Protein AF-A0A650EL80-F1 (afdb_monomer_lite)

Sequence (472 aa):
MVKLISDTSTNFQTRGYNSSFVTMMLERPQKSQADNVVNKDDNKIKKYTLPAGLLAGGGVLVYLGLMRPGKSKLFNMHIRNHIFNMEKKVHEFVAFIRNSIDDISGESTTYINNYKAAHHINPVEYSSSLKVFRRAEKVAEAQDLAFEAITSRTNFGMDDIQNFSSMYNTIKNSSLLSIGQKKAQAKTAIGENVKVNLPKNLAKNMDLVEEGENQLITMQNALSEQLDGIEATRMGIASRQLHSQMAQAITESRRLQYQAKENVINTAFYQTKKLLNLPEEFGPSYLNVPKVSDFDEKLAYMELRPINVPPRLKEIYEDNNFFRIAIEHDFTDLPEREVVNIFYSSSADNNLKDLGYLIDRLRLRQAILKTKNNDRKSVYDVMIPKLEYLSARLNDFGKRELLTRCGTDFDKMTVSERKNTLKGIYDIASRLGFESISHMDAVLAKESSNYSGMNIRNYMEIFRNNPDIYFF

Foldseek 3Di:
DDDDDDDDPDDDDDDDDDPPPVVVPVDDDDDDDDDDDDDDDDDDDPPPPPDPVCPVVLQVQVAVQLVDPVRLVSVVVSLVVLLVQLVVLLVVLLVLLVVLLVVLCVVLVVVLVVLLVLLPFDLVVLQVVLQPDLALVVLLVSLLVSLVVLVVSDPADPVLLVVSLVVSVVSVVVSVVVSVVSLVVSLVSLPPPLQRDYDPPRPPCVVVRVVSSVSSVVSSVVSNVVSVVSNVVVVQQSLLVSLLSSLCSSLVSLVSSLSSLVSSLQSSQVNLCVSLVNDPPRGACLVPQDALVVCPPPLVPAPQAADDDDPVVCVSCVVPPLLVCSNHDRVSPCDPVNLVVSLVVAFLSCALSVLSSVLSSLVSVVVSCCSPPVDPDDPSSRSNVNSSNSSNSNLVVLVVVLLVLLQDDPVPDDLVRVQVSLVVSSRSCSNNPQSHVVSVLVVCCVVPPSSVPHPVVVCPVVLSSRCSRRSD

pLDDT: mean 77.82, std 21.0, range [20.64, 96.62]

Structure (mmCIF, N/CA/C/O backbone):
data_AF-A0A650EL80-F1
#
_entry.id   AF-A0A650EL80-F1
#
loop_
_atom_site.group_PDB
_atom_site.id
_atom_site.type_symbol
_atom_site.label_atom_id
_atom_site.label_alt_id
_atom_site.label_comp_id
_atom_site.label_asym_id
_atom_site.label_entity_id
_atom_site.label_seq_id
_atom_site.pdbx_PDB_ins_code
_atom_site.Cartn_x
_atom_site.Cartn_y
_atom_site.Cartn_z
_atom_site.occupancy
_atom_site.B_iso_or_equiv
_atom_site.auth_seq_id
_atom_site.auth_comp_id
_atom_site.auth_asym_id
_atom_site.auth_atom_id
_atom_site.pdbx_PDB_model_num
ATOM 1 N N . MET A 1 1 ? 19.336 -6.077 26.660 1.00 21.16 1 MET A N 1
ATOM 2 C CA . MET A 1 1 ? 19.053 -6.871 27.874 1.00 21.16 1 MET A CA 1
ATOM 3 C C . MET A 1 1 ? 18.068 -6.066 28.714 1.00 21.16 1 MET A C 1
ATOM 5 O O . MET A 1 1 ? 18.325 -4.902 28.972 1.00 21.16 1 MET A O 1
ATOM 9 N N . VAL A 1 2 ? 16.912 -6.677 28.962 1.00 28.77 2 VAL A N 1
ATOM 10 C CA . VAL A 1 2 ? 15.642 -6.217 29.563 1.00 28.77 2 VAL A CA 1
ATOM 11 C C . VAL A 1 2 ? 15.726 -5.179 30.696 1.00 28.77 2 VAL A C 1
ATOM 13 O O . VAL A 1 2 ? 16.503 -5.373 31.627 1.00 28.77 2 VAL A O 1
ATOM 16 N N . LYS A 1 3 ? 14.838 -4.164 30.637 1.00 20.64 3 LYS A N 1
ATOM 17 C CA . LYS A 1 3 ? 14.132 -3.436 31.731 1.00 20.64 3 LYS A CA 1
ATOM 18 C C . LYS A 1 3 ? 13.464 -2.196 31.109 1.00 20.64 3 LYS A C 1
ATOM 20 O O . LYS A 1 3 ? 14.130 -1.508 30.352 1.00 20.64 3 LYS A O 1
ATOM 25 N N . LEU A 1 4 ? 12.201 -1.830 31.308 1.00 27.39 4 LEU A N 1
ATOM 26 C CA . LEU A 1 4 ? 11.141 -2.086 32.295 1.00 27.39 4 LEU A CA 1
ATOM 27 C C . LEU A 1 4 ? 9.833 -1.672 31.611 1.00 27.39 4 LEU A C 1
ATOM 29 O O . LEU A 1 4 ? 9.875 -0.589 31.045 1.00 27.39 4 LEU A O 1
ATOM 33 N N . ILE A 1 5 ? 8.690 -2.359 31.717 1.00 27.20 5 ILE A N 1
ATOM 34 C CA . ILE A 1 5 ? 7.406 -1.668 31.447 1.00 27.20 5 ILE A CA 1
ATOM 35 C C . ILE A 1 5 ? 6.266 -2.302 32.264 1.00 27.20 5 ILE A C 1
ATOM 37 O O . ILE A 1 5 ? 5.280 -2.799 31.735 1.00 27.20 5 ILE A O 1
ATOM 41 N N . SER A 1 6 ? 6.441 -2.372 33.580 1.00 27.36 6 SER A N 1
ATOM 42 C CA . SER A 1 6 ? 5.446 -2.908 34.513 1.00 27.36 6 SER A CA 1
ATOM 43 C C . SER A 1 6 ? 5.738 -2.341 35.899 1.00 27.36 6 SER A C 1
ATOM 45 O O . SER A 1 6 ? 6.873 -2.448 36.358 1.00 27.36 6 SER A O 1
ATOM 47 N N . ASP A 1 7 ? 4.725 -1.750 36.526 1.00 23.53 7 ASP A N 1
ATOM 48 C CA . ASP A 1 7 ? 4.684 -1.305 37.922 1.00 23.53 7 ASP A CA 1
ATOM 49 C C . ASP A 1 7 ? 5.744 -0.296 38.392 1.00 23.53 7 ASP A C 1
ATOM 51 O O . ASP A 1 7 ? 6.808 -0.666 38.869 1.00 23.53 7 ASP A O 1
ATOM 55 N N . THR A 1 8 ? 5.366 0.987 38.413 1.00 23.89 8 THR A N 1
ATOM 56 C CA . THR A 1 8 ? 5.584 1.860 39.585 1.00 23.89 8 THR A CA 1
ATOM 57 C C . THR A 1 8 ? 4.598 3.029 39.552 1.00 23.89 8 THR A C 1
ATOM 59 O O . THR A 1 8 ? 4.939 4.148 39.177 1.00 23.89 8 THR A O 1
ATOM 62 N N . SER A 1 9 ? 3.364 2.779 39.986 1.00 23.22 9 SER A N 1
ATOM 63 C CA . SER A 1 9 ? 2.561 3.790 40.676 1.00 23.22 9 SER A CA 1
ATOM 64 C C . SER A 1 9 ? 2.629 3.498 42.177 1.00 23.22 9 SER A C 1
ATOM 66 O O . SER A 1 9 ? 1.782 2.814 42.741 1.00 23.22 9 SER A O 1
ATOM 68 N N . THR A 1 10 ? 3.675 3.998 42.823 1.00 23.75 10 THR A N 1
ATOM 69 C CA . THR A 1 10 ? 3.780 4.139 44.283 1.00 23.75 10 THR A CA 1
ATOM 70 C C . THR A 1 10 ? 4.419 5.511 44.490 1.00 23.75 10 THR A C 1
ATOM 72 O O . THR A 1 10 ? 5.546 5.724 44.064 1.00 23.75 10 THR A O 1
ATOM 75 N N . ASN A 1 11 ? 3.727 6.534 44.983 1.00 22.83 11 ASN A N 1
ATOM 76 C CA . ASN A 1 11 ? 3.132 6.573 46.308 1.00 22.83 11 ASN A CA 1
ATOM 77 C C . ASN A 1 11 ? 1.858 7.428 46.336 1.00 22.83 11 ASN A C 1
ATOM 79 O O . ASN A 1 11 ? 1.928 8.651 46.347 1.00 22.83 11 ASN A O 1
ATOM 83 N N . PHE A 1 12 ? 0.712 6.775 46.488 1.00 23.50 12 PHE A N 1
ATOM 84 C CA . PHE A 1 12 ? -0.311 7.249 47.412 1.00 23.50 12 PHE A CA 1
ATOM 85 C C . PHE A 1 12 ? -0.707 6.051 48.268 1.00 23.50 12 PHE A C 1
ATOM 87 O O . PHE A 1 12 ? -1.243 5.058 47.782 1.00 23.50 12 PHE A O 1
ATOM 94 N N . GLN A 1 13 ? -0.350 6.116 49.548 1.00 25.00 13 GLN A N 1
ATOM 95 C CA . GLN A 1 13 ? -0.782 5.157 50.549 1.00 25.00 13 GLN A CA 1
ATOM 96 C C . GLN A 1 13 ? -2.309 5.208 50.652 1.00 25.00 13 GLN A C 1
ATOM 98 O O . GLN A 1 13 ? -2.861 6.104 51.280 1.00 25.00 13 GLN A O 1
ATOM 103 N N . THR A 1 14 ? -2.993 4.220 50.091 1.00 24.11 14 THR A N 1
ATOM 104 C CA . THR A 1 14 ? -4.309 3.809 50.582 1.00 24.11 14 THR A CA 1
ATOM 105 C C . THR A 1 14 ? -4.247 2.317 50.854 1.00 24.11 14 THR A C 1
ATOM 107 O O . THR A 1 14 ? -4.068 1.475 49.977 1.00 24.11 14 THR A O 1
ATOM 110 N N . ARG A 1 15 ? -4.256 2.002 52.147 1.00 22.56 15 ARG A N 1
ATOM 111 C CA . ARG A 1 15 ? -4.239 0.645 52.674 1.00 22.56 15 ARG A CA 1
ATOM 112 C C . ARG A 1 15 ? -5.502 -0.090 52.224 1.00 22.56 15 ARG A C 1
ATOM 114 O O . ARG A 1 15 ? -6.591 0.286 52.629 1.00 22.56 15 ARG A O 1
ATOM 121 N N . GLY A 1 16 ? -5.284 -1.173 51.481 1.00 24.42 16 GLY A N 1
ATOM 122 C CA . GLY A 1 16 ? -5.981 -2.452 51.606 1.00 24.42 16 GLY A CA 1
ATOM 123 C C . GLY A 1 16 ? -7.438 -2.505 51.164 1.00 24.42 16 GLY A C 1
ATOM 124 O O . GLY A 1 16 ? -8.302 -2.130 51.932 1.00 24.42 16 GLY A O 1
ATOM 125 N N . TYR A 1 17 ? -7.685 -3.117 50.003 1.00 25.42 17 TYR A N 1
ATOM 126 C CA . TYR A 1 17 ? -8.561 -4.290 49.843 1.00 25.42 17 TYR A CA 1
ATOM 127 C C . TYR A 1 17 ? -8.221 -4.955 48.496 1.00 25.42 17 TYR A C 1
ATOM 129 O O . TYR A 1 17 ? -8.702 -4.552 47.443 1.00 25.42 17 TYR A O 1
ATOM 137 N N . ASN A 1 18 ? -7.360 -5.978 48.529 1.00 26.41 18 ASN A N 1
ATOM 138 C CA . ASN A 1 18 ? -7.129 -6.867 47.388 1.00 26.41 18 ASN A CA 1
ATOM 139 C C . ASN A 1 18 ? -8.338 -7.803 47.239 1.00 26.41 18 ASN A C 1
ATOM 141 O O . ASN A 1 18 ? -8.544 -8.666 48.094 1.00 26.41 18 ASN A O 1
ATOM 145 N N . SER A 1 19 ? -9.108 -7.690 46.154 1.00 29.19 19 SER A N 1
ATOM 146 C CA . SER A 1 19 ? -10.053 -8.738 45.750 1.00 29.19 19 SER A CA 1
ATOM 147 C C . SER A 1 19 ? -9.322 -9.754 44.861 1.00 29.19 19 SER A C 1
ATOM 149 O O . SER A 1 19 ? -9.213 -9.618 43.645 1.00 29.19 19 SER A O 1
ATOM 151 N N . SER A 1 20 ? -8.805 -10.821 45.477 1.00 28.75 20 SER A N 1
ATOM 152 C CA . SER A 1 20 ? -8.054 -11.905 44.813 1.00 28.75 20 SER A CA 1
ATOM 153 C C . SER A 1 20 ? -8.870 -12.742 43.809 1.00 28.75 20 SER A C 1
ATOM 155 O O . SER A 1 20 ? -8.395 -13.764 43.320 1.00 28.75 20 SER A O 1
ATOM 157 N N . PHE A 1 21 ? -10.097 -12.327 43.491 1.00 33.06 21 PHE A N 1
ATOM 158 C CA . PHE A 1 21 ? -11.009 -13.029 42.592 1.00 33.06 21 PHE A CA 1
ATOM 159 C C . PHE A 1 21 ? -10.884 -12.560 41.133 1.00 33.06 21 PHE A C 1
ATOM 161 O O . PHE A 1 21 ? -11.108 -13.341 40.211 1.00 33.06 21 PHE A O 1
ATOM 168 N N . VAL A 1 22 ? -10.474 -11.303 40.913 1.00 33.97 22 VAL A N 1
ATOM 169 C CA . VAL A 1 22 ? -10.398 -10.678 39.579 1.00 33.97 22 VAL A CA 1
ATOM 170 C C . VAL A 1 22 ? -9.223 -11.226 38.761 1.00 33.97 22 VAL A C 1
ATOM 172 O O . VAL A 1 22 ? -9.365 -11.485 37.568 1.00 33.97 22 VAL A O 1
ATOM 175 N N . THR A 1 23 ? -8.088 -11.507 39.402 1.00 32.34 23 THR A N 1
ATOM 176 C CA . THR A 1 23 ? -6.898 -12.052 38.727 1.00 32.34 23 THR A CA 1
ATOM 177 C C . THR A 1 23 ? -7.093 -13.503 38.272 1.00 32.34 23 THR A C 1
ATOM 179 O O . THR A 1 23 ? -6.522 -13.919 37.273 1.00 32.34 23 THR A O 1
ATOM 182 N N . MET A 1 24 ? -7.948 -14.275 38.952 1.00 31.98 24 MET A N 1
ATOM 183 C CA . MET A 1 24 ? -8.151 -15.703 38.666 1.00 31.98 24 MET A CA 1
ATOM 184 C C . MET A 1 24 ? -9.058 -15.979 37.450 1.00 31.98 24 MET A C 1
ATOM 186 O O . MET A 1 24 ? -9.057 -17.090 36.921 1.00 31.98 24 MET A O 1
ATOM 190 N N . MET A 1 25 ? -9.843 -14.990 37.008 1.00 36.38 25 MET A N 1
ATOM 191 C CA . MET A 1 25 ? -10.870 -15.146 35.963 1.00 36.38 25 MET A CA 1
ATOM 192 C C . MET A 1 25 ? -10.436 -14.639 34.580 1.00 36.38 25 MET A C 1
ATOM 194 O O . MET A 1 25 ? -11.090 -14.948 33.586 1.00 36.38 25 MET A O 1
ATOM 198 N N . LEU A 1 26 ? -9.326 -13.902 34.496 1.00 36.41 26 LEU A N 1
ATOM 199 C CA . LEU A 1 26 ? -8.737 -13.461 33.227 1.00 36.41 26 LEU A CA 1
ATOM 200 C C . LEU A 1 26 ? -8.046 -14.608 32.456 1.00 36.41 26 LEU A C 1
ATOM 202 O O . LEU A 1 26 ? -7.780 -14.451 31.268 1.00 36.41 26 LEU A O 1
ATOM 206 N N . GLU A 1 27 ? -7.812 -15.769 33.085 1.00 27.77 27 GLU A N 1
ATOM 207 C CA . GLU A 1 27 ? -6.967 -16.843 32.528 1.00 27.77 27 GLU A CA 1
ATOM 208 C C . GLU A 1 27 ? -7.670 -18.171 32.177 1.00 27.77 27 GLU A C 1
ATOM 210 O O . GLU A 1 27 ? -7.003 -19.096 31.713 1.00 27.77 27 GLU A O 1
ATOM 215 N N . ARG A 1 28 ? -8.991 -18.334 32.348 1.00 26.75 28 ARG A N 1
ATOM 216 C CA . ARG A 1 28 ? -9.635 -19.637 32.060 1.00 26.75 28 ARG A CA 1
ATOM 217 C C . ARG A 1 28 ? -10.475 -19.661 30.779 1.00 26.75 28 ARG A C 1
ATOM 219 O O . ARG A 1 28 ? -11.549 -19.064 30.749 1.00 26.75 28 ARG A O 1
ATOM 226 N N . PRO A 1 29 ? -10.092 -20.462 29.767 1.00 27.70 29 PRO A N 1
ATOM 227 C CA . PRO A 1 29 ? -11.033 -20.964 28.777 1.00 27.70 29 PRO A CA 1
ATOM 228 C C . PRO A 1 29 ? -11.762 -22.178 29.374 1.00 27.70 29 PRO A C 1
ATOM 230 O O . PRO A 1 29 ? -11.114 -23.122 29.829 1.00 27.70 29 PRO A O 1
ATOM 233 N N . GLN A 1 30 ? -13.098 -22.198 29.383 1.00 31.66 30 GLN A N 1
ATOM 234 C CA . GLN A 1 30 ? -13.843 -23.409 29.751 1.00 31.66 30 GLN A CA 1
ATOM 235 C C . GLN A 1 30 ? -14.706 -23.933 28.604 1.00 31.66 30 GLN A C 1
ATOM 237 O O . GLN A 1 30 ? -15.547 -23.233 28.046 1.00 31.66 30 GLN A O 1
ATOM 242 N N . LYS A 1 31 ? -14.426 -25.202 28.278 1.00 25.84 31 LYS A N 1
ATOM 243 C CA . LYS A 1 31 ? -15.144 -26.093 27.365 1.00 25.84 31 LYS A CA 1
ATOM 244 C C . LYS A 1 31 ? -16.561 -26.374 27.874 1.00 25.84 31 LYS A C 1
ATOM 246 O O . LYS A 1 31 ? -16.772 -26.529 29.073 1.00 25.84 31 LYS A O 1
ATOM 251 N N . SER A 1 32 ? -17.488 -26.511 26.931 1.00 33.78 32 SER A N 1
ATOM 252 C CA . SER A 1 32 ? -18.867 -26.957 27.135 1.00 33.78 32 SER A CA 1
ATOM 253 C C . SER A 1 32 ? -18.952 -28.400 27.634 1.00 33.78 32 SER A C 1
ATOM 255 O O . SER A 1 32 ? -18.216 -29.247 27.124 1.00 33.78 32 SER A O 1
ATOM 257 N N . GLN A 1 33 ? -19.944 -28.713 28.471 1.00 24.20 33 GLN A N 1
ATOM 258 C CA . GLN A 1 33 ? -20.644 -29.999 28.406 1.00 24.20 33 GLN A CA 1
ATOM 259 C C . GLN A 1 33 ? -22.060 -29.906 28.991 1.00 24.20 33 GLN A C 1
ATOM 261 O O . GLN A 1 33 ? -22.315 -29.125 29.904 1.00 24.20 33 GLN A O 1
ATOM 266 N N . ALA A 1 34 ? -22.954 -30.673 28.366 1.00 22.98 34 ALA A N 1
ATOM 267 C CA . ALA A 1 34 ? -24.408 -30.671 28.478 1.00 22.98 34 ALA A CA 1
ATOM 268 C C . ALA A 1 34 ? -24.960 -31.651 29.539 1.00 22.98 34 ALA A C 1
ATOM 270 O O . ALA A 1 34 ? -24.224 -32.462 30.099 1.00 22.98 34 ALA A O 1
ATOM 271 N N . ASP A 1 35 ? -26.274 -31.546 29.760 1.00 25.03 35 ASP A N 1
ATOM 272 C CA . ASP A 1 35 ? -27.136 -32.229 30.738 1.00 25.03 35 ASP A CA 1
ATOM 273 C C . ASP A 1 35 ? -27.135 -33.775 30.715 1.00 25.03 35 ASP A C 1
ATOM 275 O O . ASP A 1 35 ? -27.099 -34.378 29.643 1.00 25.03 35 ASP A O 1
ATOM 279 N N . ASN A 1 36 ? -27.325 -34.427 31.882 1.00 25.42 36 ASN A N 1
ATOM 280 C CA . ASN A 1 36 ? -28.621 -34.997 32.336 1.00 25.42 36 ASN A CA 1
ATOM 281 C C . ASN A 1 36 ? -28.525 -36.092 33.443 1.00 25.42 36 ASN A C 1
ATOM 283 O O . ASN A 1 36 ? -27.577 -36.869 33.511 1.00 25.42 36 ASN A O 1
ATOM 287 N N . VAL A 1 37 ? -29.652 -36.213 34.170 1.00 25.08 37 VAL A N 1
ATOM 288 C CA . VAL A 1 37 ? -30.246 -37.362 34.913 1.00 25.08 37 VAL A CA 1
ATOM 289 C C . VAL A 1 37 ? -30.107 -37.448 36.453 1.00 25.08 37 VAL A C 1
ATOM 291 O O . VAL A 1 37 ? -29.047 -37.323 37.053 1.00 25.08 37 VAL A O 1
ATOM 294 N N . VAL A 1 38 ? -31.281 -37.695 37.055 1.00 29.30 38 VAL A N 1
ATOM 295 C CA . VAL A 1 38 ? -31.733 -37.709 38.459 1.00 29.30 38 VAL A CA 1
ATOM 296 C C . VAL A 1 38 ? -31.811 -39.134 39.048 1.00 29.30 38 VAL A C 1
ATOM 298 O O . VAL A 1 38 ? -32.232 -40.042 38.337 1.00 29.30 38 VAL A O 1
ATOM 301 N N . ASN A 1 39 ? -31.535 -39.303 40.356 1.00 25.02 39 ASN A N 1
ATOM 302 C CA . ASN A 1 39 ? -32.326 -40.078 41.359 1.00 25.02 39 ASN A CA 1
ATOM 303 C C . ASN A 1 39 ? -31.678 -39.946 42.766 1.00 25.02 39 ASN A C 1
ATOM 305 O O . ASN A 1 39 ? -30.463 -40.070 42.871 1.00 25.02 39 ASN A O 1
ATOM 309 N N . LYS A 1 40 ? -32.378 -39.414 43.796 1.00 26.78 40 LYS A N 1
ATOM 310 C CA . LYS A 1 40 ? -33.173 -40.097 44.868 1.00 26.78 40 LYS A CA 1
ATOM 311 C C . LYS A 1 40 ? -32.381 -41.180 45.620 1.00 26.78 40 LYS A C 1
ATOM 313 O O . LYS A 1 40 ? -31.826 -42.042 44.962 1.00 26.78 40 LYS A O 1
ATOM 318 N N . ASP A 1 41 ? -32.303 -41.285 46.947 1.00 26.17 41 ASP A N 1
ATOM 319 C CA . ASP A 1 41 ? -32.873 -40.647 48.147 1.00 26.17 41 ASP A CA 1
ATOM 320 C C . ASP A 1 41 ? -31.893 -40.987 49.305 1.00 26.17 41 ASP A C 1
ATOM 322 O O . ASP A 1 41 ? -31.305 -42.061 49.263 1.00 26.17 41 ASP A O 1
ATOM 326 N N . ASP A 1 42 ? -31.700 -40.120 50.315 1.00 24.72 42 ASP A N 1
ATOM 327 C CA . ASP A 1 42 ? -31.851 -40.484 51.744 1.00 24.72 42 ASP A CA 1
ATOM 328 C C . ASP A 1 42 ? -31.419 -39.378 52.739 1.00 24.72 42 ASP A C 1
ATOM 330 O O . ASP A 1 42 ? -30.259 -39.009 52.893 1.00 24.72 42 ASP A O 1
ATOM 334 N N . ASN A 1 43 ? -32.436 -38.885 53.445 1.00 26.53 43 ASN A N 1
ATOM 335 C CA . ASN A 1 43 ? -32.510 -38.542 54.866 1.00 26.53 43 ASN A CA 1
ATOM 336 C C . ASN A 1 43 ? -31.478 -37.644 55.600 1.00 26.53 43 ASN A C 1
ATOM 338 O O . ASN A 1 43 ? -30.351 -38.004 55.917 1.00 26.53 43 ASN A O 1
ATOM 342 N N . LYS A 1 44 ? -32.078 -36.572 56.152 1.00 32.09 44 LYS A N 1
ATOM 343 C CA . LYS A 1 44 ? -31.804 -35.901 57.441 1.00 32.09 44 LYS A CA 1
ATOM 344 C C . LYS A 1 44 ? -30.583 -34.985 57.540 1.00 32.09 44 LYS A C 1
ATOM 346 O O . LYS A 1 44 ? -29.665 -35.262 58.293 1.00 32.09 44 LYS A O 1
ATOM 351 N N . ILE A 1 45 ? -30.750 -33.762 57.033 1.00 27.73 45 ILE A N 1
ATOM 352 C CA . ILE A 1 45 ? -30.692 -32.542 57.864 1.00 27.73 45 ILE A CA 1
ATOM 353 C C . ILE A 1 45 ? -31.769 -31.597 57.321 1.00 27.73 45 ILE A C 1
ATOM 355 O O . ILE A 1 45 ? -31.682 -31.164 56.174 1.00 27.73 45 ILE A O 1
ATOM 359 N N . LYS A 1 46 ? -32.787 -31.256 58.126 1.00 27.48 46 LYS A N 1
ATOM 360 C CA . LYS A 1 46 ? -33.703 -30.144 57.819 1.00 27.48 46 LYS A CA 1
ATOM 361 C C . LYS A 1 46 ? -32.900 -28.837 57.845 1.00 27.48 46 LYS A C 1
ATOM 363 O O . LYS A 1 46 ? -32.895 -28.117 58.839 1.00 27.48 46 LYS A O 1
ATOM 368 N N . LYS A 1 47 ? -32.195 -28.529 56.755 1.00 26.98 47 LYS A N 1
ATOM 369 C CA . LYS A 1 47 ? -31.814 -27.157 56.432 1.00 26.98 47 LYS A CA 1
ATOM 370 C C . LYS A 1 47 ? -33.103 -26.464 56.031 1.00 26.98 47 LYS A C 1
ATOM 372 O O . LYS A 1 47 ? -33.739 -26.862 55.063 1.00 26.98 47 LYS A O 1
ATOM 377 N N . TYR A 1 48 ? -33.496 -25.464 56.809 1.00 31.36 48 TYR A N 1
ATOM 378 C CA . TYR A 1 48 ? -34.554 -24.534 56.446 1.00 31.36 48 TYR A CA 1
ATOM 379 C C . TYR A 1 48 ? -34.201 -23.892 55.099 1.00 31.36 48 TYR A C 1
ATOM 381 O O . TYR A 1 48 ? -33.465 -22.911 55.031 1.00 31.36 48 TYR A O 1
ATOM 389 N N . THR A 1 49 ? -34.702 -24.478 54.018 1.00 29.69 49 THR A N 1
ATOM 390 C CA . THR A 1 49 ? -34.825 -23.832 52.721 1.00 29.69 49 THR A CA 1
ATOM 391 C C . THR A 1 49 ? -35.929 -22.801 52.866 1.00 29.69 49 THR A C 1
ATOM 393 O O . THR A 1 49 ? -37.113 -23.126 52.790 1.00 29.69 49 THR A O 1
ATOM 396 N N . LEU A 1 50 ? -35.544 -21.556 53.136 1.00 29.72 50 LEU A N 1
ATOM 397 C CA . LEU A 1 50 ? -36.415 -20.428 52.842 1.00 29.72 50 LEU A CA 1
ATOM 398 C C . LEU A 1 50 ? -36.601 -20.410 51.316 1.00 29.72 50 LEU A C 1
ATOM 400 O O . LEU A 1 50 ? -35.601 -20.339 50.596 1.00 29.72 50 LEU A O 1
ATOM 404 N N . PRO A 1 51 ? -37.836 -20.559 50.810 1.00 30.20 51 PRO A N 1
ATOM 405 C CA .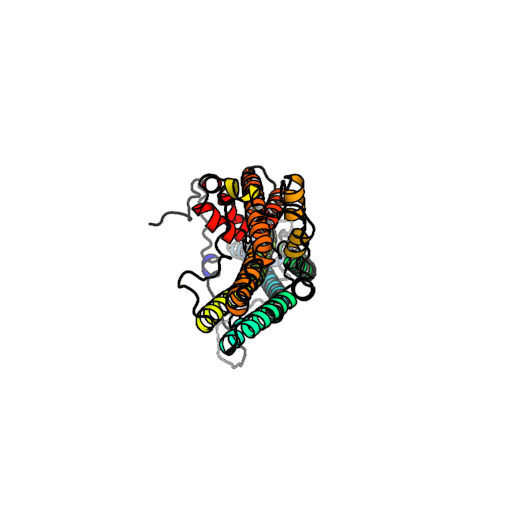 PRO A 1 51 ? -38.083 -20.652 49.383 1.00 30.20 51 PRO A CA 1
ATOM 406 C C . PRO A 1 51 ? -37.680 -19.339 48.712 1.00 30.20 51 PRO A C 1
ATOM 408 O O . PRO A 1 51 ? -37.963 -18.252 49.217 1.00 30.20 51 PRO A O 1
ATOM 411 N N . ALA A 1 52 ? -37.054 -19.450 47.542 1.00 33.34 52 ALA A N 1
ATOM 412 C CA . ALA A 1 52 ? -36.605 -18.336 46.706 1.00 33.34 52 ALA A CA 1
ATOM 413 C C . ALA A 1 52 ? -37.718 -17.325 46.332 1.00 33.34 52 ALA A C 1
ATOM 415 O O . ALA A 1 52 ? -37.418 -16.240 45.846 1.00 33.34 52 ALA A O 1
ATOM 416 N N . GLY A 1 53 ? -38.991 -17.626 46.626 1.00 30.06 53 GLY A N 1
ATOM 417 C CA . GLY A 1 53 ? -40.124 -16.699 46.524 1.00 30.06 53 GLY A CA 1
ATOM 418 C C . GLY A 1 53 ? -40.187 -15.599 47.600 1.00 30.06 53 GLY A C 1
ATOM 419 O O . GLY A 1 53 ? -41.021 -14.708 47.495 1.00 30.06 53 GLY A O 1
ATOM 420 N N . LEU A 1 54 ? -39.309 -15.608 48.613 1.00 33.75 54 LEU A N 1
ATOM 421 C CA . LEU A 1 54 ? -39.234 -14.568 49.659 1.00 33.75 54 LEU A CA 1
ATOM 422 C C . LEU A 1 54 ? -38.246 -13.424 49.355 1.00 33.75 54 LEU A C 1
ATOM 424 O O . LEU A 1 54 ? -37.957 -12.611 50.231 1.00 33.75 54 LEU A O 1
ATOM 428 N N . LEU A 1 55 ? -37.748 -13.312 48.119 1.00 39.53 55 LEU A N 1
ATOM 429 C CA . LEU A 1 55 ? -36.899 -12.188 47.692 1.00 39.53 55 LEU A CA 1
ATOM 430 C C . LEU A 1 55 ? -37.682 -10.911 47.334 1.00 39.53 55 LEU A C 1
ATOM 432 O O . LEU A 1 55 ? -37.079 -9.850 47.230 1.00 39.53 55 LEU A O 1
ATOM 436 N N . ALA A 1 56 ? -39.018 -10.962 47.279 1.00 38.94 56 ALA A N 1
ATOM 437 C CA . ALA A 1 56 ? -39.864 -9.760 47.312 1.00 38.94 56 ALA A CA 1
ATOM 438 C C . ALA A 1 56 ? -39.955 -9.128 48.726 1.00 38.94 56 ALA A C 1
ATOM 440 O O . ALA A 1 56 ? -40.533 -8.061 48.907 1.00 38.94 56 ALA A O 1
ATOM 441 N N . GLY A 1 57 ? -39.373 -9.777 49.745 1.00 40.97 57 GLY A N 1
ATOM 442 C CA . GLY A 1 57 ? -39.416 -9.385 51.156 1.00 40.97 57 GLY A CA 1
ATOM 443 C C . GLY A 1 57 ? -38.191 -8.611 51.655 1.00 40.97 57 GLY A C 1
ATOM 444 O O . GLY A 1 57 ? -37.841 -8.759 52.827 1.00 40.97 57 GLY A O 1
ATOM 445 N N . GLY A 1 58 ? -37.527 -7.811 50.811 1.00 50.53 58 GLY A N 1
ATOM 446 C CA . GLY A 1 58 ? -36.333 -7.037 51.197 1.00 50.53 58 GLY A CA 1
ATOM 447 C C . GLY A 1 58 ? -36.546 -6.211 52.473 1.00 50.53 58 GLY A C 1
ATOM 448 O O . GLY A 1 58 ? -35.790 -6.340 53.433 1.00 50.53 58 GLY A O 1
ATOM 449 N N . GLY A 1 59 ? -37.666 -5.484 52.557 1.00 51.66 59 GLY A N 1
ATOM 450 C CA . GLY A 1 59 ? -38.027 -4.705 53.749 1.00 51.66 59 GLY A CA 1
ATOM 451 C C . GLY A 1 59 ? -38.287 -5.549 55.005 1.00 51.66 59 GLY A C 1
ATOM 452 O O . GLY A 1 59 ? -37.953 -5.124 56.106 1.00 51.66 59 GLY A O 1
ATOM 453 N N . VAL A 1 60 ? -38.816 -6.771 54.866 1.00 51.34 60 VAL A N 1
ATOM 454 C CA . VAL A 1 60 ? -39.109 -7.670 56.001 1.00 51.34 60 VAL A CA 1
ATOM 455 C C . VAL A 1 60 ? -37.827 -8.304 56.547 1.00 51.34 60 VAL A C 1
ATOM 457 O O . VAL A 1 60 ? -37.662 -8.416 57.761 1.00 51.34 60 VAL A O 1
ATOM 460 N N . LEU A 1 61 ? -36.886 -8.675 55.676 1.00 54.34 61 LEU A N 1
ATOM 461 C CA . LEU A 1 61 ? -35.576 -9.201 56.076 1.00 54.34 61 LEU A CA 1
ATOM 462 C C . LEU A 1 61 ? -34.707 -8.131 56.744 1.00 54.34 61 LEU A C 1
ATOM 464 O O . LEU A 1 61 ? -34.084 -8.407 57.770 1.00 54.34 61 LEU A O 1
ATOM 468 N N . VAL A 1 62 ? -34.717 -6.910 56.207 1.00 57.16 62 VAL A N 1
ATOM 469 C CA . VAL A 1 62 ? -34.039 -5.748 56.795 1.00 57.16 62 VAL A CA 1
ATOM 470 C C . VAL A 1 62 ? -34.652 -5.403 58.157 1.00 57.16 62 VAL A C 1
ATOM 472 O O . VAL A 1 62 ? -33.933 -5.297 59.151 1.00 57.16 62 VAL A O 1
ATOM 475 N N . TYR A 1 63 ? -35.984 -5.330 58.244 1.00 55.97 63 TYR A N 1
ATOM 476 C CA . TYR A 1 63 ? -36.712 -5.092 59.493 1.00 55.97 63 TYR A CA 1
ATOM 477 C C . TYR A 1 63 ? -36.398 -6.141 60.574 1.00 55.97 63 TYR A C 1
ATOM 479 O O . TYR A 1 63 ? -36.093 -5.798 61.718 1.00 55.97 63 TYR A O 1
ATOM 487 N N . LEU A 1 64 ? -36.402 -7.430 60.216 1.00 57.56 64 LEU A N 1
ATOM 488 C CA . LEU A 1 64 ? -36.070 -8.526 61.134 1.00 57.56 64 LEU A CA 1
ATOM 489 C C . LEU A 1 64 ? -34.580 -8.569 61.516 1.00 57.56 64 LEU A C 1
ATOM 491 O O . LEU A 1 64 ? -34.245 -9.084 62.589 1.00 57.56 64 LEU A O 1
ATOM 495 N N . GLY A 1 65 ? -33.695 -8.067 60.650 1.00 58.12 65 GLY A N 1
ATOM 496 C CA . GLY A 1 65 ? -32.255 -7.958 60.890 1.00 58.12 65 GLY A CA 1
ATOM 497 C C . GLY A 1 65 ? -31.900 -6.863 61.894 1.00 58.12 65 GLY A C 1
ATOM 498 O O . GLY A 1 65 ? -31.068 -7.085 62.771 1.00 58.12 65 GLY A O 1
ATOM 499 N N . LEU A 1 66 ? -32.581 -5.717 61.819 1.00 60.97 66 LEU A N 1
ATOM 500 C CA . LEU A 1 66 ? -32.308 -4.546 62.659 1.00 60.97 66 LEU A CA 1
ATOM 501 C C . LEU A 1 66 ? -32.949 -4.630 64.061 1.00 60.97 66 LEU A C 1
ATOM 503 O O . LEU A 1 66 ? -32.515 -3.948 64.983 1.00 60.97 66 LEU A O 1
ATOM 507 N N . MET A 1 67 ? -33.941 -5.500 64.270 1.00 60.28 67 MET A N 1
ATOM 508 C CA . MET A 1 67 ? -34.628 -5.660 65.564 1.00 60.28 67 MET A CA 1
ATOM 509 C C . MET A 1 67 ? -33.885 -6.538 66.600 1.00 60.28 67 MET A C 1
ATOM 511 O O . MET A 1 67 ? -34.328 -6.615 67.746 1.00 60.28 67 MET A O 1
ATOM 515 N N . ARG A 1 68 ? -32.781 -7.232 66.254 1.00 57.88 68 ARG A N 1
ATOM 516 C CA . ARG A 1 68 ? -32.008 -8.063 67.214 1.00 57.88 68 ARG A CA 1
ATOM 517 C C . ARG A 1 68 ? -30.480 -7.987 66.987 1.00 57.88 68 ARG A C 1
ATOM 519 O O . ARG A 1 68 ? -30.040 -8.294 65.882 1.00 57.88 68 ARG A O 1
ATOM 526 N N . PRO A 1 69 ? -29.648 -7.731 68.022 1.00 45.88 69 PRO A N 1
ATOM 527 C CA . PRO A 1 69 ? -28.194 -7.512 67.885 1.00 45.88 69 PRO A CA 1
ATOM 528 C C . PRO A 1 69 ? -27.394 -8.659 67.238 1.00 45.88 69 PRO A C 1
ATOM 530 O O . PRO A 1 69 ? -26.400 -8.417 66.565 1.00 45.88 69 PRO A O 1
ATOM 533 N N . GLY A 1 70 ? -27.836 -9.916 67.372 1.00 52.16 70 GLY A N 1
ATOM 534 C CA . GLY A 1 70 ? -27.188 -11.076 66.736 1.00 52.16 70 GLY A CA 1
ATOM 535 C C . GLY A 1 70 ? -27.446 -11.231 65.225 1.00 52.16 70 GLY A C 1
ATOM 536 O O . GLY A 1 70 ? -27.030 -12.231 64.643 1.00 52.16 70 GLY A O 1
ATOM 537 N N . LYS A 1 71 ? -28.172 -10.296 64.588 1.00 54.38 71 LYS A N 1
ATOM 538 C CA . LYS A 1 71 ? -28.693 -10.409 63.211 1.00 54.38 71 LYS A CA 1
ATOM 539 C C . LYS A 1 71 ? -28.225 -9.319 62.229 1.00 54.38 71 LYS A C 1
ATOM 541 O O . LYS A 1 71 ? -28.664 -9.349 61.080 1.00 54.38 71 LYS A O 1
ATOM 546 N N . SER A 1 72 ? -27.256 -8.470 62.590 1.00 63.12 72 SER A N 1
ATOM 547 C CA . SER A 1 72 ? -26.514 -7.604 61.640 1.00 63.12 72 SER A CA 1
ATOM 548 C C . SER A 1 72 ? -25.940 -8.390 60.448 1.00 63.12 72 SER A C 1
ATOM 550 O O . SER A 1 72 ? -25.890 -7.907 59.320 1.00 63.12 72 SER A O 1
ATOM 552 N N . LYS A 1 73 ? -25.618 -9.671 60.672 1.00 67.19 73 LYS A N 1
ATOM 553 C CA . LYS A 1 73 ? -25.216 -10.639 59.644 1.00 67.19 73 LYS A CA 1
ATOM 554 C C . LYS A 1 73 ? -26.232 -10.787 58.501 1.00 67.19 73 LYS A C 1
ATOM 556 O O . LYS A 1 73 ? -25.810 -10.999 57.371 1.00 67.19 73 LYS A O 1
ATOM 561 N N . LEU A 1 74 ? -27.540 -10.686 58.764 1.00 68.31 74 LEU A N 1
ATOM 562 C CA . LEU A 1 74 ? -28.585 -10.805 57.734 1.00 68.31 74 LEU A CA 1
ATOM 563 C C . LEU A 1 74 ? -28.672 -9.554 56.858 1.00 68.31 74 LEU A C 1
ATOM 565 O O . LEU A 1 74 ? -28.813 -9.687 55.647 1.00 68.31 74 LEU A O 1
ATOM 569 N N . PHE A 1 75 ? -28.530 -8.366 57.452 1.00 72.38 75 PHE A N 1
ATOM 570 C CA . PHE A 1 75 ? -28.433 -7.113 56.702 1.00 72.38 75 PHE A CA 1
ATOM 571 C C . PHE A 1 75 ? -27.173 -7.100 55.829 1.00 72.38 75 PHE A C 1
ATOM 573 O O . PHE A 1 75 ? -27.264 -6.929 54.619 1.00 72.38 75 PHE A O 1
ATOM 580 N N . ASN A 1 76 ? -26.014 -7.436 56.400 1.00 73.88 76 ASN A N 1
ATOM 581 C CA . ASN A 1 76 ? -24.764 -7.528 55.640 1.00 73.88 76 ASN A CA 1
ATOM 582 C C . ASN A 1 76 ? -24.833 -8.586 54.524 1.00 73.88 76 ASN A C 1
ATOM 584 O O . ASN A 1 76 ? -24.251 -8.404 53.458 1.00 73.88 76 ASN A O 1
ATOM 588 N N . MET A 1 77 ? -25.557 -9.691 54.736 1.00 75.12 77 MET A N 1
ATOM 589 C CA . MET A 1 77 ? -25.803 -10.694 53.694 1.00 75.12 77 MET A CA 1
ATOM 590 C C . MET A 1 77 ? -26.736 -10.167 52.595 1.00 75.12 77 MET A C 1
ATOM 592 O O . MET A 1 77 ? -26.537 -10.494 51.431 1.00 75.12 77 MET A O 1
ATOM 596 N N . HIS A 1 78 ? -27.718 -9.331 52.939 1.00 76.19 78 HIS A N 1
ATOM 597 C CA . HIS A 1 78 ? -28.579 -8.657 51.968 1.00 76.19 78 HIS A CA 1
ATOM 598 C C . HIS A 1 78 ? -27.793 -7.661 51.103 1.00 76.19 78 HIS A C 1
ATOM 600 O O . HIS A 1 78 ? -27.874 -7.752 49.881 1.00 76.19 78 HIS A O 1
ATOM 606 N N . ILE A 1 79 ? -26.963 -6.806 51.714 1.00 79.00 79 ILE A N 1
ATOM 607 C CA . ILE A 1 79 ? -26.063 -5.888 50.993 1.00 79.00 79 ILE A CA 1
ATOM 608 C C . ILE A 1 79 ? -25.124 -6.672 50.063 1.00 79.00 79 ILE A C 1
ATOM 610 O O . ILE A 1 79 ? -25.048 -6.375 48.874 1.00 79.00 79 ILE A O 1
ATOM 614 N N . ARG A 1 80 ? -24.484 -7.746 50.553 1.00 80.00 80 ARG A N 1
ATOM 615 C CA . ARG A 1 80 ? -23.633 -8.618 49.717 1.00 80.00 80 ARG A CA 1
ATOM 616 C C . ARG A 1 80 ? -24.388 -9.265 48.556 1.00 80.00 80 ARG A C 1
ATOM 618 O O . ARG A 1 80 ? -23.845 -9.339 47.462 1.00 80.00 80 ARG A O 1
ATOM 625 N N . ASN A 1 81 ? -25.620 -9.724 48.772 1.00 81.88 81 ASN A N 1
ATOM 626 C CA . ASN A 1 81 ? -26.439 -10.294 47.702 1.00 81.88 81 ASN A CA 1
ATOM 627 C C . ASN A 1 81 ? -26.817 -9.240 46.650 1.00 81.88 81 ASN A C 1
ATOM 629 O O . ASN A 1 81 ? -26.850 -9.561 45.464 1.00 81.88 81 ASN A O 1
ATOM 633 N N . HIS A 1 82 ? -27.079 -7.994 47.059 1.00 80.81 82 HIS A N 1
ATOM 634 C CA . HIS A 1 82 ? -27.299 -6.889 46.124 1.00 80.81 82 HIS A CA 1
ATOM 635 C C . HIS A 1 82 ? -26.051 -6.604 45.293 1.00 80.81 82 HIS A C 1
ATOM 637 O O . HIS A 1 82 ? -26.151 -6.589 44.070 1.00 80.81 82 HIS A O 1
ATOM 643 N N . ILE A 1 83 ? -24.885 -6.481 45.931 1.00 82.88 83 ILE A N 1
ATOM 644 C CA . ILE A 1 83 ? -23.601 -6.309 45.235 1.00 82.88 83 ILE A CA 1
ATOM 645 C C . ILE A 1 83 ? -23.377 -7.449 44.231 1.00 82.88 83 ILE A C 1
ATOM 647 O O . ILE A 1 83 ? -23.133 -7.188 43.057 1.00 82.88 83 ILE A O 1
ATOM 651 N N . PHE A 1 84 ? -23.569 -8.704 44.645 1.00 84.06 84 PHE A N 1
ATOM 652 C CA . PHE A 1 84 ? -23.435 -9.864 43.759 1.00 84.06 84 PHE A CA 1
ATOM 653 C C . PHE A 1 84 ? -24.389 -9.806 42.553 1.00 84.06 84 PHE A C 1
ATOM 655 O O . PHE A 1 84 ? -24.010 -10.140 41.431 1.00 84.06 84 PHE A O 1
ATOM 662 N N . ASN A 1 85 ? -25.635 -9.366 42.753 1.00 84.94 85 ASN A N 1
ATOM 663 C CA . ASN A 1 85 ? -26.584 -9.193 41.654 1.00 84.94 85 ASN A CA 1
ATOM 664 C C . ASN A 1 85 ? -26.157 -8.071 40.698 1.00 84.94 85 ASN A C 1
ATOM 666 O O . ASN A 1 85 ? -26.305 -8.236 39.486 1.00 84.94 85 ASN A O 1
ATOM 670 N N . MET A 1 86 ? -25.606 -6.967 41.214 1.00 84.81 86 MET A N 1
ATOM 671 C CA . MET A 1 86 ? -25.052 -5.894 40.385 1.00 84.81 86 MET A CA 1
ATOM 672 C C . MET A 1 86 ? -23.866 -6.403 39.548 1.00 84.81 86 MET A C 1
ATOM 674 O O . MET A 1 86 ? -23.842 -6.210 38.333 1.00 84.81 86 MET A O 1
ATOM 678 N N . GLU A 1 87 ? -22.930 -7.138 40.155 1.00 84.81 87 GLU A N 1
ATOM 679 C CA . GLU A 1 87 ? -21.794 -7.765 39.460 1.00 84.81 87 GLU A CA 1
ATOM 680 C C . GLU A 1 87 ? -22.258 -8.763 38.389 1.00 84.81 87 GLU A C 1
ATOM 682 O O . GLU A 1 87 ? -21.759 -8.764 37.261 1.00 84.81 87 GLU A O 1
ATOM 687 N N . LYS A 1 88 ? -23.284 -9.571 38.689 1.00 89.31 88 LYS A N 1
ATOM 688 C CA . LYS A 1 88 ? -23.897 -10.484 37.715 1.00 89.31 88 LYS A CA 1
ATOM 689 C C . LYS A 1 88 ? -24.426 -9.735 36.487 1.00 89.31 88 LYS A C 1
ATOM 691 O O . LYS A 1 88 ? -24.278 -10.234 35.373 1.00 89.31 88 LYS A O 1
ATOM 696 N N . LYS A 1 89 ? -25.003 -8.539 36.655 1.00 88.88 89 LYS A N 1
ATOM 697 C CA . LYS A 1 89 ? -25.471 -7.712 35.525 1.00 88.88 89 LYS A CA 1
ATOM 698 C C . LYS A 1 89 ? -24.321 -7.220 34.655 1.00 88.88 89 LYS A C 1
ATOM 700 O O . LYS A 1 89 ? -24.450 -7.236 33.430 1.00 88.88 89 LYS A O 1
ATOM 705 N N . VAL A 1 90 ? -23.185 -6.870 35.256 1.00 89.38 90 VAL A N 1
ATOM 706 C CA . VAL A 1 90 ? -21.962 -6.554 34.504 1.00 89.38 90 VAL A CA 1
ATOM 707 C C . VAL A 1 90 ? -21.468 -7.778 33.730 1.00 89.38 90 VAL A C 1
ATOM 709 O O . VAL A 1 90 ? -21.165 -7.661 32.546 1.00 89.38 90 VAL A O 1
ATOM 712 N N . HIS A 1 91 ? -21.467 -8.972 34.329 1.00 87.62 91 HIS A N 1
ATOM 713 C CA . HIS A 1 91 ? -21.092 -10.205 33.624 1.00 87.62 91 HIS A CA 1
ATOM 714 C C . HIS A 1 91 ? -22.016 -10.541 32.445 1.00 87.62 91 HIS A C 1
ATOM 716 O O . HIS A 1 91 ? -21.529 -10.876 31.364 1.00 87.62 91 HIS A O 1
ATOM 722 N N . GLU A 1 92 ? -23.334 -10.421 32.626 1.00 91.06 92 GLU A N 1
ATOM 723 C CA . GLU A 1 92 ? -24.318 -10.604 31.550 1.00 91.06 92 GLU A CA 1
ATOM 724 C C . GLU A 1 92 ? -24.073 -9.615 30.397 1.00 91.06 92 GLU A C 1
ATOM 726 O O . GLU A 1 92 ? -24.149 -9.991 29.226 1.00 91.06 92 GLU A O 1
ATOM 731 N N . PHE A 1 93 ? -23.727 -8.364 30.712 1.00 92.62 93 PHE A N 1
ATOM 732 C CA . PHE A 1 93 ? -23.385 -7.352 29.714 1.00 92.62 93 PHE A CA 1
ATOM 733 C C . PHE A 1 93 ? -22.069 -7.652 28.984 1.00 92.62 93 PHE A C 1
ATOM 735 O O . PHE A 1 93 ? -22.011 -7.555 27.760 1.00 92.62 93 PHE A O 1
ATOM 742 N N . VAL A 1 94 ? -21.026 -8.078 29.703 1.00 91.50 94 VAL A N 1
ATOM 743 C CA . VAL A 1 94 ? -19.742 -8.486 29.106 1.00 91.50 94 VAL A CA 1
ATOM 744 C C . VAL A 1 94 ? -19.937 -9.637 28.118 1.00 91.50 94 VAL A C 1
ATOM 746 O O . VAL A 1 94 ? -19.376 -9.602 27.022 1.00 91.50 94 VAL A O 1
ATOM 749 N N . ALA A 1 95 ? -20.735 -10.644 28.486 1.00 92.38 95 ALA A N 1
ATOM 750 C CA . ALA A 1 95 ? -21.054 -11.765 27.605 1.00 92.38 95 ALA A CA 1
ATOM 751 C C . ALA A 1 95 ? -21.811 -11.300 26.351 1.00 92.38 95 ALA A C 1
ATOM 753 O O . ALA A 1 95 ? -21.489 -11.721 25.243 1.00 92.38 95 ALA A O 1
ATOM 754 N N . PHE A 1 96 ? -22.765 -10.379 26.513 1.00 93.88 96 PHE A N 1
ATOM 755 C CA . PHE A 1 96 ? -23.508 -9.805 25.394 1.00 93.88 96 PHE A CA 1
ATOM 756 C C . PHE A 1 96 ? -22.610 -9.028 24.418 1.00 93.88 96 PHE A C 1
ATOM 758 O O . PHE A 1 96 ? -22.704 -9.233 23.207 1.00 93.88 96 PHE A O 1
ATOM 765 N N . ILE A 1 97 ? -21.708 -8.178 24.928 1.00 93.25 97 ILE A N 1
ATOM 766 C CA . ILE A 1 97 ? -20.732 -7.460 24.090 1.00 93.25 97 ILE A CA 1
ATOM 767 C C . ILE A 1 97 ? -19.862 -8.445 23.320 1.00 93.25 97 ILE A C 1
ATOM 769 O O . ILE A 1 97 ? -19.619 -8.238 22.137 1.00 93.25 97 ILE A O 1
ATOM 773 N N . ARG A 1 98 ? -19.380 -9.505 23.979 1.00 91.88 98 ARG A N 1
ATOM 774 C CA . ARG A 1 98 ? -18.531 -10.503 23.326 1.00 91.88 98 ARG A CA 1
ATOM 775 C C . ARG A 1 98 ? -19.237 -11.128 22.124 1.00 91.88 98 ARG A C 1
ATOM 777 O O . ARG A 1 98 ? -18.665 -11.116 21.046 1.00 91.88 98 ARG A O 1
ATOM 784 N N . ASN A 1 99 ? -20.476 -11.580 22.299 1.00 92.62 99 ASN A N 1
ATOM 785 C CA . ASN A 1 99 ? -21.247 -12.166 21.202 1.00 92.62 99 ASN A CA 1
ATOM 786 C C . ASN A 1 99 ? -21.482 -11.151 20.073 1.00 92.62 99 ASN A C 1
ATOM 788 O O . ASN A 1 99 ? -21.286 -11.478 18.912 1.00 92.62 99 ASN A O 1
ATOM 792 N N . SER A 1 100 ? -21.804 -9.898 20.417 1.00 92.31 100 SER A N 1
ATOM 793 C CA . SER A 1 100 ? -21.984 -8.834 19.415 1.00 92.31 100 SER A CA 1
ATOM 794 C C . SER A 1 100 ? -20.697 -8.576 18.618 1.00 92.31 100 SER A C 1
ATOM 796 O O . SER A 1 100 ? -20.738 -8.341 17.416 1.00 92.31 100 SER A O 1
ATOM 798 N N . ILE A 1 101 ? -19.536 -8.624 19.278 1.00 92.31 101 ILE A N 1
ATOM 799 C CA . ILE A 1 101 ? -18.229 -8.507 18.621 1.00 92.31 101 ILE A CA 1
ATOM 800 C C . ILE A 1 101 ? -17.949 -9.716 17.727 1.00 92.31 101 ILE A C 1
ATOM 802 O O . ILE A 1 101 ? -17.423 -9.535 16.629 1.00 92.31 101 ILE A O 1
ATOM 806 N N . ASP A 1 102 ? -18.274 -10.925 18.181 1.00 91.00 102 ASP A N 1
ATOM 807 C CA . ASP A 1 102 ? -18.098 -12.150 17.399 1.00 91.00 102 ASP A CA 1
ATOM 808 C C . ASP A 1 102 ? -18.944 -12.102 16.108 1.00 91.00 102 ASP A C 1
ATOM 810 O O . ASP A 1 102 ? -18.427 -12.423 15.036 1.00 91.00 102 ASP A O 1
ATOM 814 N N . ASP A 1 103 ? -20.178 -11.588 16.177 1.00 88.75 103 ASP A N 1
ATOM 815 C CA . ASP A 1 103 ? -21.059 -11.392 15.016 1.00 88.75 103 ASP A CA 1
ATOM 816 C C . ASP A 1 103 ? -20.471 -10.382 14.010 1.00 88.75 103 ASP A C 1
ATOM 818 O O . ASP A 1 103 ? -20.296 -10.704 12.830 1.00 88.75 103 ASP A O 1
ATOM 822 N N . ILE A 1 104 ? -20.057 -9.191 14.479 1.00 89.50 104 ILE A N 1
ATOM 823 C CA . ILE A 1 104 ? -19.373 -8.181 13.641 1.00 89.50 104 ILE A CA 1
ATOM 824 C C . ILE A 1 104 ? -18.129 -8.785 12.978 1.00 89.50 104 ILE A C 1
ATOM 826 O O . ILE A 1 104 ? -17.827 -8.513 11.809 1.00 89.50 104 ILE A O 1
ATOM 830 N N . SER A 1 105 ? -17.381 -9.585 13.739 1.00 91.00 105 SER A N 1
ATOM 831 C CA . SER A 1 105 ? -16.138 -10.192 13.278 1.00 91.00 105 SER A CA 1
ATOM 832 C C . SER A 1 105 ? -16.400 -11.233 12.196 1.00 91.00 105 SER A C 1
ATOM 834 O O . SER A 1 105 ? -15.669 -11.251 11.212 1.00 91.00 105 SER A O 1
ATOM 836 N N . GLY A 1 106 ? -17.457 -12.043 12.309 1.00 90.69 106 GLY A N 1
ATOM 837 C CA . GLY A 1 106 ? -17.838 -13.024 11.288 1.00 90.69 106 GLY A CA 1
ATOM 838 C C . GLY A 1 106 ? -18.083 -12.396 9.911 1.00 90.69 106 GLY A C 1
ATOM 839 O O . GLY A 1 106 ? -17.508 -12.834 8.907 1.00 90.69 106 GLY A O 1
ATOM 840 N N . GLU A 1 107 ? -18.877 -11.326 9.858 1.00 88.00 107 GLU A N 1
ATOM 841 C CA . GLU A 1 107 ? -19.155 -10.606 8.608 1.00 88.00 107 GLU A CA 1
ATOM 842 C C . GLU A 1 107 ? -17.903 -9.898 8.065 1.00 88.00 107 GLU A C 1
ATOM 844 O O . GLU A 1 107 ? -17.547 -10.044 6.891 1.00 88.00 107 GLU A O 1
ATOM 849 N N . SER A 1 108 ? -17.168 -9.200 8.937 1.00 91.94 108 SER A N 1
ATOM 850 C CA . SER A 1 108 ? -15.949 -8.472 8.557 1.00 91.94 108 SER A CA 1
ATOM 851 C C . SER A 1 108 ? -14.854 -9.410 8.041 1.00 91.94 108 SER A C 1
ATOM 853 O O . SER A 1 108 ? -14.192 -9.121 7.044 1.00 91.94 108 SER A O 1
ATOM 855 N N . THR A 1 109 ? -14.666 -10.566 8.684 1.00 93.06 109 THR A N 1
ATOM 856 C CA . THR A 1 109 ? -13.717 -11.595 8.246 1.00 93.06 109 THR A CA 1
ATOM 857 C C . THR A 1 109 ? -14.124 -12.196 6.903 1.00 93.06 109 THR A C 1
ATOM 859 O O . THR A 1 109 ? -13.256 -12.443 6.066 1.00 93.06 109 THR A O 1
ATOM 862 N N . THR A 1 110 ? -15.422 -12.381 6.648 1.00 93.12 110 THR A N 1
ATOM 863 C CA . THR A 1 110 ? -15.913 -12.838 5.339 1.00 93.12 110 THR A CA 1
ATOM 864 C C . THR A 1 110 ? -15.539 -11.847 4.239 1.00 93.12 110 THR A C 1
ATOM 866 O O . THR A 1 110 ? -14.991 -12.249 3.211 1.00 93.12 110 THR A O 1
ATOM 869 N N . TYR A 1 111 ? -15.734 -10.548 4.479 1.00 91.69 111 TYR A N 1
ATOM 870 C CA . TYR A 1 111 ? -15.304 -9.503 3.549 1.00 91.69 111 TYR A CA 1
ATOM 871 C C . TYR A 1 111 ? -13.790 -9.550 3.289 1.00 91.69 111 TYR A C 1
ATOM 873 O O . TYR A 1 111 ? -13.362 -9.556 2.136 1.00 91.69 111 TYR A O 1
ATOM 881 N N . ILE A 1 112 ? -12.973 -9.643 4.345 1.00 92.25 112 ILE A N 1
ATOM 882 C CA . ILE A 1 112 ? -11.506 -9.719 4.228 1.00 92.25 112 ILE A CA 1
ATOM 883 C C . ILE A 1 112 ? -11.078 -10.954 3.420 1.00 92.25 112 ILE A C 1
ATOM 885 O O . ILE A 1 112 ? -10.172 -10.871 2.591 1.00 92.25 112 ILE A O 1
ATOM 889 N N . ASN A 1 113 ? -11.717 -12.104 3.631 1.00 93.12 113 ASN A N 1
ATOM 890 C CA . ASN A 1 113 ? -11.401 -13.327 2.892 1.00 93.12 113 ASN A CA 1
ATOM 891 C C . ASN A 1 113 ? -11.788 -13.220 1.413 1.00 93.12 113 ASN A C 1
ATOM 893 O O . ASN A 1 113 ? -11.000 -13.615 0.554 1.00 93.12 113 ASN A O 1
ATOM 897 N N . ASN A 1 114 ? -12.944 -12.628 1.109 1.00 91.69 114 ASN A N 1
ATOM 898 C CA . ASN A 1 114 ? -13.356 -12.354 -0.268 1.00 91.69 114 ASN A CA 1
ATOM 899 C C . ASN A 1 114 ? -12.383 -11.391 -0.955 1.00 91.69 114 ASN A C 1
ATOM 901 O O . ASN A 1 114 ? -11.985 -11.634 -2.092 1.00 91.69 114 ASN A O 1
ATOM 905 N N . TYR A 1 115 ? -11.938 -10.350 -0.244 1.00 89.75 115 TYR A N 1
ATOM 906 C CA . TYR A 1 115 ? -10.917 -9.432 -0.736 1.00 89.75 115 TYR A CA 1
ATOM 907 C C . TYR A 1 115 ? -9.617 -10.174 -1.073 1.00 89.75 115 TYR A C 1
ATOM 909 O O . TYR A 1 115 ? -9.103 -10.028 -2.181 1.00 89.75 115 TYR A O 1
ATOM 917 N N . LYS A 1 116 ? -9.115 -11.017 -0.159 1.00 90.12 116 LYS A N 1
ATOM 918 C CA . LYS A 1 116 ? -7.909 -11.832 -0.386 1.00 90.12 116 LYS A CA 1
ATOM 919 C C . LYS A 1 116 ? -8.052 -12.755 -1.594 1.00 90.12 116 LYS A C 1
ATOM 921 O O . LYS A 1 116 ? -7.099 -12.894 -2.348 1.00 90.12 116 LYS A O 1
ATOM 926 N N . ALA A 1 117 ? -9.212 -13.385 -1.771 1.00 88.75 117 ALA A N 1
ATOM 927 C CA . ALA A 1 117 ? -9.462 -14.285 -2.892 1.00 88.75 117 ALA A CA 1
ATOM 928 C C . ALA A 1 117 ? -9.516 -13.536 -4.233 1.00 88.75 117 ALA A C 1
ATOM 930 O O . ALA A 1 117 ? -8.906 -13.979 -5.202 1.00 88.75 117 ALA A O 1
ATOM 931 N N . ALA A 1 118 ? -10.200 -12.388 -4.276 1.00 86.69 118 ALA A N 1
ATOM 932 C CA . ALA A 1 118 ? -10.330 -11.567 -5.479 1.00 86.69 118 ALA A CA 1
ATOM 933 C C . ALA A 1 118 ? -8.993 -10.956 -5.933 1.00 86.69 118 ALA A C 1
ATOM 935 O O . ALA A 1 118 ? -8.763 -10.804 -7.129 1.00 86.69 118 ALA A O 1
ATOM 936 N N . HIS A 1 119 ? -8.104 -10.658 -4.985 1.00 84.31 119 HIS A N 1
ATOM 937 C CA . HIS A 1 119 ? -6.827 -9.987 -5.236 1.00 84.31 119 HIS A CA 1
ATOM 938 C C . HIS A 1 119 ? -5.610 -10.906 -5.085 1.00 84.31 119 HIS A C 1
ATOM 940 O O . HIS A 1 119 ? -4.475 -10.439 -4.961 1.00 84.31 119 HIS A O 1
ATOM 946 N N . HIS A 1 120 ? -5.819 -12.223 -5.074 1.00 84.06 120 HIS A N 1
ATOM 947 C CA . HIS A 1 120 ? -4.718 -13.165 -4.961 1.00 84.06 120 HIS A CA 1
ATOM 948 C C . HIS A 1 120 ? -3.865 -13.173 -6.236 1.00 84.06 120 HIS A C 1
ATOM 950 O O . HIS A 1 120 ? -4.352 -13.417 -7.342 1.00 84.06 120 HIS A O 1
ATOM 956 N N . ILE A 1 121 ? -2.559 -12.972 -6.063 1.00 85.12 121 ILE A N 1
ATOM 957 C CA . ILE A 1 121 ? -1.559 -13.045 -7.127 1.00 85.12 121 ILE A CA 1
ATOM 958 C C . ILE A 1 121 ? -0.570 -14.141 -6.761 1.00 85.12 121 ILE A C 1
ATOM 960 O O . ILE A 1 121 ? 0.039 -14.094 -5.695 1.00 85.12 121 ILE A O 1
ATOM 964 N N . ASN A 1 122 ? -0.369 -15.095 -7.669 1.00 88.69 122 ASN A N 1
ATOM 965 C CA . ASN A 1 122 ? 0.740 -16.037 -7.603 1.00 88.69 122 ASN A CA 1
ATOM 966 C C . ASN A 1 122 ? 1.922 -15.492 -8.429 1.00 88.69 122 ASN A C 1
ATOM 968 O O . ASN A 1 122 ? 1.873 -15.557 -9.661 1.00 88.69 122 ASN A O 1
ATOM 972 N N . PRO A 1 123 ? 3.009 -14.995 -7.805 1.00 86.19 123 PRO A N 1
ATOM 973 C CA . PRO A 1 123 ? 4.110 -14.359 -8.532 1.00 86.19 123 PRO A CA 1
ATOM 974 C C . PRO A 1 123 ? 4.837 -15.273 -9.525 1.00 86.19 123 PRO A C 1
ATOM 976 O O . PRO A 1 123 ? 5.516 -14.791 -10.432 1.00 86.19 123 PRO A O 1
ATOM 979 N N . VAL A 1 124 ? 4.754 -16.593 -9.346 1.00 88.50 124 VAL A N 1
ATOM 980 C CA . VAL A 1 124 ? 5.471 -17.565 -10.184 1.00 88.50 124 VAL A CA 1
ATOM 981 C C . VAL A 1 124 ? 4.703 -17.868 -11.471 1.00 88.50 124 VAL A C 1
ATOM 983 O O . VAL A 1 124 ? 5.321 -18.088 -12.514 1.00 88.50 124 VAL A O 1
ATOM 986 N N . GLU A 1 125 ? 3.371 -17.832 -11.424 1.00 88.62 125 GLU A N 1
ATOM 987 C CA . GLU A 1 125 ? 2.494 -18.183 -12.546 1.00 88.62 125 GLU A CA 1
ATOM 988 C C . GLU A 1 125 ? 2.811 -17.346 -13.793 1.00 88.62 125 GLU A C 1
ATOM 990 O O . GLU A 1 125 ? 3.103 -17.902 -14.855 1.00 88.62 125 GLU A O 1
ATOM 995 N N . TYR A 1 126 ? 2.903 -16.025 -13.626 1.00 87.62 126 TYR A N 1
ATOM 996 C CA . TYR A 1 126 ? 3.143 -15.059 -14.705 1.00 87.62 126 TYR A CA 1
ATOM 997 C C . TYR A 1 126 ? 4.526 -15.172 -15.359 1.00 87.62 126 TYR A C 1
ATOM 999 O O . TYR A 1 126 ? 4.700 -14.753 -16.499 1.00 87.62 126 TYR A O 1
ATOM 1007 N N . SER A 1 127 ? 5.518 -15.744 -14.666 1.00 90.19 127 SER A N 1
ATOM 1008 C CA . SER A 1 127 ? 6.890 -15.878 -15.184 1.00 90.19 127 SER A CA 1
ATOM 1009 C C . SER A 1 127 ? 7.190 -17.251 -15.795 1.00 90.19 127 SER A C 1
ATOM 1011 O O . SER A 1 127 ? 8.155 -17.410 -16.546 1.00 90.19 127 SER A O 1
ATOM 1013 N N . SER A 1 128 ? 6.367 -18.259 -15.498 1.00 86.62 128 SER A N 1
ATOM 1014 C CA . SER A 1 128 ? 6.602 -19.652 -15.894 1.00 86.62 128 SER A CA 1
ATOM 1015 C C . SER A 1 128 ? 6.639 -19.853 -17.417 1.00 86.62 128 SER A C 1
ATOM 1017 O O . SER A 1 128 ? 7.521 -20.547 -17.931 1.00 86.62 128 SER A O 1
ATOM 1019 N N . SER A 1 129 ? 5.746 -19.181 -18.146 1.00 81.25 129 SER A N 1
ATOM 1020 C CA . SER A 1 129 ? 5.637 -19.256 -19.607 1.00 81.25 129 SER A CA 1
ATOM 1021 C C . SER A 1 129 ? 6.834 -18.627 -20.327 1.00 81.25 129 SER A C 1
ATOM 1023 O O . SER A 1 129 ? 7.192 -19.059 -21.420 1.00 81.25 129 SER A O 1
ATOM 1025 N N . LEU A 1 130 ? 7.532 -17.665 -19.712 1.00 88.25 130 LEU A N 1
ATOM 1026 C CA . LEU A 1 130 ? 8.682 -17.011 -20.340 1.00 88.25 130 LEU A CA 1
ATOM 1027 C C . LEU A 1 130 ? 9.853 -17.984 -20.552 1.00 88.25 130 LEU A C 1
ATOM 1029 O O . LEU A 1 130 ? 10.586 -17.869 -21.534 1.00 88.25 130 LEU A O 1
ATOM 1033 N N . LYS A 1 131 ? 10.001 -18.981 -19.670 1.00 87.06 131 LYS A N 1
ATOM 1034 C CA . LYS A 1 131 ? 11.114 -19.948 -19.690 1.00 87.06 131 LYS A CA 1
ATOM 1035 C C . LYS A 1 131 ? 11.051 -20.927 -20.864 1.00 87.06 131 LYS A C 1
ATOM 1037 O O . LYS A 1 131 ? 12.078 -21.495 -21.233 1.00 87.06 131 LYS A O 1
ATOM 1042 N N . VAL A 1 132 ? 9.867 -21.146 -21.442 1.00 88.44 132 VAL A N 1
ATOM 1043 C CA . VAL A 1 132 ? 9.675 -22.147 -22.505 1.00 88.44 132 VAL A CA 1
ATOM 1044 C C . VAL A 1 132 ? 9.939 -21.597 -23.906 1.00 88.44 132 VAL A C 1
ATOM 1046 O O . VAL A 1 132 ? 10.167 -22.370 -24.841 1.00 88.44 132 VAL A O 1
ATOM 1049 N N . PHE A 1 133 ? 9.948 -20.273 -24.079 1.00 91.38 133 PHE A N 1
ATOM 1050 C CA . PHE A 1 133 ? 10.167 -19.672 -25.389 1.00 91.38 133 PHE A CA 1
ATOM 1051 C C . PHE A 1 133 ? 11.623 -19.804 -25.839 1.00 91.38 133 PHE A C 1
ATOM 1053 O O . PHE A 1 133 ? 12.564 -19.484 -25.116 1.00 91.38 133 PHE A O 1
ATOM 1060 N N . ARG A 1 134 ? 11.798 -20.237 -27.093 1.00 90.75 134 ARG A N 1
ATOM 1061 C CA . ARG A 1 134 ? 13.106 -20.389 -27.758 1.00 90.75 134 ARG A CA 1
ATOM 1062 C C . ARG A 1 134 ? 13.508 -19.180 -28.605 1.00 90.75 134 ARG A C 1
ATOM 1064 O O . ARG A 1 134 ? 14.548 -19.201 -29.250 1.00 90.75 134 ARG A O 1
ATOM 1071 N N . ARG A 1 135 ? 12.661 -18.152 -28.659 1.00 91.25 135 ARG A N 1
ATOM 1072 C CA . ARG A 1 135 ? 12.865 -16.936 -29.453 1.00 91.25 135 ARG A CA 1
ATOM 1073 C C . ARG A 1 135 ? 12.739 -15.723 -28.554 1.00 91.25 135 ARG A C 1
ATOM 1075 O O . ARG A 1 135 ? 11.735 -15.602 -27.855 1.00 91.25 135 ARG A O 1
ATOM 1082 N N . ALA A 1 136 ? 13.718 -14.828 -28.606 1.00 92.25 136 ALA A N 1
ATOM 1083 C CA . ALA A 1 136 ? 13.761 -13.668 -27.726 1.00 92.25 136 ALA A CA 1
ATOM 1084 C C . ALA A 1 136 ? 12.578 -12.709 -27.963 1.00 92.25 136 ALA A C 1
ATOM 1086 O O . ALA A 1 136 ? 12.033 -12.161 -27.012 1.00 92.25 136 ALA A O 1
ATOM 1087 N N . GLU A 1 137 ? 12.076 -12.589 -29.199 1.00 92.00 137 GLU A N 1
ATOM 1088 C CA . GLU A 1 137 ? 10.885 -11.771 -29.472 1.00 92.00 137 GLU A CA 1
ATOM 1089 C C . GLU A 1 137 ? 9.634 -12.323 -28.782 1.00 92.00 137 GLU A C 1
ATOM 1091 O O . GLU A 1 137 ? 8.808 -11.559 -28.292 1.00 92.00 137 GLU A O 1
ATOM 1096 N N . LYS A 1 138 ? 9.512 -13.655 -28.701 1.00 93.75 138 LYS A N 1
ATOM 1097 C CA . LYS A 1 138 ? 8.401 -14.308 -28.000 1.00 93.75 138 LYS A CA 1
ATOM 1098 C C . LYS A 1 138 ? 8.501 -14.152 -26.487 1.00 93.75 138 LYS A C 1
ATOM 1100 O O . LYS A 1 138 ? 7.469 -14.057 -25.835 1.00 93.75 138 LYS A O 1
ATOM 1105 N N . VAL A 1 139 ? 9.717 -14.055 -25.947 1.00 94.75 139 VAL A N 1
ATOM 1106 C CA . VAL A 1 139 ? 9.936 -13.699 -24.538 1.00 94.75 139 VAL A CA 1
ATOM 1107 C C . VAL A 1 139 ? 9.435 -12.277 -24.262 1.00 94.75 139 VAL A C 1
ATOM 1109 O O . VAL A 1 139 ? 8.702 -12.086 -23.298 1.00 94.75 139 VAL A O 1
ATOM 1112 N N . ALA A 1 140 ? 9.758 -11.301 -25.120 1.00 92.38 140 ALA A N 1
ATOM 1113 C CA . ALA A 1 140 ? 9.290 -9.919 -24.966 1.00 92.38 140 ALA A CA 1
ATOM 1114 C C . ALA A 1 140 ? 7.764 -9.772 -25.142 1.00 92.38 140 ALA A C 1
ATOM 1116 O O . ALA A 1 140 ? 7.128 -9.036 -24.397 1.00 92.38 140 ALA A O 1
ATOM 1117 N N . GLU A 1 141 ? 7.153 -10.494 -26.088 1.00 91.88 141 GLU A N 1
ATOM 1118 C CA . GLU A 1 141 ? 5.687 -10.525 -26.243 1.00 91.88 141 GLU A CA 1
ATOM 1119 C C . GLU A 1 141 ? 4.998 -11.132 -25.008 1.00 91.88 141 GLU A C 1
ATOM 1121 O O . GLU A 1 141 ? 4.031 -10.572 -24.500 1.00 91.88 141 GLU A O 1
ATOM 1126 N N . ALA A 1 142 ? 5.515 -12.248 -24.483 1.00 92.75 142 ALA A N 1
ATOM 1127 C CA . ALA A 1 142 ? 4.967 -12.882 -23.285 1.00 92.75 142 ALA A CA 1
ATOM 1128 C C . ALA A 1 142 ? 5.162 -12.037 -22.018 1.00 92.75 142 ALA A C 1
ATOM 1130 O O . ALA A 1 142 ? 4.302 -12.049 -21.140 1.00 92.75 142 ALA A O 1
ATOM 1131 N N . GLN A 1 143 ? 6.268 -11.295 -21.929 1.00 94.94 143 GLN A N 1
ATOM 1132 C CA . GLN A 1 143 ? 6.493 -10.320 -20.867 1.00 94.94 143 GLN A CA 1
ATOM 1133 C C . GLN A 1 143 ? 5.393 -9.254 -20.852 1.00 94.94 143 GLN A C 1
ATOM 1135 O O . GLN A 1 143 ? 4.848 -8.971 -19.790 1.00 94.94 143 GLN A O 1
ATOM 1140 N N . ASP A 1 144 ? 5.044 -8.684 -22.004 1.00 91.00 144 ASP A N 1
ATOM 1141 C CA . ASP A 1 144 ? 4.031 -7.627 -22.069 1.00 91.00 144 ASP A CA 1
ATOM 1142 C C . ASP A 1 144 ? 2.643 -8.140 -21.669 1.00 91.00 144 ASP A C 1
ATOM 1144 O O . ASP A 1 144 ? 1.989 -7.526 -20.828 1.00 91.00 144 ASP A O 1
ATOM 1148 N N . LEU A 1 145 ? 2.253 -9.316 -22.171 1.00 90.75 145 LEU A N 1
ATOM 1149 C CA . LEU A 1 145 ? 1.000 -9.978 -21.790 1.00 90.75 145 LEU A CA 1
ATOM 1150 C C . LEU A 1 145 ? 0.943 -10.287 -20.288 1.00 90.75 145 LEU A C 1
ATOM 1152 O O . LEU A 1 145 ? -0.103 -10.150 -19.658 1.00 90.75 145 LEU A O 1
ATOM 1156 N N . ALA A 1 146 ? 2.066 -10.690 -19.690 1.00 92.31 146 ALA A N 1
ATOM 1157 C CA . ALA A 1 146 ? 2.139 -10.921 -18.253 1.00 92.31 146 ALA A CA 1
ATOM 1158 C C . ALA A 1 146 ? 1.948 -9.617 -17.457 1.00 92.31 146 ALA A C 1
ATOM 1160 O O . ALA A 1 146 ? 1.239 -9.617 -16.454 1.00 92.31 146 ALA A O 1
ATOM 1161 N N . PHE A 1 147 ? 2.526 -8.500 -17.910 1.00 90.62 147 PHE A N 1
ATOM 1162 C CA . PHE A 1 147 ? 2.332 -7.189 -17.280 1.00 90.62 147 PHE A CA 1
ATOM 1163 C C . PHE A 1 147 ? 0.885 -6.693 -17.384 1.00 90.62 147 PHE A C 1
ATOM 1165 O O . PHE A 1 147 ? 0.358 -6.154 -16.409 1.00 90.62 147 PHE A O 1
ATOM 1172 N N . GLU A 1 148 ? 0.235 -6.904 -18.525 1.00 87.50 148 GLU A N 1
ATOM 1173 C CA . GLU A 1 148 ? -1.182 -6.589 -18.730 1.00 87.50 148 GLU A CA 1
ATOM 1174 C C . GLU A 1 148 ? -2.082 -7.445 -17.820 1.00 87.50 148 GLU A C 1
ATOM 1176 O O . GLU A 1 148 ? -2.954 -6.929 -17.116 1.00 87.50 148 GLU A O 1
ATOM 1181 N N . ALA A 1 149 ? -1.815 -8.753 -17.743 1.00 88.56 149 ALA A N 1
ATOM 1182 C CA . ALA A 1 149 ? -2.548 -9.677 -16.880 1.00 88.56 149 ALA A CA 1
ATOM 1183 C C . ALA A 1 149 ? -2.372 -9.366 -15.383 1.00 88.56 149 ALA A C 1
ATOM 1185 O O . ALA A 1 149 ? -3.320 -9.504 -14.613 1.00 88.56 149 ALA A O 1
ATOM 1186 N N . ILE A 1 150 ? -1.177 -8.932 -14.963 1.00 88.31 150 ILE A N 1
ATOM 1187 C CA . ILE A 1 150 ? -0.946 -8.480 -13.587 1.00 88.31 150 ILE A CA 1
ATOM 1188 C C . ILE A 1 150 ? -1.738 -7.197 -13.332 1.00 88.31 150 ILE A C 1
ATOM 1190 O O . ILE A 1 150 ? -2.484 -7.143 -12.365 1.00 88.31 150 ILE A O 1
ATOM 1194 N N . THR A 1 151 ? -1.618 -6.192 -14.205 1.00 80.12 151 THR A N 1
ATOM 1195 C CA . THR A 1 151 ? -2.245 -4.870 -14.018 1.00 80.12 151 THR A CA 1
ATOM 1196 C C . THR A 1 151 ? -3.774 -4.946 -13.981 1.00 80.12 151 THR A C 1
ATOM 1198 O O . THR A 1 151 ? -4.399 -4.345 -13.111 1.00 80.12 151 THR A O 1
ATOM 1201 N N . SER A 1 152 ? -4.383 -5.738 -14.868 1.00 77.12 152 SER A N 1
ATOM 1202 C CA . SER A 1 152 ? -5.845 -5.901 -14.954 1.00 77.12 152 SER A CA 1
ATOM 1203 C C . SER A 1 152 ? -6.483 -6.567 -13.728 1.00 77.12 152 SER A C 1
ATOM 1205 O O . SER A 1 152 ? -7.676 -6.389 -13.489 1.00 77.12 152 SER A O 1
ATOM 1207 N N . ARG A 1 153 ? -5.712 -7.306 -12.920 1.00 69.31 153 ARG A N 1
ATOM 1208 C CA . ARG A 1 153 ? -6.194 -7.945 -11.682 1.00 69.31 153 ARG A CA 1
ATOM 1209 C C . ARG A 1 153 ? -6.048 -7.069 -10.435 1.00 69.31 153 ARG A C 1
ATOM 1211 O O . ARG A 1 153 ? -6.405 -7.511 -9.347 1.00 69.31 153 ARG A O 1
ATOM 1218 N N . THR A 1 154 ? -5.486 -5.865 -10.560 1.00 61.38 154 THR A N 1
ATOM 1219 C CA . THR A 1 154 ? -4.906 -5.143 -9.417 1.00 61.38 154 THR A CA 1
ATOM 1220 C C . THR A 1 154 ? -5.187 -3.645 -9.426 1.00 61.38 154 THR A C 1
ATOM 1222 O O . THR A 1 154 ? -4.257 -2.844 -9.334 1.00 61.38 154 THR A O 1
ATOM 1225 N N . ASN A 1 155 ? -6.454 -3.242 -9.511 1.00 58.28 155 ASN A N 1
ATOM 1226 C CA . ASN A 1 155 ? -6.828 -1.881 -9.115 1.00 58.28 155 ASN A CA 1
ATOM 1227 C C . ASN A 1 155 ? -6.902 -1.818 -7.586 1.00 58.28 155 ASN A C 1
ATOM 1229 O O . ASN A 1 155 ? -7.979 -1.868 -7.003 1.00 58.28 155 ASN A O 1
ATOM 1233 N N . PHE A 1 156 ? -5.735 -1.770 -6.947 1.00 63.31 156 PHE A N 1
ATOM 1234 C CA . PHE A 1 156 ? -5.624 -1.445 -5.529 1.00 63.31 156 PHE A CA 1
ATOM 1235 C C . PHE A 1 156 ? -5.752 0.060 -5.353 1.00 63.31 156 PHE A C 1
ATOM 1237 O O . PHE A 1 156 ? -5.320 0.810 -6.218 1.00 63.31 156 PHE A O 1
ATOM 1244 N N . GLY A 1 157 ? -6.318 0.515 -4.240 1.00 58.31 157 GLY A N 1
ATOM 1245 C CA . GLY A 1 157 ? -6.447 1.943 -3.985 1.00 58.31 157 GLY A CA 1
ATOM 1246 C C . GLY A 1 157 ? -6.586 2.287 -2.511 1.00 58.31 157 GLY A C 1
ATOM 1247 O O . GLY A 1 157 ? -6.917 1.461 -1.664 1.00 58.31 157 GLY A O 1
ATOM 1248 N N . MET A 1 158 ? -6.367 3.562 -2.189 1.00 60.38 158 MET A N 1
ATOM 1249 C CA . MET A 1 158 ? -6.737 4.142 -0.886 1.00 60.38 158 MET A CA 1
ATOM 1250 C C . MET A 1 158 ? -8.227 3.984 -0.564 1.00 60.38 158 MET A C 1
ATOM 1252 O O . MET A 1 158 ? -8.636 4.113 0.592 1.00 60.38 158 MET A O 1
ATOM 1256 N N . ASP A 1 159 ? -9.027 3.699 -1.583 1.00 72.62 159 ASP A N 1
ATOM 1257 C CA . ASP A 1 159 ? -10.451 3.457 -1.461 1.00 72.62 159 ASP A CA 1
ATOM 1258 C C . ASP A 1 159 ? -10.740 2.089 -0.833 1.00 72.62 159 ASP A C 1
ATOM 1260 O O . ASP A 1 159 ? -11.754 1.957 -0.160 1.00 72.62 159 ASP A O 1
ATOM 1264 N N . ASP A 1 160 ? -9.842 1.098 -0.922 1.00 80.19 160 ASP A N 1
ATOM 1265 C CA . ASP A 1 160 ? -10.082 -0.248 -0.377 1.00 80.19 160 ASP A CA 1
ATOM 1266 C C . ASP A 1 160 ? -10.290 -0.231 1.136 1.00 80.19 160 ASP A C 1
ATOM 1268 O O . ASP A 1 160 ? -11.209 -0.874 1.659 1.00 80.19 160 ASP A O 1
ATOM 1272 N N . ILE A 1 161 ? -9.477 0.552 1.853 1.00 80.38 161 ILE A N 1
ATOM 1273 C CA . ILE A 1 161 ? -9.685 0.712 3.289 1.00 80.38 161 ILE A CA 1
ATOM 1274 C C . ILE A 1 161 ? -10.897 1.574 3.594 1.00 80.38 161 ILE A C 1
ATOM 1276 O O . ILE A 1 161 ? -11.605 1.288 4.549 1.00 80.38 161 ILE A O 1
ATOM 1280 N N . GLN A 1 162 ? -11.171 2.612 2.806 1.00 82.06 162 GLN A N 1
ATOM 1281 C CA . GLN A 1 162 ? -12.339 3.458 3.044 1.00 82.06 162 GLN A CA 1
ATOM 1282 C C . GLN A 1 162 ? -13.628 2.656 2.847 1.00 82.06 162 GLN A C 1
ATOM 1284 O O . GLN A 1 162 ? -14.542 2.754 3.666 1.00 82.06 162 GLN A O 1
ATOM 1289 N N . ASN A 1 163 ? -13.657 1.793 1.832 1.00 86.94 163 ASN A N 1
ATOM 1290 C CA . ASN A 1 163 ? -14.723 0.841 1.553 1.00 86.94 163 ASN A CA 1
ATOM 1291 C C . ASN A 1 163 ? -14.878 -0.154 2.705 1.00 86.94 163 ASN A C 1
ATOM 1293 O O . ASN A 1 163 ? -15.983 -0.322 3.224 1.00 86.94 163 ASN A O 1
ATOM 1297 N N . PHE A 1 164 ? -13.773 -0.750 3.170 1.00 90.31 164 PHE A N 1
ATOM 1298 C CA . PHE A 1 164 ? -13.795 -1.631 4.337 1.00 90.31 164 PHE A CA 1
ATOM 1299 C C . PHE A 1 164 ? -14.290 -0.910 5.594 1.00 90.31 164 PHE A C 1
ATOM 1301 O O . PHE A 1 164 ? -15.176 -1.415 6.274 1.00 90.31 164 PHE A O 1
ATOM 1308 N N . SER A 1 165 ? -13.772 0.280 5.899 1.00 88.50 165 SER A N 1
ATOM 1309 C CA . SER A 1 165 ? -14.176 1.063 7.067 1.00 88.50 165 SER A CA 1
ATOM 1310 C C . SER A 1 165 ? -15.640 1.491 6.984 1.00 88.50 165 SER A C 1
ATOM 1312 O O . SER A 1 165 ? -16.325 1.490 8.003 1.00 88.50 165 SER A O 1
ATOM 1314 N N . SER A 1 166 ? -16.150 1.830 5.798 1.00 88.19 166 SER A N 1
ATOM 1315 C CA . SER A 1 166 ? -17.565 2.156 5.581 1.00 88.19 166 SER A CA 1
ATOM 1316 C C . SER A 1 166 ? -18.469 0.948 5.854 1.00 88.19 166 SER A C 1
ATOM 1318 O O . SER A 1 166 ? -19.418 1.031 6.641 1.00 88.19 166 SER A O 1
ATOM 1320 N N . MET A 1 167 ? -18.118 -0.207 5.283 1.00 91.00 167 MET A N 1
ATOM 1321 C CA . MET A 1 167 ? -18.803 -1.480 5.512 1.00 91.00 167 MET A CA 1
ATOM 1322 C C . MET A 1 167 ? -18.760 -1.873 6.997 1.00 91.00 167 MET A C 1
ATOM 1324 O O . MET A 1 167 ? -19.804 -2.086 7.613 1.00 91.00 167 MET A O 1
ATOM 1328 N N . TYR A 1 168 ? -17.575 -1.847 7.610 1.00 91.31 168 TYR A N 1
ATOM 1329 C CA . TYR A 1 168 ? -17.377 -2.154 9.023 1.00 91.31 168 TYR A CA 1
ATOM 1330 C C . TYR A 1 168 ? -18.197 -1.231 9.929 1.00 91.31 168 TYR A C 1
ATOM 1332 O O . TYR A 1 168 ? -18.860 -1.699 10.851 1.00 91.31 168 TYR A O 1
ATOM 1340 N N . ASN A 1 169 ? -18.198 0.079 9.664 1.00 89.94 169 ASN A N 1
ATOM 1341 C CA . ASN A 1 169 ? -18.976 1.035 10.449 1.00 89.94 169 ASN A CA 1
ATOM 1342 C C . ASN A 1 169 ? -20.482 0.786 10.330 1.00 89.94 169 ASN A C 1
ATOM 1344 O O . ASN A 1 169 ? -21.200 0.978 11.308 1.00 89.94 169 ASN A O 1
ATOM 1348 N N . THR A 1 170 ? -20.960 0.313 9.180 1.00 88.88 170 THR A N 1
ATOM 1349 C CA . THR A 1 170 ? -22.372 -0.050 8.997 1.00 88.88 170 THR A CA 1
ATOM 1350 C C . THR A 1 170 ? -22.769 -1.205 9.924 1.00 88.88 170 THR A C 1
ATOM 1352 O O . THR A 1 170 ? -23.736 -1.079 10.676 1.00 88.88 170 THR A O 1
ATOM 1355 N N . ILE A 1 171 ? -21.977 -2.281 9.952 1.00 87.88 171 ILE A N 1
ATOM 1356 C CA . ILE A 1 171 ? -22.206 -3.460 10.811 1.00 87.88 171 ILE A CA 1
ATOM 1357 C C . ILE A 1 171 ? -22.002 -3.113 12.296 1.00 87.88 171 ILE A C 1
ATOM 1359 O O . ILE A 1 171 ? -22.745 -3.533 13.185 1.00 87.88 171 ILE A O 1
ATOM 1363 N N . LYS A 1 172 ? -20.998 -2.285 12.592 1.00 90.19 172 LYS A N 1
ATOM 1364 C CA . LYS A 1 172 ? -20.717 -1.809 13.946 1.00 90.19 172 LYS A CA 1
ATOM 1365 C C . LYS A 1 172 ? -21.861 -0.959 14.496 1.00 90.19 172 LYS A C 1
ATOM 1367 O O . LYS A 1 172 ? -22.219 -1.121 15.659 1.00 90.19 172 LYS A O 1
ATOM 1372 N N . ASN A 1 173 ? -22.428 -0.054 13.700 1.00 89.62 173 ASN A N 1
ATOM 1373 C CA . ASN A 1 173 ? -23.465 0.869 14.163 1.00 89.62 173 ASN A CA 1
ATOM 1374 C C . ASN A 1 173 ? -24.763 0.147 14.543 1.00 89.62 173 ASN A C 1
ATOM 1376 O O . ASN A 1 173 ? -25.373 0.509 15.549 1.00 89.62 173 ASN A O 1
ATOM 1380 N N . SER A 1 174 ? -25.163 -0.892 13.801 1.00 85.56 174 SER A N 1
ATOM 1381 C CA . SER A 1 174 ? -26.325 -1.710 14.176 1.00 85.56 174 SER A CA 1
ATOM 1382 C C . SER A 1 174 ? -26.103 -2.401 15.527 1.00 85.56 174 SER A C 1
ATOM 1384 O O . SER A 1 174 ? -26.958 -2.333 16.410 1.00 85.56 174 SER A O 1
ATOM 1386 N N . SER A 1 175 ? -24.912 -2.962 15.738 1.00 87.94 175 SER A N 1
ATOM 1387 C CA . SER A 1 175 ? -24.533 -3.630 16.987 1.00 87.94 175 SER A CA 1
ATOM 1388 C C . SER A 1 175 ? -24.415 -2.661 18.170 1.00 87.94 175 SER A C 1
ATOM 1390 O O . SER A 1 175 ? -24.843 -2.978 19.281 1.00 87.94 175 SER A O 1
ATOM 1392 N N . LEU A 1 176 ? -23.889 -1.449 17.949 1.00 89.31 176 LEU A N 1
ATOM 1393 C CA . LEU A 1 176 ? -23.774 -0.414 18.982 1.00 89.31 176 LEU A CA 1
ATOM 1394 C C . LEU A 1 176 ? -25.137 0.025 19.529 1.00 89.31 176 LEU A C 1
ATOM 1396 O O . LEU A 1 176 ? -25.247 0.296 20.723 1.00 89.31 176 LEU A O 1
ATOM 1400 N N . LEU A 1 177 ? -26.185 0.053 18.701 1.00 89.25 177 LEU A N 1
ATOM 1401 C CA . LEU A 1 177 ? -27.541 0.345 19.175 1.00 89.25 177 LEU A CA 1
ATOM 1402 C C . LEU A 1 177 ? -28.029 -0.728 20.158 1.00 89.25 177 LEU A C 1
ATOM 1404 O O . LEU A 1 177 ? -28.524 -0.399 21.239 1.00 89.25 177 LEU A O 1
ATOM 1408 N N . SER A 1 178 ? -27.841 -2.008 19.827 1.00 89.94 178 SER A N 1
ATOM 1409 C CA . SER A 1 178 ? -28.218 -3.127 20.700 1.00 89.94 178 SER A CA 1
ATOM 1410 C C . SER A 1 178 ? -27.385 -3.172 21.985 1.00 89.94 178 SER A C 1
ATOM 1412 O O . SER A 1 178 ? -27.933 -3.382 23.070 1.00 89.94 178 SER A O 1
ATOM 1414 N N . ILE A 1 179 ? -26.076 -2.909 21.896 1.00 91.94 179 ILE A N 1
ATOM 1415 C CA . ILE A 1 179 ? -25.187 -2.788 23.061 1.00 91.94 179 ILE A CA 1
ATOM 1416 C C . ILE A 1 179 ? -25.625 -1.620 23.947 1.00 91.94 179 ILE A C 1
ATOM 1418 O O . ILE A 1 179 ? -25.757 -1.798 25.157 1.00 91.94 179 ILE A O 1
ATOM 1422 N N . GLY A 1 180 ? -25.930 -0.458 23.366 1.00 90.88 180 GLY A N 1
ATOM 1423 C CA . GLY A 1 180 ? -26.405 0.715 24.098 1.00 90.88 180 GLY A CA 1
ATOM 1424 C C . GLY A 1 180 ? -27.701 0.445 24.865 1.00 90.88 180 GLY A C 1
ATOM 1425 O O . GLY A 1 180 ? -27.805 0.782 26.046 1.00 90.88 180 GLY A O 1
ATOM 1426 N N . GLN A 1 181 ? -28.661 -0.246 24.243 1.00 91.94 181 GLN A N 1
ATOM 1427 C CA . GLN A 1 181 ? -29.894 -0.680 24.910 1.00 91.94 181 GLN A CA 1
ATOM 1428 C C . GLN A 1 181 ? -29.609 -1.657 26.057 1.00 91.94 181 GLN A C 1
ATOM 1430 O O . GLN A 1 181 ? -30.128 -1.482 27.163 1.00 91.94 181 GLN A O 1
ATOM 1435 N N . LYS A 1 182 ? -28.747 -2.660 25.836 1.00 92.31 182 LYS A N 1
ATOM 1436 C CA . LYS A 1 182 ? -28.374 -3.629 26.876 1.00 92.31 182 LYS A CA 1
ATOM 1437 C C . LYS A 1 182 ? -27.631 -2.966 28.036 1.00 92.31 182 LYS A C 1
ATOM 1439 O O . LYS A 1 182 ? -27.864 -3.318 29.192 1.00 92.31 182 LYS A O 1
ATOM 1444 N N . LYS A 1 183 ? -26.787 -1.976 27.741 1.00 92.69 183 LYS A N 1
ATOM 1445 C CA . LYS A 1 183 ? -26.074 -1.167 28.731 1.00 92.69 183 LYS A CA 1
ATOM 1446 C C . LYS A 1 183 ? -27.042 -0.359 29.582 1.00 92.69 183 LYS A C 1
ATOM 1448 O O . LYS A 1 183 ? -26.927 -0.376 30.803 1.00 92.69 183 LYS A O 1
ATOM 1453 N N . ALA A 1 184 ? -28.010 0.314 28.957 1.00 90.94 184 ALA A N 1
ATOM 1454 C CA . ALA A 1 184 ? -29.035 1.069 29.671 1.00 90.94 184 ALA A CA 1
ATOM 1455 C C . ALA A 1 184 ? -29.846 0.157 30.606 1.00 90.94 184 ALA A C 1
ATOM 1457 O O . ALA A 1 184 ? -29.991 0.471 31.783 1.00 90.94 184 ALA A O 1
ATOM 1458 N N . GLN A 1 185 ? -30.271 -1.018 30.124 1.00 90.44 185 GLN A N 1
ATOM 1459 C CA . GLN A 1 185 ? -30.951 -2.024 30.949 1.00 90.44 185 GLN A CA 1
ATOM 1460 C C . GLN A 1 185 ? -30.092 -2.487 32.135 1.00 90.44 185 GLN A C 1
ATOM 1462 O O . GLN A 1 185 ? -30.598 -2.603 33.250 1.00 90.44 185 GLN A O 1
ATOM 1467 N N . ALA A 1 186 ? -28.797 -2.734 31.914 1.00 89.44 186 ALA A N 1
ATOM 1468 C CA . ALA A 1 186 ? -27.873 -3.115 32.979 1.00 89.44 186 ALA A CA 1
ATOM 1469 C C . ALA A 1 186 ? -27.712 -1.991 34.015 1.00 89.44 186 ALA A C 1
ATOM 1471 O O . ALA A 1 186 ? -27.818 -2.260 35.208 1.00 89.44 186 ALA A O 1
ATOM 1472 N N . LYS A 1 187 ? -27.538 -0.735 33.579 1.00 89.88 187 LYS A N 1
ATOM 1473 C CA . LYS A 1 187 ? -27.452 0.434 34.471 1.00 89.88 187 LYS A CA 1
ATOM 1474 C C . LYS A 1 187 ? -28.722 0.618 35.301 1.00 89.88 187 LYS A C 1
ATOM 1476 O O . LYS A 1 187 ? -28.624 0.824 36.508 1.00 89.88 187 LYS A O 1
ATOM 1481 N N . THR A 1 188 ? -29.904 0.490 34.693 1.00 86.88 188 THR A N 1
ATOM 1482 C CA . THR A 1 188 ? -31.180 0.542 35.421 1.00 86.88 188 THR A CA 1
ATOM 1483 C C . THR A 1 188 ? -31.262 -0.570 36.465 1.00 86.88 188 THR A C 1
ATOM 1485 O O . THR A 1 188 ? -31.516 -0.279 37.627 1.00 86.88 188 THR A O 1
ATOM 1488 N N . ALA A 1 189 ? -30.958 -1.817 36.093 1.00 84.38 189 ALA A N 1
ATOM 1489 C CA . ALA A 1 189 ? -31.009 -2.955 37.012 1.00 84.38 189 ALA A CA 1
ATOM 1490 C C . ALA A 1 189 ? -29.984 -2.867 38.160 1.00 84.38 189 ALA A C 1
ATOM 1492 O O . ALA A 1 189 ? -30.256 -3.341 39.259 1.00 84.38 189 ALA A O 1
ATOM 1493 N N . ILE A 1 190 ? -28.812 -2.264 37.925 1.00 83.69 190 ILE A N 1
ATOM 1494 C CA . ILE A 1 190 ? -27.814 -1.986 38.971 1.00 83.69 190 ILE A CA 1
ATOM 1495 C C . ILE A 1 190 ? -28.308 -0.871 39.907 1.00 83.69 190 ILE A C 1
ATOM 1497 O O . ILE A 1 190 ? -28.028 -0.910 41.100 1.00 83.69 190 ILE A O 1
ATOM 1501 N N . GLY A 1 191 ? -29.048 0.113 39.388 1.00 73.81 191 GLY A N 1
ATOM 1502 C CA . GLY A 1 191 ? -29.597 1.220 40.176 1.00 73.81 191 GLY A CA 1
ATOM 1503 C C . GLY A 1 191 ? -30.877 0.901 40.954 1.00 73.81 191 GLY A C 1
ATOM 1504 O O . GLY A 1 191 ? -31.289 1.692 41.804 1.00 73.81 191 GLY A O 1
ATOM 1505 N N . GLU A 1 192 ? -31.517 -0.239 40.698 1.00 70.62 192 GLU A N 1
ATOM 1506 C CA . GLU A 1 192 ? -32.696 -0.668 41.448 1.00 70.62 192 GLU A CA 1
ATOM 1507 C C . GLU A 1 192 ? -32.331 -1.063 42.891 1.00 70.62 192 GLU A C 1
ATOM 1509 O O . GLU A 1 192 ? -31.431 -1.866 43.134 1.00 70.62 192 GLU A O 1
ATOM 1514 N N . ASN A 1 193 ? -33.097 -0.551 43.863 1.00 60.97 193 ASN A N 1
ATOM 1515 C CA . ASN A 1 193 ? -33.026 -0.914 45.291 1.00 60.97 193 ASN A CA 1
ATOM 1516 C C . ASN A 1 193 ? -31.727 -0.535 46.026 1.00 60.97 193 ASN A C 1
ATOM 1518 O O . ASN A 1 193 ? -31.356 -1.172 47.009 1.00 60.97 193 ASN A O 1
ATOM 1522 N N . VAL A 1 194 ? -31.060 0.533 45.591 1.00 64.31 194 VAL A N 1
ATOM 1523 C CA . VAL A 1 194 ? -29.889 1.096 46.290 1.00 64.31 194 VAL A CA 1
ATOM 1524 C C . VAL A 1 194 ? -30.281 1.768 47.617 1.00 64.31 194 VAL A C 1
ATOM 1526 O O . VAL A 1 194 ? -29.470 1.845 48.535 1.00 64.31 194 VAL A O 1
ATOM 1529 N N . LYS A 1 195 ? -31.546 2.199 47.740 1.00 63.59 195 LYS A N 1
ATOM 1530 C CA . LYS A 1 195 ? -32.138 2.692 48.991 1.00 63.59 195 LYS A CA 1
ATOM 1531 C C . LYS A 1 195 ? -32.935 1.603 49.694 1.00 63.59 195 LYS A C 1
ATOM 1533 O O . LYS A 1 195 ? -33.816 0.975 49.102 1.00 63.59 195 LYS A O 1
ATOM 1538 N N . VAL A 1 196 ? -32.671 1.436 50.980 1.00 62.41 196 VAL A N 1
ATOM 1539 C CA . VAL A 1 196 ? -33.310 0.461 51.850 1.00 62.41 196 VAL A CA 1
ATOM 1540 C C . VAL A 1 196 ? -34.465 1.147 52.584 1.00 62.41 196 VAL A C 1
ATOM 1542 O O . VAL A 1 196 ? -34.276 1.847 53.574 1.00 62.41 196 VAL A O 1
ATOM 1545 N N . ASN A 1 197 ? -35.703 0.942 52.125 1.00 57.31 197 ASN A N 1
ATOM 1546 C CA . ASN A 1 197 ? -36.874 1.505 52.809 1.00 57.31 197 ASN A CA 1
ATOM 1547 C C . ASN A 1 197 ? -37.063 0.872 54.197 1.00 57.31 197 ASN A C 1
ATOM 1549 O O . ASN A 1 197 ? -37.429 -0.302 54.315 1.00 57.31 197 ASN A O 1
ATOM 1553 N N . LEU A 1 198 ? -36.862 1.669 55.249 1.00 57.19 198 LEU A N 1
ATOM 1554 C CA . LEU A 1 198 ? -37.057 1.256 56.636 1.00 57.19 198 LEU A CA 1
ATOM 1555 C C . LEU A 1 198 ? -38.390 1.738 57.224 1.00 57.19 198 LEU A C 1
ATOM 1557 O O . LEU A 1 198 ? -38.817 2.865 56.966 1.00 57.19 198 LEU A O 1
ATOM 1561 N N . PRO A 1 199 ? -39.032 0.940 58.095 1.00 55.97 199 PRO A N 1
ATOM 1562 C CA . PRO A 1 199 ? -40.124 1.428 58.928 1.00 55.97 199 PRO A CA 1
ATOM 1563 C C . PRO A 1 199 ? -39.624 2.437 59.979 1.00 55.97 199 PRO A C 1
ATOM 1565 O O . PRO A 1 199 ? -38.541 2.292 60.545 1.00 55.97 199 PRO A O 1
ATOM 1568 N N . LYS A 1 200 ? -40.464 3.439 60.276 1.00 52.00 200 LYS A N 1
ATOM 1569 C CA . LYS A 1 200 ? -40.161 4.696 61.000 1.00 52.00 200 LYS A CA 1
ATOM 1570 C C . LYS A 1 200 ? -39.555 4.583 62.419 1.00 52.00 200 LYS A C 1
ATOM 1572 O O . LYS A 1 200 ? -39.149 5.599 62.967 1.00 52.00 200 LYS A O 1
ATOM 1577 N N . ASN A 1 201 ? -39.450 3.391 63.014 1.00 53.66 201 ASN A N 1
ATOM 1578 C CA . ASN A 1 201 ? -39.106 3.201 64.436 1.00 53.66 201 ASN A CA 1
ATOM 1579 C C . ASN A 1 201 ? -37.669 2.684 64.700 1.00 53.66 201 ASN A C 1
ATOM 1581 O O . ASN A 1 201 ? -37.411 2.111 65.755 1.00 53.66 201 ASN A O 1
ATOM 1585 N N . LEU A 1 202 ? -36.726 2.855 63.764 1.00 58.28 202 LEU A N 1
ATOM 1586 C CA . LEU A 1 202 ? -35.391 2.221 63.796 1.00 58.28 202 LEU A CA 1
ATOM 1587 C C . LEU A 1 202 ? -34.203 3.180 64.022 1.00 58.28 202 LEU A C 1
ATOM 1589 O O . LEU A 1 202 ? -33.090 2.903 63.581 1.00 58.28 202 LEU A O 1
ATOM 1593 N N . ALA A 1 203 ? -34.403 4.265 64.779 1.00 57.25 203 ALA A N 1
ATOM 1594 C CA . ALA A 1 203 ? -33.385 5.294 65.051 1.00 57.25 203 ALA A CA 1
ATOM 1595 C C . ALA A 1 203 ? -32.030 4.764 65.579 1.00 57.2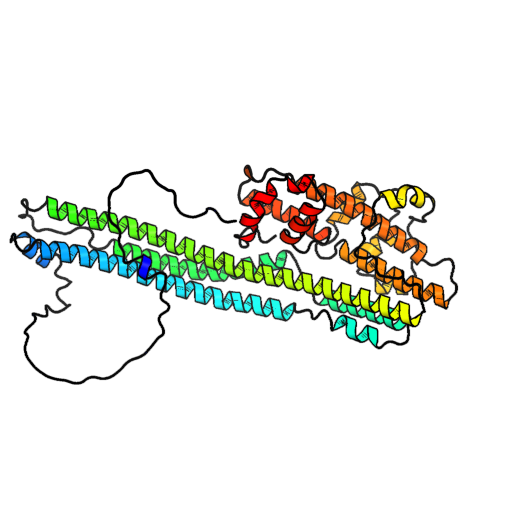5 203 ALA A C 1
ATOM 1597 O O . ALA A 1 203 ? -31.011 5.420 65.422 1.00 57.25 203 ALA A O 1
ATOM 1598 N N . LYS A 1 204 ? -31.995 3.568 66.185 1.00 62.19 204 LYS A N 1
ATOM 1599 C CA . LYS A 1 204 ? -30.791 2.991 66.811 1.00 62.19 204 LYS A CA 1
ATOM 1600 C C . LYS A 1 204 ? -29.800 2.334 65.833 1.00 62.19 204 LYS A C 1
ATOM 1602 O O . LYS A 1 204 ? -28.684 2.046 66.239 1.00 62.19 204 LYS A O 1
ATOM 1607 N N . ASN A 1 205 ? -30.198 2.064 64.587 1.00 66.06 205 ASN A N 1
ATOM 1608 C CA . ASN A 1 205 ? -29.345 1.399 63.589 1.00 66.06 205 ASN A CA 1
ATOM 1609 C C . ASN A 1 205 ? -29.251 2.190 62.270 1.00 66.06 205 ASN A C 1
ATOM 1611 O O . ASN A 1 205 ? -29.005 1.587 61.225 1.00 66.06 205 ASN A O 1
ATOM 1615 N N . MET A 1 206 ? -29.496 3.506 62.303 1.00 70.12 206 MET A N 1
ATOM 1616 C CA . MET A 1 206 ? -29.409 4.357 61.109 1.00 70.12 206 MET A CA 1
ATOM 1617 C C . MET A 1 206 ? -28.002 4.338 60.505 1.00 70.12 206 MET A C 1
ATOM 1619 O O . MET A 1 206 ? -27.896 4.113 59.307 1.00 70.12 206 MET A O 1
ATOM 1623 N N . ASP A 1 207 ? -26.951 4.425 61.324 1.00 72.62 207 ASP A N 1
ATOM 1624 C CA . ASP A 1 207 ? -25.556 4.436 60.855 1.00 72.62 207 ASP A CA 1
ATOM 1625 C C . ASP A 1 207 ? -25.194 3.188 60.027 1.00 72.62 207 ASP A C 1
ATOM 1627 O O . ASP A 1 207 ? -24.562 3.282 58.982 1.00 72.62 207 ASP A O 1
ATOM 1631 N N . LEU A 1 208 ? -25.646 2.001 60.454 1.00 73.56 208 LEU A N 1
ATOM 1632 C CA . LEU A 1 208 ? -25.391 0.735 59.749 1.00 73.56 208 LEU A CA 1
ATOM 1633 C C . LEU A 1 208 ? -26.141 0.657 58.412 1.00 73.56 208 LEU A C 1
ATOM 1635 O O . LEU A 1 208 ? -25.681 0.018 57.465 1.00 73.56 208 LEU A O 1
ATOM 1639 N N . VAL A 1 209 ? -27.312 1.286 58.339 1.00 73.88 209 VAL A N 1
ATOM 1640 C CA . VAL A 1 209 ? -28.110 1.347 57.113 1.00 73.88 209 VAL A CA 1
ATOM 1641 C C . VAL A 1 209 ? -27.497 2.351 56.153 1.00 73.88 209 VAL A C 1
ATOM 1643 O O . VAL A 1 209 ? -27.310 2.010 54.992 1.00 73.88 209 VAL A O 1
ATOM 1646 N N . GLU A 1 210 ? -27.120 3.527 56.646 1.00 76.94 210 GLU A N 1
ATOM 1647 C CA . GLU A 1 210 ? -26.423 4.555 55.880 1.00 76.94 210 GLU A CA 1
ATOM 1648 C C . GLU A 1 210 ? -25.095 4.022 55.325 1.00 76.94 210 GLU A C 1
ATOM 1650 O O . GLU A 1 210 ? -24.801 4.203 54.146 1.00 76.94 210 GLU A O 1
ATOM 1655 N N . GLU A 1 211 ? -24.323 3.276 56.119 1.00 79.62 211 GLU A N 1
ATOM 1656 C CA . GLU A 1 211 ? -23.098 2.622 55.651 1.00 79.62 211 GLU A CA 1
ATOM 1657 C C . GLU A 1 211 ? -23.383 1.581 54.553 1.00 79.62 211 GLU A C 1
ATOM 1659 O O . GLU A 1 211 ? -22.689 1.547 53.536 1.00 79.62 211 GLU A O 1
ATOM 1664 N N . GLY A 1 212 ? -24.429 0.762 54.710 1.00 77.50 212 GLY A N 1
ATOM 1665 C CA . GLY A 1 212 ? -24.849 -0.206 53.693 1.00 77.50 212 GLY A CA 1
ATOM 1666 C C . GLY A 1 212 ? -25.337 0.449 52.395 1.00 77.50 212 GLY A C 1
ATOM 1667 O O . GLY A 1 212 ? -24.959 0.012 51.309 1.00 77.50 212 GLY A O 1
ATOM 1668 N N . GLU A 1 213 ? -26.132 1.515 52.488 1.00 79.62 213 GLU A N 1
ATOM 1669 C CA . GLU A 1 213 ? -26.589 2.304 51.337 1.00 79.62 213 GLU A CA 1
ATOM 1670 C C . GLU A 1 213 ? -25.412 2.986 50.636 1.00 79.62 213 GLU A C 1
ATOM 1672 O O . GLU A 1 213 ? -25.287 2.886 49.418 1.00 79.62 213 GLU A O 1
ATOM 1677 N N . ASN A 1 214 ? -24.489 3.590 51.386 1.00 83.50 214 ASN A N 1
ATOM 1678 C CA . ASN A 1 214 ? -23.279 4.197 50.833 1.00 83.50 214 ASN A CA 1
ATOM 1679 C C . ASN A 1 214 ? -22.401 3.168 50.107 1.00 83.50 214 ASN A C 1
ATOM 1681 O O . ASN A 1 214 ? -21.858 3.468 49.039 1.00 83.50 214 ASN A O 1
ATOM 1685 N N . GLN A 1 215 ? -22.292 1.940 50.628 1.00 82.56 215 GLN A N 1
ATOM 1686 C CA . GLN A 1 215 ? -21.608 0.842 49.936 1.00 82.56 215 GLN A CA 1
ATOM 1687 C C . GLN A 1 215 ? -22.299 0.479 48.614 1.00 82.56 215 GLN A C 1
ATOM 1689 O O . GLN A 1 215 ? -21.620 0.323 47.597 1.00 82.56 215 GLN A O 1
ATOM 1694 N N . LEU A 1 216 ? -23.633 0.387 48.597 1.00 82.38 216 LEU A N 1
ATOM 1695 C CA . LEU A 1 216 ? -24.400 0.105 47.379 1.00 82.38 216 LEU A CA 1
ATOM 1696 C C . LEU A 1 216 ? -24.299 1.240 46.350 1.00 82.38 216 LEU A C 1
ATOM 1698 O O . LEU A 1 216 ? -24.105 0.952 45.173 1.00 82.38 216 LEU A O 1
ATOM 1702 N N . ILE A 1 217 ? -24.360 2.507 46.774 1.00 85.25 217 ILE A N 1
ATOM 1703 C CA . ILE A 1 217 ? -24.190 3.685 45.904 1.00 85.25 217 ILE A CA 1
ATOM 1704 C C . ILE A 1 217 ? -22.783 3.701 45.300 1.00 85.25 217 ILE A C 1
ATOM 1706 O O . ILE A 1 217 ? -22.616 3.883 44.094 1.00 85.25 217 ILE A O 1
ATOM 1710 N N . THR A 1 218 ? -21.758 3.482 46.127 1.00 86.75 218 THR A N 1
ATOM 1711 C CA . THR A 1 218 ? -20.361 3.446 45.671 1.00 86.75 218 THR A CA 1
ATOM 1712 C C . THR A 1 218 ? -20.162 2.340 44.636 1.00 86.75 218 THR A C 1
ATOM 1714 O O . THR A 1 218 ? -19.572 2.576 43.581 1.00 86.75 218 THR A O 1
ATOM 1717 N N . MET A 1 219 ? -20.709 1.150 44.901 1.00 86.06 219 MET A N 1
ATOM 1718 C CA . MET A 1 219 ? -20.645 0.021 43.977 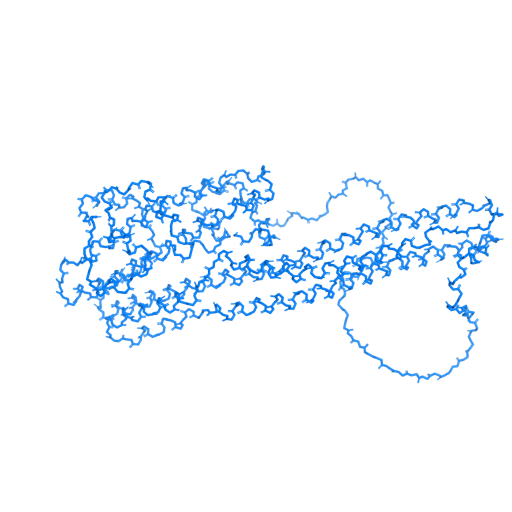1.00 86.06 219 MET A CA 1
ATOM 1719 C C . MET A 1 219 ? -21.426 0.289 42.684 1.00 86.06 219 MET A C 1
ATOM 1721 O O . MET A 1 219 ? -20.907 0.040 41.601 1.00 86.06 219 MET A O 1
ATOM 1725 N N . GLN A 1 220 ? -22.636 0.848 42.768 1.00 87.50 220 GLN A N 1
ATOM 1726 C CA . GLN A 1 220 ? -23.430 1.241 41.602 1.00 87.50 220 GLN A CA 1
ATOM 1727 C C . GLN A 1 220 ? -22.647 2.183 40.684 1.00 87.50 220 GLN A C 1
ATOM 1729 O O . GLN A 1 220 ? -22.622 1.968 39.469 1.00 87.50 220 GLN A O 1
ATOM 1734 N N . ASN A 1 221 ? -22.028 3.223 41.250 1.00 87.44 221 ASN A N 1
ATOM 1735 C CA . ASN A 1 221 ? -21.265 4.207 40.486 1.00 87.44 221 ASN A CA 1
ATOM 1736 C C . ASN A 1 221 ? -20.058 3.549 39.806 1.00 87.44 221 ASN A C 1
ATOM 1738 O O . ASN A 1 221 ? -19.897 3.686 38.593 1.00 87.44 221 ASN A O 1
ATOM 1742 N N . ALA A 1 222 ? -19.283 2.758 40.556 1.00 87.75 222 ALA A N 1
ATOM 1743 C CA . ALA A 1 222 ? -18.122 2.046 40.028 1.00 87.75 222 ALA A CA 1
ATOM 1744 C C . ALA A 1 222 ? -18.498 1.068 38.901 1.00 87.75 222 ALA A C 1
ATOM 1746 O O . ALA A 1 222 ? -17.876 1.069 37.841 1.00 87.75 222 ALA A O 1
ATOM 1747 N N . LEU A 1 223 ? -19.543 0.257 39.089 1.00 87.56 223 LEU A N 1
ATOM 1748 C CA . LEU A 1 223 ? -19.996 -0.697 38.073 1.00 87.56 223 LEU A CA 1
ATOM 1749 C C . LEU A 1 223 ? -20.596 0.012 36.850 1.00 87.56 223 LEU A C 1
ATOM 1751 O O . LEU A 1 223 ? -20.405 -0.441 35.725 1.00 87.56 223 LEU A O 1
ATOM 1755 N N . SER A 1 224 ? -21.285 1.140 37.039 1.00 86.31 224 SER A N 1
ATOM 1756 C CA . SER A 1 224 ? -21.834 1.929 35.927 1.00 86.31 224 SER A CA 1
ATOM 1757 C C . SER A 1 224 ? -20.739 2.534 35.050 1.00 86.31 224 SER A C 1
ATOM 1759 O O . SER A 1 224 ? -20.872 2.503 33.826 1.00 86.31 224 SER A O 1
ATOM 1761 N N . GLU A 1 225 ? -19.664 3.041 35.656 1.00 87.25 225 GLU A N 1
ATOM 1762 C CA . GLU A 1 225 ? -18.473 3.519 34.945 1.00 87.25 225 GLU A CA 1
ATOM 1763 C C . GLU A 1 225 ? -17.742 2.362 34.246 1.00 87.25 225 GLU A C 1
ATOM 1765 O O . GLU A 1 225 ? -17.358 2.472 33.079 1.00 87.25 225 GLU A O 1
ATOM 1770 N N . GLN A 1 226 ? -17.641 1.200 34.904 1.00 88.25 226 GLN A N 1
ATOM 1771 C CA . GLN A 1 226 ? -17.075 -0.003 34.291 1.00 88.25 226 GLN A CA 1
ATOM 1772 C C . GLN A 1 226 ? -17.838 -0.444 33.039 1.00 88.25 226 GLN A C 1
ATOM 1774 O O . GLN A 1 226 ? -17.199 -0.850 32.071 1.00 88.25 226 GLN A O 1
ATOM 1779 N N . LEU A 1 227 ? -19.173 -0.360 33.012 1.00 89.25 227 LEU A N 1
ATOM 1780 C CA . LEU A 1 227 ? -19.955 -0.707 31.818 1.00 89.25 227 LEU A CA 1
ATOM 1781 C C . LEU A 1 227 ? -19.567 0.154 30.604 1.00 89.25 227 LEU A C 1
ATOM 1783 O O . LEU A 1 227 ? -19.443 -0.377 29.500 1.00 89.25 227 LEU A O 1
ATOM 1787 N N . ASP A 1 228 ? -19.345 1.458 30.802 1.00 85.62 228 ASP A N 1
ATOM 1788 C CA . ASP A 1 228 ? -18.905 2.356 29.726 1.00 85.62 228 ASP A CA 1
ATOM 1789 C C . ASP A 1 228 ? -17.473 2.029 29.274 1.00 85.62 228 ASP A C 1
ATOM 1791 O O . ASP A 1 228 ? -17.203 1.954 28.072 1.00 85.62 228 ASP A O 1
ATOM 1795 N N . GLY A 1 229 ? -16.571 1.756 30.224 1.00 87.69 229 GLY A N 1
ATOM 1796 C CA . GLY A 1 229 ? -15.200 1.336 29.929 1.00 87.69 229 GLY A CA 1
ATOM 1797 C C . GLY A 1 229 ? -15.132 0.015 29.154 1.00 87.69 229 GLY A C 1
ATOM 1798 O O . GLY A 1 229 ? -14.417 -0.085 28.159 1.00 87.69 229 GLY A O 1
ATOM 1799 N N . ILE A 1 230 ? -15.916 -0.991 29.556 1.00 88.50 230 ILE A N 1
ATOM 1800 C CA . ILE A 1 230 ? -15.952 -2.319 28.921 1.00 88.50 230 ILE A CA 1
ATOM 1801 C C . ILE A 1 230 ? -16.386 -2.219 27.456 1.00 88.50 230 ILE A C 1
ATOM 1803 O O . ILE A 1 230 ? -15.753 -2.838 26.597 1.00 88.50 230 ILE A O 1
ATOM 1807 N N . GLU A 1 231 ? -17.447 -1.460 27.170 1.00 86.88 231 GLU A N 1
ATOM 1808 C CA . GLU A 1 231 ? -17.921 -1.229 25.802 1.00 86.88 231 GLU A CA 1
ATOM 1809 C C . GLU A 1 231 ? -16.825 -0.589 24.948 1.00 86.88 231 GLU A C 1
ATOM 1811 O O . GLU A 1 231 ? -16.432 -1.154 23.923 1.00 86.88 231 GLU A O 1
ATOM 1816 N N . ALA A 1 232 ? -16.290 0.551 25.395 1.00 86.44 232 ALA A N 1
ATOM 1817 C CA . ALA A 1 232 ? -15.300 1.309 24.642 1.00 86.44 232 ALA A CA 1
ATOM 1818 C C . ALA A 1 232 ? -14.024 0.492 24.384 1.00 86.44 232 ALA A C 1
ATOM 1820 O O . ALA A 1 232 ? -13.538 0.430 23.252 1.00 86.44 232 ALA A O 1
ATOM 1821 N N . THR A 1 233 ? -13.498 -0.183 25.412 1.00 88.94 233 THR A N 1
ATOM 1822 C CA . THR A 1 233 ? -12.270 -0.976 25.299 1.00 88.94 233 THR A CA 1
ATOM 1823 C C . THR A 1 233 ? -12.454 -2.177 24.378 1.00 88.94 233 THR A C 1
ATOM 1825 O O . THR A 1 233 ? -11.640 -2.379 23.477 1.00 88.94 233 THR A O 1
ATOM 1828 N N . ARG A 1 234 ? -13.515 -2.976 24.557 1.00 88.56 234 ARG A N 1
ATOM 1829 C CA . ARG A 1 234 ? -13.700 -4.199 23.758 1.00 88.56 234 ARG A CA 1
ATOM 1830 C C . ARG A 1 234 ? -13.997 -3.884 22.294 1.00 88.56 234 ARG A C 1
ATOM 1832 O O . ARG A 1 234 ? -13.387 -4.497 21.419 1.00 88.56 234 ARG A O 1
ATOM 1839 N N . MET A 1 235 ? -14.851 -2.895 22.026 1.00 87.75 235 MET A N 1
ATOM 1840 C CA . MET A 1 235 ? -15.134 -2.452 20.657 1.00 87.75 235 MET A CA 1
ATOM 1841 C C . MET A 1 235 ? -13.898 -1.848 19.986 1.00 87.75 235 MET A C 1
ATOM 1843 O O . MET A 1 235 ? -13.657 -2.097 18.804 1.00 87.75 235 MET A O 1
ATOM 1847 N N . GLY A 1 236 ? -13.094 -1.081 20.730 1.00 87.62 236 GLY A N 1
ATOM 1848 C CA . GLY A 1 236 ? -11.840 -0.517 20.231 1.00 87.62 236 GLY A CA 1
ATOM 1849 C C . GLY A 1 236 ? -10.824 -1.594 19.839 1.00 87.62 236 GLY A C 1
ATOM 1850 O O . GLY A 1 236 ? -10.256 -1.532 18.750 1.00 87.62 236 GLY A O 1
ATOM 1851 N N . ILE A 1 237 ? -10.634 -2.615 20.683 1.00 88.38 237 ILE A N 1
ATOM 1852 C CA . ILE A 1 237 ? -9.728 -3.741 20.397 1.00 88.38 237 ILE A CA 1
ATOM 1853 C C . ILE A 1 237 ? -10.181 -4.504 19.146 1.00 88.38 237 ILE A C 1
ATOM 1855 O O . ILE A 1 237 ? -9.371 -4.716 18.243 1.00 88.38 237 ILE A O 1
ATOM 1859 N N . ALA A 1 238 ? -11.465 -4.866 19.060 1.00 89.00 238 ALA A N 1
ATOM 1860 C CA . ALA A 1 238 ? -12.009 -5.586 17.907 1.00 89.00 238 ALA A CA 1
ATOM 1861 C C . ALA A 1 238 ? -11.863 -4.782 16.603 1.00 89.00 238 ALA A C 1
ATOM 1863 O O . ALA A 1 238 ? -11.396 -5.307 15.591 1.00 89.00 238 ALA A O 1
ATOM 1864 N N . SER A 1 239 ? -12.171 -3.480 16.654 1.00 89.88 239 SER A N 1
ATOM 1865 C CA . SER A 1 239 ? -12.016 -2.556 15.524 1.00 89.88 239 SER A CA 1
ATOM 1866 C C . SER A 1 239 ? -10.584 -2.533 15.002 1.00 89.88 239 SER A C 1
ATOM 1868 O O . SER A 1 239 ? -10.361 -2.721 13.805 1.00 89.88 239 SER A O 1
ATOM 1870 N N . ARG A 1 240 ? -9.606 -2.361 15.898 1.00 90.44 240 ARG A N 1
ATOM 1871 C CA . ARG A 1 240 ? -8.181 -2.348 15.540 1.00 90.44 240 ARG A CA 1
ATOM 1872 C C . ARG A 1 240 ? -7.732 -3.677 14.948 1.00 90.44 240 ARG A C 1
ATOM 1874 O O . ARG A 1 240 ? -7.016 -3.678 13.953 1.00 90.44 240 ARG A O 1
ATOM 1881 N N . GLN A 1 241 ? -8.165 -4.799 15.522 1.00 90.88 241 GLN A N 1
ATOM 1882 C CA . GLN A 1 241 ? -7.803 -6.129 15.032 1.00 90.88 241 GLN A CA 1
ATOM 1883 C C . GLN A 1 241 ? -8.298 -6.362 13.599 1.00 90.88 241 GLN A C 1
ATOM 1885 O O . GLN A 1 241 ? -7.524 -6.805 12.751 1.00 90.88 241 GLN A O 1
ATOM 1890 N N . LEU A 1 242 ? -9.557 -6.031 13.304 1.00 92.06 242 LEU A N 1
ATOM 1891 C CA . LEU A 1 242 ? -10.146 -6.233 11.977 1.00 92.06 242 LEU A CA 1
ATOM 1892 C C . LEU A 1 242 ? -9.550 -5.284 10.927 1.00 92.06 242 LEU A C 1
ATOM 1894 O O . LEU A 1 242 ? -9.188 -5.730 9.838 1.00 92.06 242 LEU A O 1
ATOM 1898 N N . HIS A 1 243 ? -9.344 -4.007 11.267 1.00 91.62 243 HIS A N 1
ATOM 1899 C CA . HIS A 1 243 ? -8.640 -3.072 10.381 1.00 91.62 243 HIS A CA 1
ATOM 1900 C C . HIS A 1 243 ? -7.187 -3.499 10.140 1.00 91.62 243 HIS A C 1
ATOM 1902 O O . HIS A 1 243 ? -6.703 -3.392 9.017 1.00 91.62 243 HIS A O 1
ATOM 1908 N N . SER A 1 244 ? -6.503 -4.048 11.151 1.00 89.75 244 SER A N 1
ATOM 1909 C CA . SER A 1 244 ? -5.151 -4.599 10.994 1.00 89.75 244 SER A CA 1
ATOM 1910 C C . SER A 1 244 ? -5.123 -5.770 10.007 1.00 89.75 244 SER A C 1
ATOM 1912 O O . SER A 1 244 ? -4.260 -5.816 9.132 1.00 89.75 244 SER A O 1
ATOM 1914 N N . GLN A 1 245 ? -6.090 -6.688 10.087 1.00 91.62 245 GLN A N 1
ATOM 1915 C CA . GLN A 1 245 ? -6.189 -7.816 9.154 1.00 91.62 245 GLN A CA 1
ATOM 1916 C C . GLN A 1 245 ? -6.434 -7.359 7.713 1.00 91.62 245 GLN A C 1
ATOM 1918 O O . GLN A 1 245 ? -5.819 -7.897 6.789 1.00 91.62 245 GLN A O 1
ATOM 1923 N N . MET A 1 246 ? -7.296 -6.358 7.516 1.00 90.56 246 MET A N 1
ATOM 1924 C CA . MET A 1 246 ? -7.503 -5.757 6.197 1.00 90.56 246 MET A CA 1
ATOM 1925 C C . MET A 1 246 ? -6.228 -5.055 5.698 1.00 90.56 246 MET A C 1
ATOM 1927 O O . MET A 1 246 ? -5.853 -5.213 4.539 1.00 90.56 246 MET A O 1
ATOM 1931 N N . ALA A 1 247 ? -5.504 -4.356 6.581 1.00 86.31 247 ALA A N 1
ATOM 1932 C CA . ALA A 1 247 ? -4.241 -3.685 6.250 1.00 86.31 247 ALA A CA 1
ATOM 1933 C C . ALA A 1 247 ? -3.178 -4.646 5.756 1.00 86.31 247 ALA A C 1
ATOM 1935 O O . ALA A 1 247 ? -2.531 -4.410 4.734 1.00 86.31 247 ALA A O 1
ATOM 1936 N N . GLN A 1 248 ? -3.048 -5.765 6.458 1.00 87.69 248 GLN A N 1
ATOM 1937 C CA . GLN A 1 248 ? -2.165 -6.846 6.063 1.00 87.69 248 GLN A CA 1
ATOM 1938 C C . GLN A 1 248 ? -2.581 -7.429 4.712 1.00 87.69 248 GLN A C 1
ATOM 1940 O O . GLN A 1 248 ? -1.718 -7.637 3.869 1.00 87.69 248 GLN A O 1
ATOM 1945 N N . ALA A 1 249 ? -3.879 -7.641 4.467 1.00 89.19 249 ALA A N 1
ATOM 1946 C CA . ALA A 1 249 ? -4.362 -8.168 3.190 1.00 89.19 249 ALA A CA 1
ATOM 1947 C C . ALA A 1 249 ? -4.046 -7.236 2.006 1.00 89.19 249 ALA A C 1
ATOM 1949 O O . ALA A 1 249 ? -3.578 -7.704 0.966 1.00 89.19 249 ALA A O 1
ATOM 1950 N N . ILE A 1 250 ? -4.258 -5.926 2.168 1.00 85.50 250 ILE A N 1
ATOM 1951 C CA . ILE A 1 250 ? -3.953 -4.915 1.146 1.00 85.50 250 ILE A CA 1
ATOM 1952 C C . ILE A 1 250 ? -2.440 -4.845 0.894 1.00 85.50 250 ILE A C 1
ATOM 1954 O O . ILE A 1 250 ? -1.998 -4.953 -0.250 1.00 85.50 250 ILE A O 1
ATOM 1958 N N . THR A 1 251 ? -1.641 -4.724 1.959 1.00 83.50 251 THR A N 1
ATOM 1959 C CA . THR A 1 251 ? -0.174 -4.620 1.860 1.00 83.50 251 THR A CA 1
ATOM 1960 C C . THR A 1 251 ? 0.429 -5.868 1.217 1.00 83.50 251 THR A C 1
ATOM 1962 O O . THR A 1 251 ? 1.267 -5.764 0.326 1.00 83.50 251 THR A O 1
ATOM 1965 N N . GLU A 1 252 ? -0.034 -7.054 1.616 1.00 86.75 252 GLU A N 1
ATOM 1966 C CA . GLU A 1 252 ? 0.424 -8.325 1.057 1.00 86.75 252 GLU A CA 1
ATOM 1967 C C . GLU A 1 252 ? 0.078 -8.454 -0.429 1.00 86.75 252 GLU A C 1
ATOM 1969 O O . GLU A 1 252 ? 0.919 -8.873 -1.221 1.00 86.75 252 GLU A O 1
ATOM 1974 N N . SER A 1 253 ? -1.125 -8.043 -0.837 1.00 86.00 253 SER A N 1
ATOM 1975 C CA . SER A 1 253 ? -1.534 -8.109 -2.246 1.00 86.00 253 SER A CA 1
ATOM 1976 C C . SER A 1 253 ? -0.666 -7.202 -3.129 1.00 86.00 253 SER A C 1
ATOM 1978 O O . SER A 1 253 ? -0.194 -7.636 -4.182 1.00 86.00 253 SER A O 1
ATOM 1980 N N . ARG A 1 254 ? -0.357 -5.982 -2.663 1.00 83.00 254 ARG A N 1
ATOM 1981 C CA . ARG A 1 254 ? 0.585 -5.068 -3.338 1.00 83.00 254 ARG A CA 1
ATOM 1982 C C . ARG A 1 254 ? 1.995 -5.647 -3.418 1.00 83.00 254 ARG A C 1
ATOM 1984 O O . ARG A 1 254 ? 2.619 -5.621 -4.476 1.00 83.00 254 ARG A O 1
ATOM 1991 N N . ARG A 1 255 ? 2.491 -6.220 -2.320 1.00 86.62 255 ARG A N 1
ATOM 1992 C CA . ARG A 1 255 ? 3.801 -6.882 -2.280 1.00 86.62 255 ARG A CA 1
ATOM 1993 C C . ARG A 1 255 ? 3.880 -8.016 -3.307 1.00 86.62 255 ARG A C 1
ATOM 1995 O O . ARG A 1 255 ? 4.844 -8.096 -4.065 1.00 86.62 255 ARG A O 1
ATOM 2002 N N . LEU A 1 256 ? 2.856 -8.870 -3.376 1.00 88.44 256 LEU A N 1
ATOM 2003 C CA . LEU A 1 256 ? 2.778 -9.965 -4.350 1.00 88.44 256 LEU A CA 1
ATOM 2004 C C . LEU A 1 256 ? 2.711 -9.457 -5.798 1.00 88.44 256 LEU A C 1
ATOM 2006 O O . LEU A 1 256 ? 3.305 -10.075 -6.681 1.00 88.44 256 LEU A O 1
ATOM 2010 N N . GLN A 1 257 ? 2.053 -8.323 -6.048 1.00 86.94 257 GLN A N 1
ATOM 2011 C CA . GLN A 1 257 ? 2.025 -7.679 -7.363 1.00 86.94 257 GLN A CA 1
ATOM 2012 C C . GLN A 1 257 ? 3.427 -7.250 -7.810 1.00 86.94 257 GLN A C 1
ATOM 2014 O O . GLN A 1 257 ? 3.839 -7.588 -8.923 1.00 86.94 257 GLN A O 1
ATOM 2019 N N . TYR A 1 258 ? 4.180 -6.550 -6.952 1.00 87.94 258 TYR A N 1
ATOM 2020 C CA . TYR A 1 258 ? 5.560 -6.174 -7.272 1.00 87.94 258 TYR A CA 1
ATOM 2021 C C . TYR A 1 258 ? 6.422 -7.411 -7.495 1.00 87.94 258 TYR A C 1
ATOM 2023 O O . TYR A 1 258 ? 7.089 -7.505 -8.518 1.00 87.94 258 TYR A O 1
ATOM 2031 N N . GLN A 1 259 ? 6.322 -8.418 -6.627 1.00 91.69 259 GLN A N 1
ATOM 2032 C CA . GLN A 1 259 ? 7.055 -9.672 -6.813 1.00 91.69 259 GLN A CA 1
ATOM 2033 C C . GLN A 1 259 ? 6.726 -10.373 -8.133 1.00 91.69 259 GLN A C 1
ATOM 2035 O O . GLN A 1 259 ? 7.616 -10.943 -8.763 1.00 91.69 259 GLN A O 1
ATOM 2040 N N . ALA A 1 260 ? 5.470 -10.335 -8.582 1.00 92.38 260 ALA A N 1
ATOM 2041 C CA . ALA A 1 260 ? 5.087 -10.885 -9.877 1.00 92.38 260 ALA A CA 1
ATOM 2042 C C . ALA A 1 260 ? 5.761 -10.120 -11.028 1.00 92.38 260 ALA A C 1
ATOM 2044 O O . ALA A 1 260 ? 6.374 -10.746 -11.896 1.00 92.38 260 ALA A O 1
ATOM 2045 N N . LYS A 1 261 ? 5.714 -8.779 -11.007 1.00 93.25 261 LYS A N 1
ATOM 2046 C CA . LYS A 1 261 ? 6.371 -7.916 -12.008 1.00 93.25 261 LYS A CA 1
ATOM 2047 C C . LYS A 1 261 ? 7.887 -8.149 -12.036 1.00 93.25 261 LYS A C 1
ATOM 2049 O O . LYS A 1 261 ? 8.458 -8.362 -13.105 1.00 93.25 261 LYS A O 1
ATOM 2054 N N . GLU A 1 262 ? 8.524 -8.203 -10.870 1.00 94.38 262 GLU A N 1
ATOM 2055 C CA . GLU A 1 262 ? 9.953 -8.498 -10.715 1.00 94.38 262 GLU A CA 1
ATOM 2056 C C . GLU A 1 262 ? 10.316 -9.876 -11.274 1.00 94.38 262 GLU A C 1
ATOM 2058 O O . GLU A 1 262 ? 11.254 -9.998 -12.060 1.00 94.38 262 GLU A O 1
ATOM 2063 N N . ASN A 1 263 ? 9.551 -10.918 -10.940 1.00 95.50 263 ASN A N 1
ATOM 2064 C CA . ASN A 1 263 ? 9.782 -12.267 -11.456 1.00 95.50 263 ASN A CA 1
ATOM 2065 C C . ASN A 1 263 ? 9.686 -12.327 -12.982 1.00 95.50 263 ASN A C 1
ATOM 2067 O O . ASN A 1 263 ? 10.498 -13.005 -13.620 1.00 95.50 263 ASN A O 1
ATOM 2071 N N . VAL A 1 264 ? 8.711 -11.628 -13.570 1.00 96.19 264 VAL A N 1
ATOM 2072 C CA . VAL A 1 264 ? 8.553 -11.531 -15.026 1.00 96.19 264 VAL A CA 1
ATOM 2073 C C . VAL A 1 264 ? 9.773 -10.850 -15.645 1.00 96.19 264 VAL A C 1
ATOM 2075 O O . VAL A 1 264 ? 10.363 -11.407 -16.569 1.00 96.19 264 VAL A O 1
ATOM 2078 N N . ILE A 1 265 ? 10.196 -9.695 -15.120 1.00 96.50 265 ILE A N 1
ATOM 2079 C CA . ILE A 1 265 ? 11.372 -8.958 -15.610 1.00 96.50 265 ILE A CA 1
ATOM 2080 C C . ILE A 1 265 ? 12.639 -9.812 -15.497 1.00 96.50 265 ILE A C 1
ATOM 2082 O O . ILE A 1 265 ? 13.315 -10.047 -16.498 1.00 96.50 265 ILE A O 1
ATOM 2086 N N . ASN A 1 266 ? 12.925 -10.344 -14.309 1.00 95.94 266 ASN A N 1
ATOM 2087 C CA . ASN A 1 266 ? 14.114 -11.152 -14.044 1.00 95.94 266 ASN A CA 1
ATOM 2088 C C . ASN A 1 266 ? 14.175 -12.382 -14.957 1.00 95.94 266 ASN A C 1
ATOM 2090 O O . ASN A 1 266 ? 15.216 -12.683 -15.546 1.00 95.94 266 ASN A O 1
ATOM 2094 N N . THR A 1 267 ? 13.043 -13.068 -15.138 1.00 96.12 267 THR A N 1
ATOM 2095 C CA . THR A 1 267 ? 12.962 -14.238 -16.021 1.00 96.12 267 THR A CA 1
ATOM 2096 C C . THR A 1 267 ? 13.140 -13.852 -17.490 1.00 96.12 267 THR A C 1
ATOM 2098 O O . THR A 1 267 ? 13.839 -14.556 -18.221 1.00 96.12 267 THR A O 1
ATOM 2101 N N . ALA A 1 268 ? 12.558 -12.732 -17.929 1.00 96.62 268 ALA A N 1
ATOM 2102 C CA . ALA A 1 268 ? 12.681 -12.247 -19.300 1.00 96.62 268 ALA A CA 1
ATOM 2103 C C . ALA A 1 268 ? 14.132 -11.887 -19.654 1.00 96.62 268 ALA A C 1
ATOM 2105 O O . ALA A 1 268 ? 14.632 -12.306 -20.703 1.00 96.62 268 ALA A O 1
ATOM 2106 N N . PHE A 1 269 ? 14.824 -11.166 -18.764 1.00 96.19 269 PHE A N 1
ATOM 2107 C CA . PHE A 1 269 ? 16.239 -10.824 -18.924 1.00 96.19 269 PHE A CA 1
ATOM 2108 C C . PHE A 1 269 ? 17.116 -12.073 -18.939 1.00 96.19 269 PHE A C 1
ATOM 2110 O O . PHE A 1 269 ? 17.918 -12.235 -19.857 1.00 96.19 269 PHE A O 1
ATOM 2117 N N . TYR A 1 270 ? 16.919 -12.991 -17.988 1.00 95.19 270 TYR A N 1
ATOM 2118 C CA . TYR A 1 270 ? 17.663 -14.250 -17.935 1.00 95.19 270 TYR A CA 1
ATOM 2119 C C . TYR A 1 270 ? 17.511 -15.063 -19.228 1.00 95.19 270 TYR A C 1
ATOM 2121 O O . TYR A 1 270 ? 18.504 -15.484 -19.829 1.00 95.19 270 TYR A O 1
ATOM 2129 N N . GLN A 1 271 ? 16.273 -15.256 -19.691 1.00 95.62 271 GLN A N 1
ATOM 2130 C CA . GLN A 1 271 ? 16.010 -16.051 -20.886 1.00 95.62 271 GLN A CA 1
ATOM 2131 C C . GLN A 1 271 ? 16.553 -15.370 -22.147 1.00 95.62 271 GLN A C 1
ATOM 2133 O O . GLN A 1 271 ? 17.169 -16.027 -22.982 1.00 95.62 271 GLN A O 1
ATOM 2138 N N . THR A 1 272 ? 16.380 -14.055 -22.279 1.00 95.00 272 THR A N 1
ATOM 2139 C CA . THR A 1 272 ? 16.894 -13.292 -23.427 1.00 95.00 272 THR A CA 1
ATOM 2140 C C . THR A 1 272 ? 18.418 -13.298 -23.465 1.00 95.00 272 THR A C 1
ATOM 2142 O O . THR A 1 272 ? 18.993 -13.562 -24.519 1.00 95.00 272 THR A O 1
ATOM 2145 N N . LYS A 1 273 ? 19.076 -13.106 -22.314 1.00 94.94 273 LYS A N 1
ATOM 2146 C CA . LYS A 1 273 ? 20.533 -13.209 -22.168 1.00 94.94 273 LYS A CA 1
ATOM 2147 C C . LYS A 1 273 ? 21.050 -14.551 -22.667 1.00 94.94 273 LYS A C 1
ATOM 2149 O O . LYS A 1 273 ? 21.989 -14.585 -23.454 1.00 94.94 273 LYS A O 1
ATOM 2154 N N . LYS A 1 274 ? 20.395 -15.644 -22.263 1.00 94.38 274 LYS A N 1
ATOM 2155 C CA . LYS A 1 274 ? 20.734 -17.002 -22.701 1.00 94.38 274 LYS A CA 1
ATOM 2156 C C . LYS A 1 274 ? 20.511 -17.211 -24.201 1.00 94.38 274 LYS A C 1
ATOM 2158 O O . LYS A 1 274 ? 21.341 -17.827 -24.853 1.00 94.38 274 LYS A O 1
ATOM 2163 N N . LEU A 1 275 ? 19.390 -16.737 -24.747 1.00 94.69 275 LEU A N 1
ATOM 2164 C CA . LEU A 1 275 ? 19.043 -16.941 -26.159 1.00 94.69 275 LEU A CA 1
ATOM 2165 C C . LEU A 1 275 ? 19.926 -16.136 -27.117 1.00 94.69 275 LEU A C 1
ATOM 2167 O O . LEU A 1 275 ? 20.167 -16.583 -28.235 1.00 94.69 275 LEU A O 1
ATOM 2171 N N . LEU A 1 276 ? 20.375 -14.954 -26.694 1.00 93.00 276 LEU A N 1
ATOM 2172 C CA . LEU A 1 276 ? 21.156 -14.028 -27.516 1.00 93.00 276 LEU A CA 1
ATOM 2173 C C . LEU A 1 276 ? 22.652 -14.007 -27.161 1.00 93.00 276 LEU A C 1
ATOM 2175 O O . LEU A 1 276 ? 23.392 -13.238 -27.766 1.00 93.00 276 LEU A O 1
ATOM 2179 N N . ASN A 1 277 ? 23.095 -14.833 -26.204 1.00 92.06 277 ASN A N 1
ATOM 2180 C CA . ASN A 1 277 ? 24.464 -14.851 -25.671 1.00 92.06 277 ASN A CA 1
ATOM 2181 C C . ASN A 1 277 ? 24.961 -13.452 -25.257 1.00 92.06 277 ASN A C 1
ATOM 2183 O O . ASN A 1 277 ? 26.051 -13.027 -25.639 1.00 92.06 277 ASN A O 1
ATOM 2187 N N . LEU A 1 278 ? 24.134 -12.715 -24.508 1.00 92.25 278 LEU A N 1
ATOM 2188 C CA . LEU A 1 278 ? 24.474 -11.365 -24.046 1.00 92.25 278 LEU A CA 1
ATOM 2189 C C . LEU A 1 278 ? 25.501 -11.399 -22.894 1.00 92.25 278 LEU A C 1
ATOM 2191 O O . LEU A 1 278 ? 25.596 -12.419 -22.202 1.00 92.25 278 LEU A O 1
ATOM 2195 N N . PRO A 1 279 ? 26.230 -10.289 -22.657 1.00 91.44 279 PRO A N 1
ATOM 2196 C CA . PRO A 1 279 ? 27.237 -10.191 -21.600 1.00 91.44 279 PRO A CA 1
ATOM 2197 C C . PRO A 1 279 ? 26.714 -10.491 -20.191 1.00 91.44 279 PRO A C 1
ATOM 2199 O O . PRO A 1 279 ? 25.507 -10.459 -19.928 1.00 91.44 279 PRO A O 1
ATOM 2202 N N . GLU A 1 280 ? 27.627 -10.773 -19.257 1.00 87.44 280 GLU A N 1
ATOM 2203 C CA . GLU A 1 280 ? 27.258 -11.183 -17.902 1.00 87.44 280 GLU A CA 1
ATOM 2204 C C . GLU A 1 280 ? 26.520 -10.072 -17.138 1.00 87.44 280 GLU A C 1
ATOM 2206 O O . GLU A 1 280 ? 25.520 -10.331 -16.467 1.00 87.44 280 GLU A O 1
ATOM 2211 N N . GLU A 1 281 ? 26.944 -8.835 -17.342 1.00 89.56 281 GLU A N 1
ATOM 2212 C CA . GLU A 1 281 ? 26.378 -7.612 -16.788 1.00 89.56 281 GLU A CA 1
ATOM 2213 C C . GLU A 1 281 ? 24.993 -7.244 -17.347 1.00 89.56 281 GLU A C 1
ATOM 2215 O O . GLU A 1 281 ? 24.328 -6.360 -16.805 1.00 89.56 281 GLU A O 1
ATOM 2220 N N . PHE A 1 282 ? 24.519 -7.908 -18.412 1.00 91.00 282 PHE A N 1
ATOM 2221 C CA . PHE A 1 282 ? 23.180 -7.657 -18.941 1.00 91.00 282 PHE A CA 1
ATOM 2222 C C . PHE A 1 282 ? 22.115 -8.172 -17.967 1.00 91.00 282 PHE A C 1
ATOM 2224 O O . PHE A 1 282 ? 21.818 -9.369 -17.895 1.00 91.00 282 PHE A O 1
ATOM 2231 N N . GLY A 1 283 ? 21.525 -7.237 -17.229 1.00 91.88 283 GLY A N 1
ATOM 2232 C CA . GLY A 1 283 ? 20.495 -7.494 -16.239 1.00 91.88 283 GLY A CA 1
ATOM 2233 C C . GLY A 1 283 ? 19.525 -6.321 -16.080 1.00 91.88 283 GLY A C 1
ATOM 2234 O O . GLY A 1 283 ? 19.750 -5.226 -16.619 1.00 91.88 283 GLY A O 1
ATOM 2235 N N . PRO A 1 284 ? 18.427 -6.562 -15.352 1.00 93.25 284 PRO A N 1
ATOM 2236 C CA . PRO A 1 284 ? 17.439 -5.534 -15.079 1.00 93.25 284 PRO A CA 1
ATOM 2237 C C . PRO A 1 284 ? 18.011 -4.426 -14.190 1.00 93.25 284 PRO A C 1
ATOM 2239 O O . PRO A 1 284 ? 18.896 -4.667 -13.368 1.00 93.25 284 PRO A O 1
ATOM 2242 N N . SER A 1 285 ? 17.509 -3.207 -14.370 1.00 91.31 285 SER A N 1
ATOM 2243 C CA . SER A 1 285 ? 17.903 -2.016 -13.615 1.00 91.31 285 SER A CA 1
ATOM 2244 C C . SER A 1 285 ? 16.758 -1.380 -12.831 1.00 91.31 285 SER A C 1
ATOM 2246 O O . SER A 1 285 ? 16.988 -0.347 -12.219 1.00 91.31 285 SER A O 1
ATOM 2248 N N . TYR A 1 286 ? 15.558 -1.970 -12.784 1.00 88.88 286 TYR A N 1
ATOM 2249 C CA . TYR A 1 286 ? 14.407 -1.414 -12.055 1.00 88.88 286 TYR A CA 1
ATOM 2250 C C . TYR A 1 286 ? 14.665 -1.156 -10.556 1.00 88.88 286 TYR A C 1
ATOM 2252 O O . TYR A 1 286 ? 13.951 -0.371 -9.940 1.00 88.88 286 TYR A O 1
ATOM 2260 N N . LEU A 1 287 ? 15.672 -1.807 -9.957 1.00 80.56 287 LEU A N 1
ATOM 2261 C CA . LEU A 1 287 ? 16.106 -1.567 -8.571 1.00 80.56 287 LEU A CA 1
ATOM 2262 C C . LEU A 1 287 ? 17.001 -0.328 -8.417 1.00 80.56 287 LEU A C 1
ATOM 2264 O O . LEU A 1 287 ? 17.179 0.168 -7.307 1.00 80.56 287 LEU A O 1
ATOM 2268 N N . ASN A 1 288 ? 17.575 0.162 -9.514 1.00 83.75 288 ASN A N 1
ATOM 2269 C CA . ASN A 1 288 ? 18.547 1.242 -9.530 1.00 83.75 288 ASN A CA 1
ATOM 2270 C C . ASN A 1 288 ? 17.902 2.487 -10.132 1.00 83.75 288 ASN A C 1
ATOM 2272 O O . ASN A 1 288 ? 17.745 2.586 -11.347 1.00 83.75 288 ASN A O 1
ATOM 2276 N N . VAL A 1 289 ? 17.561 3.457 -9.284 1.00 82.56 289 VAL A N 1
ATOM 2277 C CA . VAL A 1 289 ? 17.116 4.773 -9.752 1.00 82.56 289 VAL A CA 1
ATOM 2278 C C . VAL A 1 289 ? 18.347 5.653 -9.997 1.00 82.56 289 VAL A C 1
ATOM 2280 O O . VAL A 1 289 ? 19.097 5.894 -9.045 1.00 82.56 289 VAL A O 1
ATOM 2283 N N . PRO A 1 290 ? 18.569 6.146 -11.231 1.00 84.69 290 PRO A N 1
ATOM 2284 C CA . PRO A 1 290 ? 19.660 7.068 -11.527 1.00 84.69 290 PRO A CA 1
ATOM 2285 C C . PRO A 1 290 ? 19.561 8.361 -10.711 1.00 84.69 290 PRO A C 1
ATOM 2287 O O . PRO A 1 290 ? 18.471 8.808 -10.341 1.00 84.69 290 PRO A O 1
ATOM 2290 N N . LYS A 1 291 ? 20.702 8.994 -10.450 1.00 86.25 291 LYS A N 1
ATOM 2291 C CA . LYS A 1 291 ? 20.761 10.340 -9.874 1.00 86.25 291 LYS A CA 1
ATOM 2292 C C . LYS A 1 291 ? 20.680 11.373 -10.987 1.00 86.25 291 LYS A C 1
ATOM 2294 O O . LYS A 1 291 ? 21.144 11.133 -12.095 1.00 86.25 291 LYS A O 1
ATOM 2299 N N . VAL A 1 292 ? 20.161 12.560 -10.674 1.00 84.06 292 VAL A N 1
ATOM 2300 C CA . VAL A 1 292 ? 20.127 13.679 -11.635 1.00 84.06 292 VAL A CA 1
ATOM 2301 C C . VAL A 1 292 ? 21.539 13.999 -12.147 1.00 84.06 292 VAL A C 1
ATOM 2303 O O . VAL A 1 292 ? 21.720 14.180 -13.347 1.00 84.06 292 VAL A O 1
ATOM 2306 N N . SER A 1 293 ? 22.545 13.914 -11.268 1.00 83.88 293 SER A N 1
ATOM 2307 C CA . SER A 1 293 ? 23.959 14.121 -11.605 1.00 83.88 293 SER A CA 1
ATOM 2308 C C . SER A 1 293 ? 24.518 13.150 -12.649 1.00 83.88 293 SER A C 1
ATOM 2310 O O . SER A 1 293 ? 25.509 13.452 -13.304 1.00 83.88 293 SER A O 1
ATOM 2312 N N . ASP A 1 294 ? 23.895 11.981 -12.839 1.00 83.12 294 ASP A N 1
ATOM 2313 C CA . ASP A 1 294 ? 24.345 10.991 -13.829 1.00 83.12 294 ASP A CA 1
ATOM 2314 C C . ASP A 1 294 ? 24.108 11.464 -15.281 1.00 83.12 294 ASP A C 1
ATOM 2316 O O . ASP A 1 294 ? 24.565 10.811 -16.234 1.00 83.12 294 ASP A O 1
ATOM 2320 N N . PHE A 1 295 ? 23.398 12.592 -15.442 1.00 81.31 295 PHE A N 1
ATOM 2321 C CA . PHE A 1 295 ? 22.998 13.191 -16.712 1.00 81.31 295 PHE A CA 1
ATOM 2322 C C . PHE A 1 295 ? 23.622 14.566 -16.988 1.00 81.31 295 PHE A C 1
ATOM 2324 O O . PHE A 1 295 ? 23.522 15.012 -18.128 1.00 81.31 295 PHE A O 1
ATOM 2331 N N . ASP A 1 296 ? 24.294 15.213 -16.028 1.00 72.81 296 ASP A N 1
ATOM 2332 C CA . ASP A 1 296 ? 24.765 16.611 -16.145 1.00 72.81 296 ASP A CA 1
ATOM 2333 C C . ASP A 1 296 ? 25.595 16.877 -17.421 1.00 72.81 296 ASP A C 1
ATOM 2335 O O . ASP A 1 296 ? 25.457 17.921 -18.055 1.00 72.81 296 ASP A O 1
ATOM 2339 N N . GLU A 1 297 ? 26.393 15.900 -17.867 1.00 65.50 297 GLU A N 1
ATOM 2340 C CA . GLU A 1 297 ? 27.195 15.983 -19.102 1.00 65.50 297 GLU A CA 1
ATOM 2341 C C . GLU A 1 297 ? 26.523 15.333 -20.329 1.00 65.50 297 GLU A C 1
ATOM 2343 O O . GLU A 1 297 ? 26.957 15.522 -21.467 1.00 65.50 297 GLU A O 1
ATOM 2348 N N . LYS A 1 298 ? 25.461 14.547 -20.117 1.00 63.50 298 LYS A N 1
ATOM 2349 C CA . LYS A 1 298 ? 24.788 13.743 -21.150 1.00 63.50 298 LYS A CA 1
ATOM 2350 C C . LYS A 1 298 ? 23.568 14.433 -21.759 1.00 63.50 298 LYS A C 1
ATOM 2352 O O . LYS A 1 298 ? 23.256 14.163 -22.917 1.00 63.50 298 LYS A O 1
ATOM 2357 N N . LEU A 1 299 ? 22.912 15.337 -21.025 1.00 61.91 299 LEU A N 1
ATOM 2358 C CA . LEU A 1 299 ? 21.715 16.058 -21.490 1.00 61.91 299 LEU A CA 1
ATOM 2359 C C . LEU A 1 299 ? 21.970 16.843 -22.785 1.00 61.91 299 LEU A C 1
ATOM 2361 O O . LEU A 1 299 ? 21.105 16.883 -23.653 1.00 61.91 299 LEU A O 1
ATOM 2365 N N . ALA A 1 300 ? 23.175 17.398 -22.954 1.00 58.28 300 ALA A N 1
ATOM 2366 C CA . ALA A 1 300 ? 23.558 18.170 -24.140 1.00 58.28 300 ALA A CA 1
ATOM 2367 C C . ALA A 1 300 ? 23.626 17.338 -25.438 1.00 58.28 300 ALA A C 1
ATOM 2369 O O . ALA A 1 300 ? 23.539 17.897 -26.530 1.00 58.28 300 ALA A O 1
ATOM 2370 N N . TYR A 1 301 ? 23.776 16.013 -25.326 1.00 58.28 301 TYR A N 1
ATOM 2371 C CA . TYR A 1 301 ? 23.913 15.087 -26.457 1.00 58.28 301 TYR A CA 1
ATOM 2372 C C . TYR A 1 301 ? 22.706 14.150 -26.625 1.00 58.28 301 TYR A C 1
ATOM 2374 O O . TYR A 1 301 ? 22.654 13.384 -27.587 1.00 58.28 301 TYR A O 1
ATOM 2382 N N . MET A 1 302 ? 21.743 14.185 -25.700 1.00 64.88 302 MET A N 1
ATOM 2383 C CA . MET A 1 302 ? 20.529 13.373 -25.748 1.00 64.88 302 MET A CA 1
ATOM 2384 C C . MET A 1 302 ? 19.438 14.101 -26.549 1.00 64.88 302 MET A C 1
ATOM 2386 O O . MET A 1 302 ? 19.131 15.261 -26.285 1.00 64.88 302 MET A O 1
ATOM 2390 N N . GLU A 1 303 ? 18.813 13.426 -27.520 1.00 63.03 303 GLU A N 1
ATOM 2391 C CA . GLU A 1 303 ? 17.638 13.952 -28.234 1.00 63.03 303 GLU A CA 1
ATOM 2392 C C . GLU A 1 303 ? 16.404 13.925 -27.312 1.00 63.03 303 GLU A C 1
ATOM 2394 O O . GLU A 1 303 ? 15.527 13.079 -27.414 1.00 63.03 303 GLU A O 1
ATOM 2399 N N . LEU A 1 304 ? 16.325 14.863 -26.371 1.00 68.94 304 LEU A N 1
ATOM 2400 C CA . LEU A 1 304 ? 15.274 14.922 -25.347 1.00 68.94 304 LEU A CA 1
ATOM 2401 C C . LEU A 1 304 ? 13.941 15.504 -25.846 1.00 68.94 304 LEU A C 1
ATOM 2403 O O . LEU A 1 304 ? 12.973 15.587 -25.088 1.00 68.94 304 LEU A O 1
ATOM 2407 N N . ARG A 1 305 ? 13.875 15.861 -27.129 1.00 73.88 305 ARG A N 1
ATOM 2408 C CA . ARG A 1 305 ? 12.687 16.399 -27.800 1.00 73.88 305 ARG A CA 1
ATOM 2409 C C . ARG A 1 305 ? 11.582 15.341 -27.940 1.00 73.88 305 ARG A C 1
ATOM 2411 O O . ARG A 1 305 ? 11.837 14.151 -27.728 1.00 73.88 305 ARG A O 1
ATOM 2418 N N . PRO A 1 306 ? 10.341 15.737 -28.270 1.00 79.44 306 PRO A N 1
ATOM 2419 C CA . PRO A 1 306 ? 9.290 14.791 -28.633 1.00 79.44 306 PRO A CA 1
ATOM 2420 C C . PRO A 1 306 ? 9.749 13.860 -29.761 1.00 79.44 306 PRO A C 1
ATOM 2422 O O . PRO A 1 306 ? 10.432 14.299 -30.691 1.00 79.44 306 PRO A O 1
ATOM 2425 N N . ILE A 1 307 ? 9.380 12.580 -29.682 1.00 80.19 307 ILE A N 1
ATOM 2426 C CA . ILE A 1 307 ? 9.800 11.571 -30.661 1.00 80.19 307 ILE A CA 1
ATOM 2427 C C . ILE A 1 307 ? 8.607 10.842 -31.266 1.00 80.19 307 ILE A C 1
ATOM 2429 O O . ILE A 1 307 ? 7.638 10.512 -30.584 1.00 80.19 307 ILE A O 1
ATOM 2433 N N . ASN A 1 308 ? 8.720 10.515 -32.552 1.00 82.00 308 ASN A N 1
ATOM 2434 C CA . ASN A 1 308 ? 7.773 9.630 -33.215 1.00 82.00 308 ASN A CA 1
ATOM 2435 C C . ASN A 1 308 ? 8.163 8.174 -32.949 1.00 82.00 308 ASN A C 1
ATOM 2437 O O . ASN A 1 308 ? 9.238 7.723 -33.347 1.00 82.00 308 ASN A O 1
ATOM 2441 N N . VAL A 1 309 ? 7.275 7.431 -32.290 1.00 84.31 309 VAL A N 1
ATOM 2442 C CA . VAL A 1 309 ? 7.459 6.002 -32.009 1.00 84.31 309 VAL A CA 1
ATOM 2443 C C . VAL A 1 309 ? 6.757 5.128 -33.057 1.00 84.31 309 VAL A C 1
ATOM 2445 O O . VAL A 1 309 ? 5.713 5.521 -33.583 1.00 84.31 309 VAL A O 1
ATOM 2448 N N . PRO A 1 310 ? 7.279 3.924 -33.365 1.00 85.06 310 PRO A N 1
ATOM 2449 C CA . PRO A 1 310 ? 6.597 2.981 -34.249 1.00 85.06 310 PRO A CA 1
ATOM 2450 C C . PRO A 1 310 ? 5.184 2.631 -33.740 1.00 85.06 310 PRO A C 1
ATOM 2452 O O . PRO A 1 310 ? 5.032 2.425 -32.532 1.00 85.06 310 PRO A O 1
ATOM 2455 N N . PRO A 1 311 ? 4.174 2.457 -34.622 1.00 85.25 311 PRO A N 1
ATOM 2456 C CA . PRO A 1 311 ? 2.790 2.179 -34.217 1.00 85.25 311 PRO A CA 1
ATOM 2457 C C . PRO A 1 311 ? 2.651 0.999 -33.253 1.00 85.25 311 PRO A C 1
ATOM 2459 O O . PRO A 1 311 ? 1.972 1.104 -32.241 1.00 85.25 311 PRO A O 1
ATOM 2462 N N . ARG A 1 312 ? 3.392 -0.087 -33.504 1.00 84.56 312 ARG A N 1
ATOM 2463 C CA . ARG A 1 312 ? 3.401 -1.274 -32.639 1.00 84.56 312 ARG A CA 1
ATOM 2464 C C . ARG A 1 312 ? 3.878 -0.976 -31.214 1.00 84.56 312 ARG A C 1
ATOM 2466 O O . ARG A 1 312 ? 3.418 -1.605 -30.274 1.00 84.56 312 ARG A O 1
ATOM 2473 N N . LEU A 1 313 ? 4.835 -0.061 -31.043 1.00 84.81 313 LEU A N 1
ATOM 2474 C CA . LEU A 1 313 ? 5.309 0.317 -29.710 1.00 84.81 313 LEU A CA 1
ATOM 2475 C C . LEU A 1 313 ? 4.262 1.174 -28.993 1.00 84.81 313 LEU A C 1
ATOM 2477 O O . LEU A 1 313 ? 4.052 0.993 -27.801 1.00 84.81 313 LEU A O 1
ATOM 2481 N N . LYS A 1 314 ? 3.585 2.059 -29.735 1.00 85.25 314 LYS A N 1
ATOM 2482 C CA . LYS A 1 314 ? 2.480 2.865 -29.214 1.00 85.25 314 LYS A CA 1
ATOM 2483 C C . LYS A 1 314 ? 1.316 1.991 -28.740 1.00 85.25 314 LYS A C 1
ATOM 2485 O O . LYS A 1 314 ? 0.830 2.225 -27.650 1.00 85.25 314 LYS A O 1
ATOM 2490 N N . GLU A 1 315 ? 0.947 0.969 -29.510 1.00 86.19 315 GLU A N 1
ATOM 2491 C CA . GLU A 1 315 ? -0.112 0.004 -29.169 1.00 86.19 315 GLU A CA 1
ATOM 2492 C C . GLU A 1 315 ? 0.192 -0.767 -27.871 1.00 86.19 315 GLU A C 1
ATOM 2494 O O . GLU A 1 315 ? -0.667 -0.899 -27.011 1.00 86.19 315 GLU A O 1
ATOM 2499 N N . ILE A 1 316 ? 1.435 -1.224 -27.675 1.00 85.69 316 ILE A N 1
ATOM 2500 C CA . ILE A 1 316 ? 1.828 -1.998 -26.477 1.00 85.69 316 ILE A CA 1
ATOM 2501 C C . ILE A 1 316 ? 1.754 -1.166 -25.184 1.00 85.69 316 ILE A C 1
ATOM 2503 O O . ILE A 1 316 ? 1.548 -1.717 -24.101 1.00 85.69 316 ILE A O 1
ATOM 2507 N N . TYR A 1 317 ? 1.994 0.142 -25.277 1.00 87.69 317 TYR A N 1
ATOM 2508 C CA . TYR A 1 317 ? 2.143 1.034 -24.124 1.00 87.69 317 TYR A CA 1
ATOM 2509 C C . TYR A 1 317 ? 1.118 2.173 -24.113 1.00 87.69 317 TYR A C 1
ATOM 2511 O O . TYR A 1 317 ? 1.355 3.186 -23.455 1.00 87.69 317 TYR A O 1
ATOM 2519 N N . GLU A 1 318 ? 0.000 2.022 -24.828 1.00 81.62 318 GLU A N 1
ATOM 2520 C CA . GLU A 1 318 ? -1.004 3.077 -25.023 1.00 81.62 318 GLU A CA 1
ATOM 2521 C C . GLU A 1 318 ? -1.540 3.620 -23.690 1.00 81.62 318 GLU A C 1
ATOM 2523 O O . GLU A 1 318 ? -1.633 4.834 -23.504 1.00 81.62 318 GLU A O 1
ATOM 2528 N N . ASP A 1 319 ? -1.764 2.729 -22.723 1.00 80.75 319 ASP A N 1
ATOM 2529 C CA . ASP A 1 319 ? -2.286 3.072 -21.398 1.00 80.75 319 ASP A CA 1
ATOM 2530 C C . ASP A 1 319 ? -1.203 3.497 -20.386 1.00 80.75 319 ASP A C 1
ATOM 2532 O O . ASP A 1 319 ? -1.504 3.850 -19.242 1.00 80.75 319 ASP A O 1
ATOM 2536 N N . ASN A 1 320 ? 0.083 3.477 -20.759 1.00 86.69 320 ASN A N 1
ATOM 2537 C CA . ASN A 1 320 ? 1.160 3.823 -19.835 1.00 86.69 320 ASN A CA 1
ATOM 2538 C C . ASN A 1 320 ? 1.424 5.339 -19.815 1.00 86.69 320 ASN A C 1
ATOM 2540 O O . ASN A 1 320 ? 1.983 5.912 -20.753 1.00 86.69 320 ASN A O 1
ATOM 2544 N N . ASN A 1 321 ? 1.096 5.986 -18.691 1.00 86.75 321 ASN A N 1
ATOM 2545 C CA . ASN A 1 321 ? 1.258 7.435 -18.535 1.00 86.75 321 ASN A CA 1
ATOM 2546 C C . ASN A 1 321 ? 2.709 7.912 -18.732 1.00 86.75 321 ASN A C 1
ATOM 2548 O O . ASN A 1 321 ? 2.933 8.922 -19.391 1.00 86.75 321 ASN A O 1
ATOM 2552 N N . PHE A 1 322 ? 3.702 7.188 -18.205 1.00 90.31 322 PHE A N 1
ATOM 2553 C CA . PHE A 1 322 ? 5.107 7.579 -18.353 1.00 90.31 322 PHE A CA 1
ATOM 2554 C C . PHE A 1 322 ? 5.585 7.463 -19.800 1.00 90.31 322 PHE A C 1
ATOM 2556 O O . PHE A 1 322 ? 6.319 8.329 -20.275 1.00 90.31 322 PHE A O 1
ATOM 2563 N N . PHE A 1 323 ? 5.134 6.429 -20.514 1.00 90.31 323 PHE A N 1
ATOM 2564 C CA . PHE A 1 323 ? 5.416 6.272 -21.937 1.00 90.31 323 PHE A CA 1
ATOM 2565 C C . PHE A 1 323 ? 4.841 7.442 -22.743 1.00 90.31 323 PHE A C 1
ATOM 2567 O O . PHE A 1 323 ? 5.565 8.047 -23.533 1.00 90.31 323 PHE A O 1
ATOM 2574 N N . ARG A 1 324 ? 3.580 7.819 -22.480 1.00 88.56 324 ARG A N 1
ATOM 2575 C CA . ARG A 1 324 ? 2.930 8.985 -23.097 1.00 88.56 324 ARG A CA 1
ATOM 2576 C C . ARG A 1 324 ? 3.692 10.285 -22.827 1.00 88.56 324 ARG A C 1
ATOM 2578 O O . ARG A 1 324 ? 4.018 11.013 -23.761 1.00 88.56 324 ARG A O 1
ATOM 2585 N N . ILE A 1 325 ? 4.055 10.542 -21.570 1.00 88.38 325 ILE A N 1
ATOM 2586 C CA . ILE A 1 325 ? 4.829 11.734 -21.196 1.00 88.38 325 ILE A CA 1
ATOM 2587 C C . ILE A 1 325 ? 6.150 11.782 -21.975 1.00 88.38 325 ILE A C 1
ATOM 2589 O O . ILE A 1 325 ? 6.520 12.825 -22.511 1.00 88.38 325 ILE A O 1
ATOM 2593 N N . ALA A 1 326 ? 6.854 10.654 -22.086 1.00 88.12 326 ALA A N 1
ATOM 2594 C CA . ALA A 1 326 ? 8.150 10.608 -22.751 1.00 88.12 326 ALA A CA 1
ATOM 2595 C C . ALA A 1 326 ? 8.081 10.822 -24.276 1.00 88.12 326 ALA A C 1
ATOM 2597 O O . ALA A 1 326 ? 9.067 11.288 -24.855 1.00 88.12 326 ALA A O 1
ATOM 2598 N N . ILE A 1 327 ? 6.958 10.518 -24.937 1.00 88.50 327 ILE A N 1
ATOM 2599 C CA . ILE A 1 327 ? 6.776 10.809 -26.372 1.00 88.50 327 ILE A CA 1
ATOM 2600 C C . ILE A 1 327 ? 6.321 12.254 -26.627 1.00 88.50 327 ILE A C 1
ATOM 2602 O O . ILE A 1 327 ? 6.742 12.839 -27.622 1.00 88.50 327 ILE A O 1
ATOM 2606 N N . GLU A 1 328 ? 5.508 12.834 -25.738 1.00 85.62 328 GLU A N 1
ATOM 2607 C CA . GLU A 1 328 ? 4.843 14.132 -25.944 1.00 85.62 328 GLU A CA 1
ATOM 2608 C C . GLU A 1 328 ? 5.661 15.336 -25.461 1.00 85.62 328 GLU A C 1
ATOM 2610 O O . GLU A 1 328 ? 5.581 16.409 -26.059 1.00 85.62 328 GLU A O 1
ATOM 2615 N N . HIS A 1 329 ? 6.459 15.180 -24.403 1.00 84.00 329 HIS A N 1
ATOM 2616 C CA . HIS A 1 329 ? 7.151 16.301 -23.767 1.00 84.00 329 HIS A CA 1
ATOM 2617 C C . HIS A 1 329 ? 8.612 16.444 -24.209 1.00 84.00 329 HIS A C 1
ATOM 2619 O O . HIS A 1 329 ? 9.315 15.464 -24.482 1.00 84.00 329 HIS A O 1
ATOM 2625 N N . ASP A 1 330 ? 9.084 17.691 -24.223 1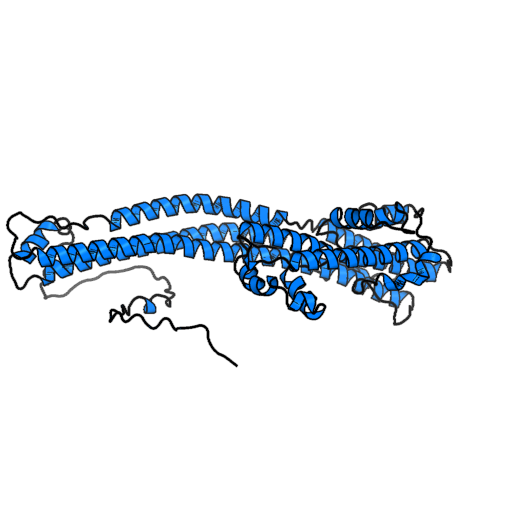.00 81.56 330 ASP A N 1
ATOM 2626 C CA . ASP A 1 330 ? 10.498 18.033 -24.362 1.00 81.56 330 ASP A CA 1
ATOM 2627 C C . ASP A 1 330 ? 11.173 18.028 -22.983 1.00 81.56 330 ASP A C 1
ATOM 2629 O O . ASP A 1 330 ? 10.733 18.721 -22.066 1.00 81.56 330 ASP A O 1
ATOM 2633 N N . PHE A 1 331 ? 12.217 17.215 -22.821 1.00 81.38 331 PHE A N 1
ATOM 2634 C CA . PHE A 1 331 ? 12.965 17.088 -21.566 1.00 81.38 331 PHE A CA 1
ATOM 2635 C C . PHE A 1 331 ? 14.272 17.895 -21.570 1.00 81.38 331 PHE A C 1
ATOM 2637 O O . PHE A 1 331 ? 15.015 17.819 -20.595 1.00 81.38 331 PHE A O 1
ATOM 2644 N N . THR A 1 332 ? 14.557 18.661 -22.634 1.00 75.12 332 THR A N 1
ATOM 2645 C CA . THR A 1 332 ? 15.784 19.473 -22.766 1.00 75.12 332 THR A CA 1
ATOM 2646 C C . THR A 1 332 ? 15.945 20.456 -21.601 1.00 75.12 332 THR A C 1
ATOM 2648 O O . THR A 1 332 ? 17.060 20.695 -21.151 1.00 75.12 332 THR A O 1
ATOM 2651 N N . ASP A 1 333 ? 14.829 20.971 -21.081 1.00 69.81 333 ASP A N 1
ATOM 2652 C CA . ASP A 1 333 ? 14.766 21.761 -19.850 1.00 69.81 333 ASP A CA 1
ATOM 2653 C C . ASP A 1 333 ? 13.419 21.509 -19.157 1.00 69.81 333 ASP A C 1
ATOM 2655 O O . ASP A 1 333 ? 12.512 22.335 -19.218 1.00 69.81 333 ASP A O 1
ATOM 2659 N N . LEU A 1 334 ? 13.230 20.308 -18.586 1.00 80.31 334 LEU A N 1
ATOM 2660 C CA . LEU A 1 334 ? 11.979 19.951 -17.904 1.00 80.31 334 LEU A CA 1
ATOM 2661 C C . LEU A 1 334 ? 11.815 20.828 -16.643 1.00 80.31 334 LEU A C 1
ATOM 2663 O O . LEU A 1 334 ? 12.532 20.607 -15.651 1.00 80.31 334 LEU A O 1
ATOM 2667 N N . PRO A 1 335 ? 10.887 21.807 -16.642 1.00 85.44 335 PRO A N 1
ATOM 2668 C CA . PRO A 1 335 ? 10.795 22.772 -15.562 1.00 85.44 335 PRO A CA 1
ATOM 2669 C C . PRO A 1 335 ? 10.201 22.117 -14.317 1.00 85.44 335 PRO A C 1
ATOM 2671 O O . PRO A 1 335 ? 9.398 21.186 -14.396 1.00 85.44 335 PRO A O 1
ATOM 2674 N N . GLU A 1 336 ? 10.543 22.650 -13.146 1.00 88.12 336 GLU A N 1
ATOM 2675 C CA . GLU A 1 336 ? 10.108 22.098 -11.857 1.00 88.12 336 GLU A CA 1
ATOM 2676 C C . GLU A 1 336 ? 8.583 21.950 -11.757 1.00 88.12 336 GLU A C 1
ATOM 2678 O O . GLU A 1 336 ? 8.076 20.955 -11.248 1.00 88.12 336 GLU A O 1
ATOM 2683 N N . ARG A 1 337 ? 7.834 22.909 -12.314 1.00 90.19 337 ARG A N 1
ATOM 2684 C CA . ARG A 1 337 ? 6.368 22.862 -12.353 1.00 90.19 337 ARG A CA 1
ATOM 2685 C C . ARG A 1 337 ? 5.839 21.629 -13.092 1.00 90.19 337 ARG A C 1
ATOM 2687 O O . ARG A 1 337 ? 4.850 21.053 -12.654 1.00 90.19 337 ARG A O 1
ATOM 2694 N N . GLU A 1 338 ? 6.483 21.220 -14.183 1.00 88.88 338 GLU A N 1
ATOM 2695 C CA . GLU A 1 338 ? 6.082 20.015 -14.917 1.00 88.88 338 GLU A CA 1
ATOM 2696 C C . GLU A 1 338 ? 6.442 18.748 -14.143 1.00 88.88 338 GLU A C 1
ATOM 2698 O O . GLU A 1 338 ? 5.634 17.828 -14.077 1.00 88.88 338 GLU A O 1
ATOM 2703 N N . VAL A 1 339 ? 7.596 18.719 -13.466 1.00 91.50 339 VAL A N 1
ATOM 2704 C CA . VAL A 1 339 ? 7.957 17.607 -12.567 1.00 91.50 339 VAL A CA 1
ATOM 2705 C C . VAL A 1 339 ? 6.900 17.430 -11.473 1.00 91.50 339 VAL A C 1
ATOM 2707 O O . VAL A 1 339 ? 6.434 16.314 -11.244 1.00 91.50 339 VAL A O 1
ATOM 2710 N N . VAL A 1 340 ? 6.462 18.529 -10.852 1.00 93.12 340 VAL A N 1
ATOM 2711 C CA . VAL A 1 340 ? 5.378 18.538 -9.856 1.00 93.12 340 VAL A CA 1
ATOM 2712 C C . VAL A 1 340 ? 4.078 17.993 -10.458 1.00 93.12 340 VAL A C 1
ATOM 2714 O O . VAL A 1 340 ? 3.458 17.099 -9.878 1.00 93.12 340 VAL A O 1
ATOM 2717 N N . ASN A 1 341 ? 3.670 18.493 -11.629 1.00 91.31 341 ASN A N 1
ATOM 2718 C CA . ASN A 1 341 ? 2.444 18.057 -12.303 1.00 91.31 341 ASN A CA 1
ATOM 2719 C C . ASN A 1 341 ? 2.478 16.559 -12.641 1.00 91.31 341 ASN A C 1
ATOM 2721 O O . ASN A 1 341 ? 1.507 15.841 -12.397 1.00 91.31 341 ASN A O 1
ATOM 2725 N N . ILE A 1 342 ? 3.597 16.066 -13.173 1.00 91.06 342 ILE A N 1
ATOM 2726 C CA . ILE A 1 342 ? 3.782 14.653 -13.520 1.00 91.06 342 ILE A CA 1
ATOM 2727 C C . ILE A 1 342 ? 3.741 13.779 -12.260 1.00 91.06 342 ILE A C 1
ATOM 2729 O O . ILE A 1 342 ? 3.063 12.748 -12.239 1.00 91.06 342 ILE A O 1
ATOM 2733 N N . PHE A 1 343 ? 4.417 14.200 -11.189 1.00 92.06 343 PHE A N 1
ATOM 2734 C CA . PHE A 1 343 ? 4.451 13.447 -9.937 1.00 92.06 343 PHE A CA 1
ATOM 2735 C C . PHE A 1 343 ? 3.052 13.288 -9.326 1.00 92.06 343 PHE A C 1
ATOM 2737 O O . PHE A 1 343 ? 2.652 12.182 -8.962 1.00 92.06 343 PHE A O 1
ATOM 2744 N N . TYR A 1 344 ? 2.277 14.374 -9.252 1.00 89.62 344 TYR A N 1
ATOM 2745 C CA . TYR A 1 344 ? 0.944 14.342 -8.644 1.00 89.62 344 TYR A CA 1
ATOM 2746 C C . TYR A 1 344 ? -0.158 13.799 -9.567 1.00 89.62 344 TYR A C 1
ATOM 2748 O O . TYR A 1 344 ? -1.160 13.299 -9.058 1.00 89.62 344 TYR A O 1
ATOM 2756 N N . SER A 1 345 ? 0.023 13.834 -10.892 1.00 84.75 345 SER A N 1
ATOM 2757 C CA . SER A 1 345 ? -0.901 13.189 -11.845 1.00 84.75 345 SER A CA 1
ATOM 2758 C C . SER A 1 345 ? -0.730 11.671 -11.924 1.00 84.75 345 SER A C 1
ATOM 2760 O O . SER A 1 345 ? -1.665 10.967 -12.304 1.00 84.75 345 SER A O 1
ATOM 2762 N N . SER A 1 346 ? 0.437 11.148 -11.540 1.00 80.12 346 SER A N 1
ATOM 2763 C CA . SER A 1 346 ? 0.665 9.705 -11.440 1.00 80.12 346 SER A CA 1
ATOM 2764 C C . SER A 1 346 ? -0.123 9.132 -10.259 1.00 80.12 346 SER A C 1
ATOM 2766 O O . SER A 1 346 ? -0.149 9.732 -9.183 1.00 80.12 346 SER A O 1
ATOM 2768 N N . SER A 1 347 ? -0.791 7.988 -10.445 1.00 77.12 347 SER A N 1
ATOM 2769 C CA . SER A 1 347 ? -1.477 7.284 -9.350 1.00 77.12 347 SER A CA 1
ATOM 2770 C C . SER A 1 347 ? -0.466 6.745 -8.329 1.00 77.12 347 SER A C 1
ATOM 2772 O O . SER A 1 347 ? 0.682 6.474 -8.674 1.00 77.12 347 SER A O 1
ATOM 2774 N N . ALA A 1 348 ? -0.900 6.527 -7.083 1.00 73.31 348 ALA A N 1
ATOM 2775 C CA . ALA A 1 348 ? -0.107 5.798 -6.087 1.00 73.31 348 ALA A CA 1
ATOM 2776 C C . ALA A 1 348 ? 0.265 4.379 -6.571 1.00 73.31 348 ALA A C 1
ATOM 2778 O O . ALA A 1 348 ? 1.322 3.859 -6.213 1.00 73.31 348 ALA A O 1
ATOM 2779 N N . ASP A 1 349 ? -0.580 3.796 -7.424 1.00 69.00 349 ASP A N 1
ATOM 2780 C CA . ASP A 1 349 ? -0.437 2.443 -7.969 1.00 69.00 349 ASP A CA 1
ATOM 2781 C C . ASP A 1 349 ? 0.262 2.401 -9.344 1.00 69.00 349 ASP A C 1
ATOM 2783 O O . ASP A 1 349 ? 0.487 1.319 -9.878 1.00 69.00 349 ASP A O 1
ATOM 2787 N N . ASN A 1 350 ? 0.620 3.562 -9.915 1.00 76.94 350 ASN A N 1
ATOM 2788 C CA . ASN A 1 350 ? 1.495 3.689 -11.090 1.00 76.94 350 ASN A CA 1
ATOM 2789 C C . ASN A 1 350 ? 2.704 4.550 -10.706 1.00 76.94 350 ASN A C 1
ATOM 2791 O O . ASN A 1 350 ? 2.766 5.747 -10.997 1.00 76.94 350 ASN A O 1
ATOM 2795 N N . ASN A 1 351 ? 3.614 3.941 -9.955 1.00 86.62 351 ASN A N 1
ATOM 2796 C CA . ASN A 1 351 ? 4.678 4.639 -9.240 1.00 86.62 351 ASN A CA 1
ATOM 2797 C C . ASN A 1 351 ? 6.045 4.497 -9.920 1.00 86.62 351 ASN A C 1
ATOM 2799 O O . ASN A 1 351 ? 6.178 3.951 -11.015 1.00 86.62 351 ASN A O 1
ATOM 2803 N N . LEU A 1 352 ? 7.097 4.995 -9.267 1.00 90.88 352 LEU A N 1
ATOM 2804 C CA . LEU A 1 352 ? 8.450 4.942 -9.820 1.00 90.88 352 LEU A CA 1
ATOM 2805 C C . LEU A 1 352 ? 8.993 3.522 -10.044 1.00 90.88 352 LEU A C 1
ATOM 2807 O O . LEU A 1 352 ? 9.830 3.351 -10.930 1.00 90.88 352 LEU A O 1
ATOM 2811 N N . LYS A 1 353 ? 8.508 2.489 -9.335 1.00 89.44 353 LYS A N 1
ATOM 2812 C CA . LYS A 1 353 ? 8.871 1.099 -9.673 1.00 89.44 353 LYS A CA 1
ATOM 2813 C C . LYS A 1 353 ? 8.304 0.701 -11.035 1.00 89.44 353 LYS A C 1
ATOM 2815 O O . LYS A 1 353 ? 9.006 0.064 -11.815 1.00 89.44 353 LYS A O 1
ATOM 2820 N N . ASP A 1 354 ? 7.077 1.114 -11.353 1.00 89.44 354 ASP A N 1
ATOM 2821 C CA . ASP A 1 354 ? 6.455 0.851 -12.657 1.00 89.44 354 ASP A CA 1
ATOM 2822 C C . ASP A 1 354 ? 7.172 1.562 -13.805 1.00 89.44 354 ASP A C 1
ATOM 2824 O O . ASP A 1 354 ? 7.350 0.975 -14.877 1.00 89.44 354 ASP A O 1
ATOM 2828 N N . LEU A 1 355 ? 7.667 2.779 -13.563 1.00 93.12 355 LEU A N 1
ATOM 2829 C CA . LEU A 1 355 ? 8.579 3.457 -14.484 1.00 93.12 355 LEU A CA 1
ATOM 2830 C C . LEU A 1 355 ? 9.870 2.646 -14.695 1.00 93.12 355 LEU A C 1
ATOM 2832 O O . LEU A 1 355 ? 10.285 2.438 -15.836 1.00 93.12 355 LEU A O 1
ATOM 2836 N N . GLY A 1 356 ? 10.465 2.118 -13.622 1.00 94.06 356 GLY A N 1
ATOM 2837 C CA . GLY A 1 356 ? 11.622 1.220 -13.701 1.00 94.06 356 GLY A CA 1
ATOM 2838 C C . GLY A 1 356 ? 11.352 -0.038 -14.538 1.00 94.06 356 GLY A C 1
ATOM 2839 O O . GLY A 1 356 ? 12.149 -0.390 -15.409 1.00 94.06 356 GLY A O 1
ATOM 2840 N N . TYR A 1 357 ? 10.198 -0.685 -14.347 1.00 94.38 357 TYR A N 1
ATOM 2841 C CA . TYR A 1 357 ? 9.808 -1.849 -15.148 1.00 94.38 357 TYR A CA 1
ATOM 2842 C C . TYR A 1 357 ? 9.587 -1.502 -16.625 1.00 94.38 357 TYR A C 1
ATOM 2844 O O . TYR A 1 357 ? 9.962 -2.288 -17.496 1.00 94.38 357 TYR A O 1
ATOM 2852 N N . LEU A 1 358 ? 9.001 -0.338 -16.929 1.00 94.50 358 LEU A N 1
ATOM 2853 C CA . LEU A 1 358 ? 8.853 0.146 -18.305 1.00 94.50 358 LEU A CA 1
ATOM 2854 C C . LEU A 1 358 ? 10.220 0.313 -18.979 1.00 94.50 358 LEU A C 1
ATOM 2856 O O . LEU A 1 358 ? 10.417 -0.184 -20.089 1.00 94.50 358 LEU A O 1
ATOM 2860 N N . ILE A 1 359 ? 11.166 0.971 -18.301 1.00 95.00 359 ILE A N 1
ATOM 2861 C CA . ILE A 1 359 ? 12.537 1.155 -18.793 1.00 95.00 359 ILE A CA 1
ATOM 2862 C C . ILE A 1 359 ? 13.169 -0.204 -19.115 1.00 95.00 359 ILE A C 1
ATOM 2864 O O . ILE A 1 359 ? 13.694 -0.399 -20.211 1.00 95.00 359 ILE A O 1
ATOM 2868 N N . ASP A 1 360 ? 13.052 -1.181 -18.217 1.00 96.00 360 ASP A N 1
ATOM 2869 C CA . ASP A 1 360 ? 13.620 -2.515 -18.420 1.00 96.00 360 ASP A CA 1
ATOM 2870 C C . ASP A 1 360 ? 12.959 -3.301 -19.561 1.00 96.00 360 ASP A C 1
ATOM 2872 O O . ASP A 1 360 ? 13.654 -3.970 -20.333 1.00 96.00 360 ASP A O 1
ATOM 2876 N N . ARG A 1 361 ? 11.638 -3.186 -19.744 1.00 94.75 361 ARG A N 1
ATOM 2877 C CA . ARG A 1 361 ? 10.937 -3.770 -20.905 1.00 94.75 361 ARG A CA 1
ATOM 2878 C C . ARG A 1 361 ? 11.439 -3.169 -22.221 1.00 94.75 361 ARG A C 1
ATOM 2880 O O . ARG A 1 361 ? 11.648 -3.891 -23.200 1.00 94.75 361 ARG A O 1
ATOM 2887 N N . LEU A 1 362 ? 11.697 -1.860 -22.251 1.00 94.00 362 LEU A N 1
ATOM 2888 C CA . LEU A 1 362 ? 12.281 -1.178 -23.409 1.00 94.00 362 LEU A CA 1
ATOM 2889 C C . LEU A 1 362 ? 13.740 -1.600 -23.651 1.00 94.00 362 LEU A C 1
ATOM 2891 O O . LEU A 1 362 ? 14.095 -1.893 -24.794 1.00 94.00 362 LEU A O 1
ATOM 2895 N N . ARG A 1 363 ? 14.566 -1.708 -22.599 1.00 93.56 363 ARG A N 1
ATOM 2896 C CA . ARG A 1 363 ? 15.961 -2.195 -22.676 1.00 93.56 363 ARG A CA 1
ATOM 2897 C C . ARG A 1 363 ? 16.034 -3.617 -23.230 1.00 93.56 363 ARG A C 1
ATOM 2899 O O . ARG A 1 363 ? 16.859 -3.898 -24.101 1.00 93.56 363 ARG A O 1
ATOM 2906 N N . LEU A 1 364 ? 15.136 -4.503 -22.793 1.00 94.00 364 LEU A N 1
ATOM 2907 C CA . LEU A 1 364 ? 15.051 -5.870 -23.309 1.00 94.00 364 LEU A CA 1
ATOM 2908 C C . LEU A 1 364 ? 14.759 -5.882 -24.817 1.00 94.00 364 LEU A C 1
ATOM 2910 O O . LEU A 1 364 ? 15.450 -6.549 -25.588 1.00 94.00 364 LEU A O 1
ATOM 2914 N N . ARG A 1 365 ? 13.764 -5.099 -25.254 1.00 91.81 365 ARG A N 1
ATOM 2915 C CA . ARG A 1 365 ? 13.388 -4.964 -26.672 1.00 91.81 365 ARG A CA 1
ATOM 2916 C C . ARG A 1 365 ? 14.516 -4.372 -27.516 1.00 91.81 365 ARG A C 1
ATOM 2918 O O . ARG A 1 365 ? 14.768 -4.859 -28.619 1.00 91.81 365 ARG A O 1
ATOM 2925 N N . GLN A 1 366 ? 15.224 -3.375 -26.991 1.00 91.50 366 GLN A N 1
ATOM 2926 C CA . GLN A 1 366 ? 16.392 -2.791 -27.640 1.00 91.50 366 GLN A CA 1
ATOM 2927 C C . GLN A 1 366 ? 17.499 -3.827 -27.861 1.00 91.50 366 GLN A C 1
ATOM 2929 O O . GLN A 1 366 ? 18.033 -3.913 -28.966 1.00 91.50 366 GLN A O 1
ATOM 2934 N N . ALA A 1 367 ? 17.824 -4.633 -26.844 1.00 91.00 367 ALA A N 1
ATOM 2935 C CA . ALA A 1 367 ? 18.846 -5.673 -26.952 1.00 91.00 367 ALA A CA 1
ATOM 2936 C C . ALA A 1 367 ? 18.499 -6.691 -28.050 1.00 91.00 367 ALA A C 1
ATOM 2938 O O . ALA A 1 367 ? 19.330 -6.990 -28.906 1.00 91.00 367 ALA A O 1
ATOM 2939 N N . ILE A 1 368 ? 17.240 -7.142 -28.093 1.00 90.94 368 ILE A N 1
ATOM 2940 C CA . ILE A 1 368 ? 16.738 -8.067 -29.120 1.00 90.94 368 ILE A CA 1
ATOM 2941 C C . ILE A 1 368 ? 16.906 -7.490 -30.533 1.00 90.94 368 ILE A C 1
ATOM 2943 O O . ILE A 1 368 ? 17.317 -8.200 -31.453 1.00 90.94 368 ILE A O 1
ATOM 2947 N N . LEU A 1 369 ? 16.599 -6.205 -30.718 1.00 88.06 369 LEU A N 1
ATOM 2948 C CA . LEU A 1 369 ? 16.708 -5.542 -32.018 1.00 88.06 369 LEU A CA 1
ATOM 2949 C C . LEU A 1 369 ? 18.161 -5.323 -32.449 1.00 88.06 369 LEU A C 1
ATOM 2951 O O . LEU A 1 369 ? 18.487 -5.600 -33.606 1.00 88.06 369 LEU A O 1
ATOM 2955 N N . LYS A 1 370 ? 19.034 -4.885 -31.530 1.00 86.50 370 LYS A N 1
ATOM 2956 C CA . LYS A 1 370 ? 20.463 -4.662 -31.806 1.00 86.50 370 LYS A CA 1
ATOM 2957 C C . LYS A 1 370 ? 21.144 -5.942 -32.290 1.00 86.50 370 LYS A C 1
ATOM 2959 O O . LYS A 1 370 ? 21.855 -5.902 -33.290 1.00 86.50 370 LYS A O 1
ATOM 2964 N N . THR A 1 371 ? 20.862 -7.085 -31.660 1.00 81.75 371 THR A N 1
ATOM 2965 C CA . THR A 1 371 ? 21.435 -8.381 -32.063 1.00 81.75 371 THR A CA 1
ATOM 2966 C C . THR A 1 371 ? 20.926 -8.868 -33.426 1.00 81.75 371 THR A C 1
ATOM 2968 O O . THR A 1 371 ? 21.649 -9.568 -34.128 1.00 81.75 371 THR A O 1
ATOM 2971 N N . LYS A 1 372 ? 19.695 -8.518 -33.823 1.00 77.19 372 LYS A N 1
ATOM 2972 C CA . LYS A 1 372 ? 19.060 -9.060 -35.036 1.00 77.19 372 LYS A CA 1
ATOM 2973 C C . LYS A 1 372 ? 19.307 -8.233 -36.298 1.00 77.19 372 LYS A C 1
ATOM 2975 O O . LYS A 1 372 ? 19.523 -8.807 -37.361 1.00 77.19 372 LYS A O 1
ATOM 2980 N N . ASN A 1 373 ? 19.247 -6.906 -36.191 1.00 71.19 373 ASN A N 1
ATOM 2981 C CA . ASN A 1 373 ? 19.238 -6.015 -37.356 1.00 71.19 373 ASN A CA 1
ATOM 2982 C C . ASN A 1 373 ? 20.526 -5.193 -37.516 1.00 71.19 373 ASN A C 1
ATOM 2984 O O . ASN A 1 373 ? 20.618 -4.420 -38.465 1.00 71.19 373 ASN A O 1
ATOM 2988 N N . ASN A 1 374 ? 21.504 -5.324 -36.605 1.00 66.75 374 ASN A N 1
ATOM 2989 C CA . ASN A 1 374 ? 22.695 -4.458 -36.555 1.00 66.75 374 ASN A CA 1
ATOM 2990 C C . ASN A 1 374 ? 22.348 -2.953 -36.556 1.00 66.75 374 ASN A C 1
ATOM 2992 O O . ASN A 1 374 ? 23.150 -2.110 -36.968 1.00 66.75 374 ASN A O 1
ATOM 2996 N N . ASP A 1 375 ? 21.134 -2.619 -36.113 1.00 60.47 375 ASP A N 1
ATOM 2997 C CA . ASP A 1 375 ? 20.603 -1.271 -36.200 1.00 60.47 375 ASP A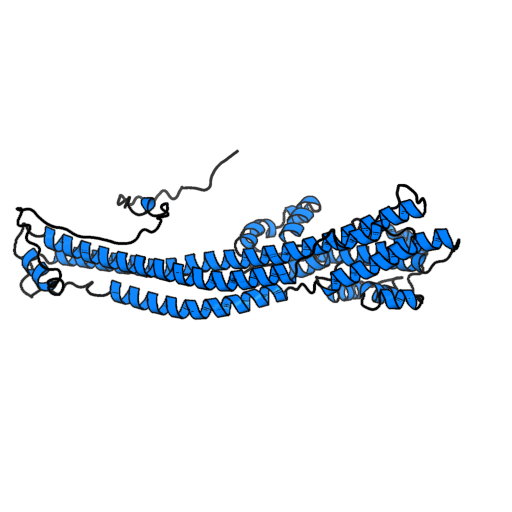 CA 1
ATOM 2998 C C . ASP A 1 375 ? 21.322 -0.370 -35.193 1.00 60.47 375 ASP A C 1
ATOM 3000 O O . ASP A 1 375 ? 21.298 -0.609 -33.982 1.00 60.47 375 ASP A O 1
ATOM 3004 N N . ARG A 1 376 ? 22.010 0.646 -35.719 1.00 55.22 376 ARG A N 1
ATOM 3005 C CA . ARG A 1 376 ? 22.803 1.598 -34.932 1.00 55.22 376 ARG A CA 1
ATOM 3006 C C . ARG A 1 376 ? 21.975 2.780 -34.428 1.00 55.22 376 ARG A C 1
ATOM 3008 O O . ARG A 1 376 ? 22.484 3.524 -33.596 1.00 55.22 376 ARG A O 1
ATOM 3015 N N . LYS A 1 377 ? 20.749 2.983 -34.930 1.00 63.56 377 LYS A N 1
ATOM 3016 C CA . LYS A 1 377 ? 19.874 4.095 -34.527 1.00 63.56 377 LYS A CA 1
ATOM 3017 C C . LYS A 1 377 ? 18.475 3.581 -34.217 1.00 63.56 377 LYS A C 1
ATOM 3019 O O . LYS A 1 377 ? 17.600 3.573 -35.077 1.00 63.56 377 LYS A O 1
ATOM 3024 N N . SER A 1 378 ? 18.260 3.182 -32.968 1.00 75.25 378 SER A N 1
ATOM 3025 C CA . SER A 1 378 ? 16.957 2.711 -32.511 1.00 75.25 378 SER A CA 1
ATOM 3026 C C . SER A 1 378 ? 16.223 3.802 -31.727 1.00 75.25 378 SER A C 1
ATOM 3028 O O . SER A 1 378 ? 16.830 4.546 -30.963 1.00 75.25 378 SER A O 1
ATOM 3030 N N . VAL A 1 379 ? 14.892 3.858 -31.841 1.00 83.69 379 VAL A N 1
ATOM 3031 C CA . VAL A 1 379 ? 14.041 4.749 -31.019 1.00 83.69 379 VAL A CA 1
ATOM 3032 C C . VAL A 1 379 ? 14.282 4.569 -29.508 1.00 83.69 379 VAL A C 1
ATOM 3034 O O . VAL A 1 379 ? 14.116 5.493 -28.715 1.00 83.69 379 VAL A O 1
ATOM 3037 N N . TYR A 1 380 ? 14.737 3.380 -29.107 1.00 87.56 380 TYR A N 1
ATOM 3038 C CA . TYR A 1 380 ? 15.071 3.037 -27.729 1.00 87.56 380 TYR A CA 1
ATOM 3039 C C . TYR A 1 380 ? 16.310 3.777 -27.212 1.00 87.56 380 TYR A C 1
ATOM 3041 O O . TYR A 1 380 ? 16.363 4.062 -26.021 1.00 87.56 380 TYR A O 1
ATOM 3049 N N . ASP A 1 381 ? 17.269 4.126 -28.084 1.00 83.69 381 ASP A N 1
ATOM 3050 C CA . ASP A 1 381 ? 18.468 4.894 -27.703 1.00 83.69 381 ASP A CA 1
ATOM 3051 C C . ASP A 1 381 ? 18.115 6.318 -27.233 1.00 83.69 381 ASP A C 1
ATOM 3053 O O . ASP A 1 381 ? 18.920 6.955 -26.562 1.00 83.69 381 ASP A O 1
ATOM 3057 N N . VAL A 1 382 ? 16.901 6.791 -27.538 1.00 84.75 382 VAL A N 1
ATOM 3058 C CA . VAL A 1 382 ? 16.362 8.078 -27.078 1.00 84.75 382 VAL A CA 1
ATOM 3059 C C . VAL A 1 382 ? 15.343 7.894 -25.949 1.00 84.75 382 VAL A C 1
ATOM 3061 O O . VAL A 1 382 ? 15.422 8.558 -24.916 1.00 84.75 382 VAL A O 1
ATOM 3064 N N . MET A 1 383 ? 14.393 6.969 -26.113 1.00 87.38 383 MET A N 1
ATOM 3065 C CA . MET A 1 383 ? 13.290 6.773 -25.165 1.00 87.38 383 MET A CA 1
ATOM 3066 C C . MET A 1 383 ? 13.761 6.328 -23.774 1.00 87.38 383 MET A C 1
ATOM 3068 O O . MET A 1 383 ? 13.248 6.822 -22.772 1.00 87.38 383 MET A O 1
ATOM 3072 N N . ILE A 1 384 ? 14.732 5.408 -23.709 1.00 89.81 384 ILE A N 1
ATOM 3073 C CA . ILE A 1 384 ? 15.248 4.878 -22.439 1.00 89.81 384 ILE A CA 1
ATOM 3074 C C . ILE A 1 384 ? 15.903 6.002 -21.618 1.00 89.81 384 ILE A C 1
ATOM 3076 O O . ILE A 1 384 ? 15.426 6.240 -20.508 1.00 89.81 384 ILE A O 1
ATOM 3080 N N . PRO A 1 385 ? 16.873 6.777 -22.150 1.00 86.81 385 PRO A N 1
ATOM 3081 C CA . PRO A 1 385 ? 17.438 7.909 -21.418 1.00 86.81 385 PRO A CA 1
ATOM 3082 C C . PRO A 1 385 ? 16.424 8.961 -20.967 1.00 86.81 385 PRO A C 1
ATOM 3084 O O . PRO A 1 385 ? 16.549 9.480 -19.861 1.00 86.81 385 PRO A O 1
ATOM 3087 N N . LYS A 1 386 ? 15.399 9.270 -21.781 1.00 88.19 386 LYS A N 1
ATOM 3088 C CA . LYS A 1 386 ? 14.330 10.200 -21.370 1.00 88.19 386 LYS A CA 1
ATOM 3089 C C . LYS A 1 386 ? 13.616 9.695 -20.120 1.00 88.19 386 LYS A C 1
ATOM 3091 O O . LYS A 1 386 ? 13.448 10.444 -19.161 1.00 88.19 386 LYS A O 1
ATOM 3096 N N . LEU A 1 387 ? 13.208 8.429 -20.121 1.00 91.50 387 LEU A N 1
ATOM 3097 C CA . LEU A 1 387 ? 12.510 7.817 -18.991 1.00 91.50 387 LEU A CA 1
ATOM 3098 C C . LEU A 1 387 ? 13.413 7.679 -17.757 1.00 91.50 387 LEU A C 1
ATOM 3100 O O . LEU A 1 387 ? 12.950 7.914 -16.645 1.00 91.50 387 LEU A O 1
ATOM 3104 N N . GLU A 1 388 ? 14.697 7.365 -17.939 1.00 91.25 388 GLU A N 1
ATOM 3105 C CA . GLU A 1 388 ? 15.688 7.333 -16.856 1.00 91.25 388 GLU A CA 1
ATOM 3106 C C . GLU A 1 388 ? 15.891 8.724 -16.230 1.00 91.25 388 GLU A C 1
ATOM 3108 O O . GLU A 1 388 ? 15.884 8.853 -15.003 1.00 91.25 388 GLU A O 1
ATOM 3113 N N . TYR A 1 389 ? 15.985 9.778 -17.050 1.00 89.50 389 TYR A N 1
ATOM 3114 C CA . TYR A 1 389 ? 16.068 11.162 -16.578 1.00 89.50 389 TYR A CA 1
ATOM 3115 C C . TYR A 1 389 ? 14.799 11.590 -15.831 1.00 89.50 389 TYR A C 1
ATOM 3117 O O . TYR A 1 389 ? 14.878 12.171 -14.745 1.00 89.50 389 TYR A O 1
ATOM 3125 N N . LEU A 1 390 ? 13.619 11.253 -16.364 1.00 91.06 390 LEU A N 1
ATOM 3126 C CA . LEU A 1 390 ? 12.348 11.495 -15.682 1.00 91.06 390 LEU A CA 1
ATOM 3127 C C . LEU A 1 390 ? 12.301 10.774 -14.330 1.00 91.06 390 LEU A C 1
ATOM 3129 O O . LEU A 1 390 ? 11.934 11.384 -13.328 1.00 91.06 390 LEU A O 1
ATOM 3133 N N . SER A 1 391 ? 12.725 9.508 -14.280 1.00 93.12 391 SER A N 1
ATOM 3134 C CA . SER A 1 391 ? 12.797 8.734 -13.039 1.00 93.12 391 SER A CA 1
ATOM 3135 C C . SER A 1 391 ? 13.699 9.404 -12.005 1.00 93.12 391 SER A C 1
ATOM 3137 O O . SER A 1 391 ? 13.329 9.472 -10.834 1.00 93.12 391 SER A O 1
ATOM 3139 N N . ALA A 1 392 ? 14.855 9.928 -12.423 1.00 92.00 392 ALA A N 1
ATOM 3140 C CA . ALA A 1 392 ? 15.774 10.645 -11.545 1.00 92.00 392 ALA A CA 1
ATOM 3141 C C . ALA A 1 392 ? 15.146 11.934 -10.986 1.00 92.00 392 ALA A C 1
ATOM 3143 O O . ALA A 1 392 ? 15.169 12.156 -9.774 1.00 92.00 392 ALA A O 1
ATOM 3144 N N . ARG A 1 393 ? 14.533 12.758 -11.851 1.00 91.75 393 ARG A N 1
ATOM 3145 C CA . ARG A 1 393 ? 13.885 14.024 -11.459 1.00 91.75 393 ARG A CA 1
ATOM 3146 C C . ARG A 1 393 ? 12.697 13.802 -10.522 1.00 91.75 393 ARG A C 1
ATOM 3148 O O . ARG A 1 393 ? 12.583 14.494 -9.513 1.00 91.75 393 ARG A O 1
ATOM 3155 N N . LEU A 1 394 ? 11.833 12.831 -10.823 1.00 93.81 394 LEU A N 1
ATOM 3156 C CA . LEU A 1 394 ? 10.672 12.507 -9.988 1.00 93.81 394 LEU A CA 1
ATOM 3157 C C . LEU A 1 394 ? 11.086 11.923 -8.632 1.00 93.81 394 LEU A C 1
ATOM 3159 O O . LEU A 1 394 ? 10.474 12.252 -7.618 1.00 93.81 394 LEU A O 1
ATOM 3163 N N . ASN A 1 395 ? 12.126 11.083 -8.598 1.00 93.88 395 ASN A N 1
ATOM 3164 C CA . ASN A 1 395 ? 12.657 10.531 -7.354 1.00 93.88 395 ASN A CA 1
ATOM 3165 C C . ASN A 1 395 ? 13.266 11.618 -6.461 1.00 93.88 395 ASN A C 1
ATOM 3167 O O . ASN A 1 395 ? 12.988 11.639 -5.266 1.00 93.88 395 ASN A O 1
ATOM 3171 N N . ASP A 1 396 ? 14.058 12.533 -7.026 1.00 92.81 396 ASP A N 1
ATOM 3172 C CA . ASP A 1 396 ? 14.657 13.642 -6.274 1.00 92.81 396 ASP A CA 1
ATOM 3173 C C . ASP A 1 396 ? 13.585 14.583 -5.700 1.00 92.81 396 ASP A C 1
ATOM 3175 O O . ASP A 1 396 ? 13.537 14.823 -4.488 1.00 92.81 396 ASP A O 1
ATOM 3179 N N . PHE A 1 397 ? 12.642 15.015 -6.549 1.00 94.50 397 PHE A N 1
ATOM 3180 C CA . PHE A 1 397 ? 11.495 15.819 -6.127 1.00 94.50 397 PHE A CA 1
ATOM 3181 C C . PHE A 1 397 ? 10.694 15.122 -5.020 1.00 94.50 397 PHE A C 1
ATOM 3183 O O . PHE A 1 397 ? 10.470 15.705 -3.955 1.00 94.50 397 PHE A O 1
ATOM 3190 N N . GLY A 1 398 ? 10.293 13.869 -5.253 1.00 94.38 398 GLY A N 1
ATOM 3191 C CA . GLY A 1 398 ? 9.451 13.116 -4.334 1.00 94.38 398 GLY A CA 1
ATOM 3192 C C . GLY A 1 398 ? 10.146 12.824 -3.006 1.00 94.38 398 GLY A C 1
ATOM 3193 O O . GLY A 1 398 ? 9.511 12.957 -1.962 1.00 94.38 398 GLY A O 1
ATOM 3194 N N . LYS A 1 399 ? 11.448 12.491 -2.998 1.00 94.00 399 LYS A N 1
ATOM 3195 C CA . LYS A 1 399 ? 12.215 12.295 -1.754 1.00 94.00 399 LYS A CA 1
ATOM 3196 C C . LYS A 1 399 ? 12.291 13.583 -0.938 1.00 94.00 399 LYS A C 1
ATOM 3198 O O . LYS A 1 399 ? 12.092 13.537 0.275 1.00 94.00 399 LYS A O 1
ATOM 3203 N N . ARG A 1 400 ? 12.548 14.727 -1.577 1.00 94.31 400 ARG A N 1
ATOM 3204 C CA . ARG A 1 400 ? 12.576 16.028 -0.893 1.00 94.31 400 ARG A CA 1
ATOM 3205 C C . ARG A 1 400 ? 11.211 16.374 -0.296 1.00 94.31 400 ARG A C 1
ATOM 3207 O O . ARG A 1 400 ? 11.142 16.672 0.891 1.00 94.31 400 ARG A O 1
ATOM 3214 N N . GLU A 1 401 ? 10.143 16.270 -1.084 1.00 94.69 401 GLU A N 1
ATOM 3215 C CA . GLU A 1 401 ? 8.768 16.514 -0.625 1.00 94.69 401 GLU A CA 1
ATOM 3216 C C . GLU A 1 401 ? 8.385 15.573 0.531 1.00 94.69 401 GLU A C 1
ATOM 3218 O O . GLU A 1 401 ? 7.839 16.014 1.546 1.00 94.69 401 GLU A O 1
ATOM 3223 N N . LEU A 1 402 ? 8.730 14.284 0.428 1.00 95.00 402 LEU A N 1
ATOM 3224 C CA . LEU A 1 402 ? 8.487 13.297 1.479 1.00 95.00 402 LEU A CA 1
ATOM 3225 C C . LEU A 1 402 ? 9.196 13.676 2.781 1.00 95.00 402 LEU A C 1
ATOM 3227 O O . LEU A 1 402 ? 8.572 13.680 3.839 1.00 95.00 402 LEU A O 1
ATOM 3231 N N . LEU A 1 403 ? 10.484 14.028 2.715 1.00 94.56 403 LEU A N 1
ATOM 3232 C CA . LEU A 1 403 ? 11.259 14.438 3.888 1.00 94.56 403 LEU A CA 1
ATOM 3233 C C . LEU A 1 403 ? 10.713 15.722 4.517 1.00 94.56 403 LEU A C 1
ATOM 3235 O O . LEU A 1 403 ? 10.658 15.813 5.742 1.00 94.56 403 LEU A O 1
ATOM 3239 N N . THR A 1 404 ? 10.265 16.686 3.709 1.00 94.06 404 THR A N 1
ATOM 3240 C CA . THR A 1 404 ? 9.608 17.899 4.209 1.00 94.06 404 THR A CA 1
ATOM 3241 C C . THR A 1 404 ? 8.354 17.557 5.010 1.00 94.06 404 THR A C 1
ATOM 3243 O O . THR A 1 404 ? 8.176 18.082 6.109 1.00 94.06 404 THR A O 1
ATOM 3246 N N . ARG A 1 405 ? 7.510 16.641 4.519 1.00 92.88 405 ARG A N 1
ATOM 3247 C CA . ARG A 1 405 ? 6.301 16.223 5.247 1.00 92.88 405 ARG A CA 1
ATOM 3248 C C . ARG A 1 405 ? 6.597 15.367 6.469 1.00 92.88 405 ARG A C 1
ATOM 3250 O O . ARG A 1 405 ? 5.972 15.561 7.502 1.00 92.88 405 ARG A O 1
ATOM 3257 N N . CYS A 1 406 ? 7.568 14.463 6.397 1.00 93.50 406 CYS A N 1
ATOM 3258 C CA . CYS A 1 406 ? 8.011 13.689 7.559 1.00 93.50 406 CYS A CA 1
ATOM 3259 C C . CYS A 1 406 ? 8.618 14.579 8.658 1.00 93.50 406 CYS A C 1
ATOM 3261 O O . CYS A 1 406 ? 8.556 14.226 9.835 1.00 93.50 406 CYS A O 1
ATOM 3263 N N . GLY A 1 407 ? 9.174 15.735 8.283 1.00 91.94 407 GLY A N 1
ATOM 3264 C CA . GLY A 1 407 ? 9.757 16.717 9.196 1.00 91.94 407 GLY A CA 1
ATOM 3265 C C . GLY A 1 407 ? 8.746 17.574 9.962 1.00 91.94 407 GLY A C 1
ATOM 3266 O O . GLY A 1 407 ? 9.163 18.393 10.780 1.00 91.94 407 GLY A O 1
ATOM 3267 N N . THR A 1 408 ? 7.437 17.423 9.729 1.00 91.88 408 THR A N 1
ATOM 3268 C CA . THR A 1 408 ? 6.430 18.141 10.520 1.00 91.88 408 THR A CA 1
ATOM 3269 C C . THR A 1 408 ? 6.401 17.666 11.974 1.00 91.88 408 THR A C 1
ATOM 3271 O O . THR A 1 408 ? 6.643 16.498 12.267 1.00 91.88 408 THR A O 1
ATOM 3274 N N . ASP A 1 409 ? 6.065 18.571 12.890 1.00 90.94 409 ASP A N 1
ATOM 3275 C CA . ASP A 1 409 ? 6.008 18.297 14.327 1.00 90.94 409 ASP A CA 1
ATOM 3276 C C . ASP A 1 409 ? 4.694 17.587 14.708 1.00 90.94 409 ASP A C 1
ATOM 3278 O O . ASP A 1 409 ? 3.653 18.228 14.878 1.00 90.94 409 ASP A O 1
ATOM 3282 N N . PHE A 1 410 ? 4.734 16.255 14.829 1.00 91.81 410 PHE A N 1
ATOM 3283 C CA . PHE A 1 410 ? 3.561 15.442 15.172 1.00 91.81 410 PHE A CA 1
ATOM 3284 C C . PHE A 1 410 ? 3.096 15.646 16.623 1.00 91.81 410 PHE A C 1
ATOM 3286 O O . PHE A 1 410 ? 1.924 15.381 16.916 1.00 91.81 410 PHE A O 1
ATOM 3293 N N . ASP A 1 411 ? 3.941 16.163 17.522 1.00 91.62 411 ASP A N 1
ATOM 3294 C CA . ASP A 1 411 ? 3.570 16.407 18.923 1.00 91.62 411 ASP A CA 1
ATOM 3295 C C . ASP A 1 411 ? 2.501 17.492 19.052 1.00 91.62 411 ASP A C 1
ATOM 3297 O O . ASP A 1 411 ? 1.629 17.404 19.917 1.00 91.62 411 ASP A O 1
ATOM 3301 N N . LYS A 1 412 ? 2.509 18.471 18.144 1.00 92.62 412 LYS A N 1
ATOM 3302 C CA . LYS A 1 412 ? 1.560 19.596 18.137 1.00 92.62 412 LYS A CA 1
ATOM 3303 C C . LYS A 1 412 ? 0.277 19.328 17.357 1.00 92.62 412 LYS A C 1
ATOM 3305 O O . LYS A 1 412 ? -0.607 20.178 17.346 1.00 92.62 412 LYS A O 1
ATOM 3310 N N . MET A 1 413 ? 0.173 18.173 16.704 1.00 93.38 413 MET A N 1
ATOM 3311 C CA . MET A 1 413 ? -0.971 17.830 15.865 1.00 93.38 413 MET A CA 1
ATOM 3312 C C . MET A 1 413 ? -2.063 17.099 16.648 1.00 93.38 413 MET A C 1
ATOM 3314 O O . MET A 1 413 ? -1.805 16.168 17.413 1.00 93.38 413 MET A O 1
ATOM 3318 N N . THR A 1 414 ? -3.313 17.456 16.378 1.00 93.25 414 THR A N 1
ATOM 3319 C CA . THR A 1 414 ? -4.493 16.670 16.748 1.00 93.25 414 THR A CA 1
ATOM 3320 C C . THR A 1 414 ? -4.518 15.327 16.008 1.00 93.25 414 THR A C 1
ATOM 3322 O O . THR A 1 414 ? -3.861 15.140 14.986 1.00 93.25 414 THR A O 1
ATOM 3325 N N . VAL A 1 415 ? -5.335 14.373 16.472 1.00 90.06 415 VAL A N 1
ATOM 3326 C CA . VAL A 1 415 ? -5.509 13.066 15.800 1.00 90.06 415 VAL A CA 1
ATOM 3327 C C . VAL A 1 415 ? -5.933 13.225 14.332 1.00 90.06 415 VAL A C 1
ATOM 3329 O O . VAL A 1 415 ? -5.433 12.508 13.466 1.00 90.06 415 VAL A O 1
ATOM 3332 N N . SER A 1 416 ? -6.820 14.182 14.042 1.00 89.69 416 SER A N 1
ATOM 3333 C CA . SER A 1 416 ? -7.289 14.463 12.678 1.00 89.69 416 SER A CA 1
ATOM 3334 C C . SER A 1 416 ? -6.166 15.005 11.788 1.00 89.69 416 SER A C 1
ATOM 3336 O O . SER A 1 416 ? -5.968 14.526 10.671 1.00 89.69 416 SER A O 1
ATOM 3338 N N . GLU A 1 417 ? -5.374 15.951 12.301 1.00 92.88 417 GLU A N 1
ATOM 3339 C CA . GLU A 1 417 ? -4.218 16.498 11.581 1.00 92.88 417 GLU A CA 1
ATOM 3340 C C . GLU A 1 417 ? -3.161 15.423 11.332 1.00 92.88 417 GLU A C 1
ATOM 3342 O O . GLU A 1 417 ? -2.721 15.267 10.197 1.00 92.88 417 GLU A O 1
ATOM 3347 N N . ARG A 1 418 ? -2.829 14.602 12.339 1.00 92.50 418 ARG A N 1
ATOM 3348 C CA . ARG A 1 418 ? -1.897 13.473 12.174 1.00 92.50 418 ARG A CA 1
ATOM 3349 C C . ARG A 1 418 ? -2.370 12.510 11.094 1.00 92.50 418 ARG A C 1
ATOM 3351 O O . ARG A 1 418 ? -1.572 12.101 10.258 1.00 92.50 418 ARG A O 1
ATOM 3358 N N . LYS A 1 419 ? -3.663 12.168 11.086 1.00 89.81 419 LYS A N 1
ATOM 3359 C CA . LYS A 1 419 ? -4.259 11.290 10.074 1.00 89.81 419 LYS A CA 1
ATOM 3360 C C . LYS A 1 419 ? -4.098 11.868 8.666 1.00 89.81 419 LYS A C 1
ATOM 3362 O O . LYS A 1 419 ? -3.682 11.149 7.762 1.00 89.81 419 LYS A O 1
ATOM 3367 N N . ASN A 1 420 ? -4.399 13.153 8.481 1.00 89.19 420 ASN A N 1
ATOM 3368 C CA . ASN A 1 420 ? -4.290 13.818 7.181 1.00 89.19 420 ASN A CA 1
ATOM 3369 C C . ASN A 1 420 ? -2.835 13.959 6.718 1.00 89.19 420 ASN A C 1
ATOM 3371 O O . ASN A 1 420 ? -2.532 13.696 5.555 1.00 89.19 420 ASN A O 1
ATOM 3375 N N . THR A 1 421 ? -1.930 14.323 7.626 1.00 92.06 421 THR A N 1
ATOM 3376 C CA . THR A 1 421 ? -0.493 14.394 7.342 1.00 92.06 421 THR A CA 1
ATOM 3377 C C . THR A 1 421 ? 0.037 13.024 6.936 1.00 92.06 421 THR A C 1
ATOM 3379 O O . THR A 1 421 ? 0.684 12.910 5.898 1.00 92.06 421 THR A O 1
ATOM 3382 N N . LEU A 1 422 ? -0.298 11.971 7.689 1.00 91.19 422 LEU A N 1
ATOM 3383 C CA . LEU A 1 422 ? 0.134 10.607 7.390 1.00 91.19 422 LEU A CA 1
ATOM 3384 C C . LEU A 1 422 ? -0.418 10.107 6.050 1.00 91.19 422 LEU A C 1
ATOM 3386 O O . LEU A 1 422 ? 0.324 9.499 5.285 1.00 91.19 422 LEU A O 1
ATOM 3390 N N . LYS A 1 423 ? -1.676 10.435 5.720 1.00 88.06 423 LYS A N 1
ATOM 3391 C CA . LYS A 1 423 ? -2.254 10.169 4.395 1.00 88.06 423 LYS A CA 1
ATOM 3392 C C . LYS A 1 423 ? -1.400 10.784 3.284 1.00 88.06 423 LYS A C 1
ATOM 3394 O O . LYS A 1 423 ? -1.032 10.093 2.343 1.00 88.06 423 LYS A O 1
ATOM 3399 N N . GLY A 1 424 ? -1.047 12.064 3.423 1.00 89.75 424 GLY A N 1
ATOM 3400 C CA . GLY A 1 424 ? -0.209 12.760 2.447 1.00 89.75 424 GLY A CA 1
ATOM 3401 C C . GLY A 1 424 ? 1.197 12.163 2.332 1.00 89.75 424 GLY A C 1
ATOM 3402 O O . GLY A 1 424 ? 1.705 12.011 1.225 1.00 89.75 424 GLY A O 1
ATOM 3403 N N . ILE A 1 425 ? 1.811 11.783 3.458 1.00 93.19 425 ILE A N 1
ATOM 3404 C CA . ILE A 1 425 ? 3.108 11.088 3.477 1.00 93.19 425 ILE A CA 1
ATOM 3405 C C . ILE A 1 425 ? 3.007 9.770 2.714 1.00 93.19 425 ILE A C 1
ATOM 3407 O O . ILE A 1 425 ? 3.843 9.497 1.858 1.00 93.19 425 ILE A O 1
ATOM 3411 N N . TYR A 1 426 ? 1.972 8.977 2.977 1.00 89.62 426 TYR A N 1
ATOM 3412 C CA . TYR A 1 426 ? 1.772 7.707 2.296 1.00 89.62 426 TYR A CA 1
ATOM 3413 C C . TYR A 1 426 ? 1.505 7.878 0.800 1.00 89.62 426 TYR A C 1
ATOM 3415 O O . TYR A 1 426 ? 2.039 7.109 0.004 1.00 89.62 426 TYR A O 1
ATOM 3423 N N . ASP A 1 427 ? 0.727 8.884 0.393 1.00 88.62 427 ASP A N 1
ATOM 3424 C CA . ASP A 1 427 ? 0.449 9.153 -1.023 1.00 88.62 427 ASP A CA 1
ATOM 3425 C C . ASP A 1 427 ? 1.742 9.433 -1.810 1.00 88.62 427 ASP A C 1
ATOM 3427 O O . ASP A 1 427 ? 1.903 8.959 -2.942 1.00 88.62 427 ASP A O 1
ATOM 3431 N N . ILE A 1 428 ? 2.679 10.169 -1.201 1.00 93.00 428 ILE A N 1
ATOM 3432 C CA . ILE A 1 428 ? 4.004 10.455 -1.769 1.00 93.00 428 ILE A CA 1
ATOM 3433 C C . ILE A 1 428 ? 4.901 9.218 -1.701 1.00 93.00 428 ILE A C 1
ATOM 3435 O O . ILE A 1 428 ? 5.544 8.871 -2.691 1.00 93.00 428 ILE A O 1
ATOM 3439 N N . ALA A 1 429 ? 4.932 8.522 -0.562 1.00 92.25 429 ALA A N 1
ATOM 3440 C CA . ALA A 1 429 ? 5.737 7.320 -0.385 1.00 92.25 429 ALA A CA 1
ATOM 3441 C C . ALA A 1 429 ? 5.335 6.221 -1.386 1.00 92.25 429 ALA A C 1
ATOM 3443 O O . ALA A 1 429 ? 6.193 5.605 -2.017 1.00 92.25 429 ALA A O 1
ATOM 3444 N N . SER A 1 430 ? 4.036 6.036 -1.611 1.00 88.56 430 SER A N 1
ATOM 3445 C CA . SER A 1 430 ? 3.511 5.086 -2.593 1.00 88.56 430 SER A CA 1
ATOM 3446 C C . SER A 1 430 ? 3.949 5.441 -4.012 1.00 88.56 430 SER A C 1
ATOM 3448 O O . SER A 1 430 ? 4.402 4.565 -4.741 1.00 88.56 430 SER A O 1
ATOM 3450 N N . ARG A 1 431 ? 3.933 6.731 -4.387 1.00 90.75 431 ARG A N 1
ATOM 3451 C CA . ARG A 1 431 ? 4.456 7.215 -5.685 1.00 90.75 431 ARG A CA 1
ATOM 3452 C C . ARG A 1 431 ? 5.953 6.998 -5.857 1.00 90.75 431 ARG A C 1
ATOM 3454 O O . ARG A 1 431 ? 6.406 6.784 -6.976 1.00 90.75 431 ARG A O 1
ATOM 3461 N N . LEU A 1 432 ? 6.714 7.003 -4.768 1.00 91.81 432 LEU A N 1
ATOM 3462 C CA . LEU A 1 432 ? 8.128 6.619 -4.771 1.00 91.81 432 LEU A CA 1
ATOM 3463 C C . LEU A 1 432 ? 8.343 5.094 -4.814 1.00 91.81 432 LEU A C 1
ATOM 3465 O O . LEU A 1 432 ? 9.479 4.649 -4.948 1.00 91.81 432 LEU A O 1
ATOM 3469 N N . GLY A 1 433 ? 7.280 4.290 -4.723 1.00 88.50 433 GLY A N 1
ATOM 3470 C CA . GLY A 1 433 ? 7.341 2.828 -4.781 1.00 88.50 433 GLY A CA 1
ATOM 3471 C C . GLY A 1 433 ? 7.432 2.131 -3.420 1.00 88.50 433 GLY A C 1
ATOM 3472 O O . GLY A 1 433 ? 7.757 0.940 -3.363 1.00 88.50 433 GLY A O 1
ATOM 3473 N N . PHE A 1 434 ? 7.161 2.832 -2.314 1.00 88.19 434 PHE A N 1
ATOM 3474 C CA . PHE A 1 434 ? 7.050 2.202 -0.999 1.00 88.19 434 PHE A CA 1
ATOM 3475 C C . PHE A 1 434 ? 5.692 1.509 -0.831 1.00 88.19 434 PHE A C 1
ATOM 3477 O O . PHE A 1 434 ? 4.643 2.092 -1.064 1.00 88.19 434 PHE A O 1
ATOM 3484 N N . GLU A 1 435 ? 5.712 0.258 -0.371 1.00 80.94 435 GLU A N 1
ATOM 3485 C CA . GLU A 1 435 ? 4.509 -0.560 -0.147 1.00 80.94 435 GLU A CA 1
ATOM 3486 C C . GLU A 1 435 ? 3.671 -0.142 1.073 1.00 80.94 435 GLU A C 1
ATOM 3488 O O . GLU A 1 435 ? 2.490 -0.471 1.150 1.00 80.94 435 GLU A O 1
ATOM 3493 N N . SER A 1 436 ? 4.285 0.528 2.051 1.00 83.94 436 SER A N 1
ATOM 3494 C CA . SER A 1 436 ? 3.640 1.009 3.279 1.00 83.94 436 SER A CA 1
ATOM 3495 C C . SER A 1 436 ? 4.499 2.071 3.964 1.00 83.94 436 SER A C 1
ATOM 3497 O O . SER A 1 436 ? 5.711 2.139 3.725 1.00 83.94 436 SER A O 1
ATOM 3499 N N . ILE A 1 437 ? 3.916 2.830 4.899 1.00 89.12 437 ILE A N 1
ATOM 3500 C CA . ILE A 1 437 ? 4.686 3.717 5.787 1.00 89.12 437 ILE A CA 1
ATOM 3501 C C . ILE A 1 437 ? 5.743 2.948 6.590 1.00 89.12 437 ILE A C 1
ATOM 3503 O O . ILE A 1 437 ? 6.847 3.446 6.789 1.00 89.12 437 ILE A O 1
ATOM 3507 N N . SER A 1 438 ? 5.460 1.709 7.005 1.00 88.12 438 SER A N 1
ATOM 3508 C CA . SER A 1 438 ? 6.448 0.889 7.725 1.00 88.12 438 SER A CA 1
ATOM 3509 C C . SER A 1 438 ? 7.648 0.516 6.847 1.00 88.12 438 SER A C 1
ATOM 3511 O O . SER A 1 438 ? 8.782 0.519 7.323 1.00 88.12 438 SER A O 1
ATOM 3513 N N . HIS A 1 439 ? 7.419 0.214 5.564 1.00 88.75 439 HIS A N 1
ATOM 3514 C CA . HIS A 1 439 ? 8.504 -0.028 4.612 1.00 88.75 439 HIS A CA 1
ATOM 3515 C C . HIS A 1 439 ? 9.314 1.251 4.357 1.00 88.75 439 HIS A C 1
ATOM 3517 O O . HIS A 1 439 ? 10.543 1.215 4.399 1.00 88.75 439 HIS A O 1
ATOM 3523 N N . MET A 1 440 ? 8.631 2.384 4.171 1.00 92.50 440 MET A N 1
ATOM 3524 C CA . MET A 1 440 ? 9.261 3.698 4.036 1.00 92.50 440 MET A CA 1
ATOM 3525 C C . MET A 1 440 ? 10.143 4.037 5.249 1.00 92.50 440 MET A C 1
ATOM 3527 O O . MET A 1 440 ? 11.306 4.385 5.060 1.00 92.50 440 MET A O 1
ATOM 3531 N N . ASP A 1 441 ? 9.641 3.888 6.481 1.00 93.25 441 ASP A N 1
ATOM 3532 C CA . ASP A 1 441 ? 10.413 4.153 7.705 1.00 93.25 441 ASP A CA 1
ATOM 3533 C C . ASP A 1 441 ? 11.682 3.296 7.771 1.00 93.25 441 ASP A C 1
ATOM 3535 O O . ASP A 1 441 ? 12.771 3.811 8.030 1.00 93.25 441 ASP A O 1
ATOM 3539 N N . ALA A 1 442 ? 11.565 2.000 7.466 1.00 92.12 442 ALA A N 1
ATOM 3540 C CA . ALA A 1 442 ? 12.688 1.069 7.503 1.00 92.12 442 ALA A CA 1
ATOM 3541 C C . ALA A 1 442 ? 13.787 1.399 6.478 1.00 92.12 442 ALA A C 1
ATOM 3543 O O . ALA A 1 442 ? 14.968 1.166 6.756 1.00 92.12 442 ALA A O 1
ATOM 3544 N N . VAL A 1 443 ? 13.414 1.911 5.301 1.00 92.00 443 VAL A N 1
ATOM 3545 C CA . VAL A 1 443 ? 14.359 2.312 4.248 1.00 92.00 443 VAL A CA 1
ATOM 3546 C C . VAL A 1 443 ? 14.969 3.676 4.560 1.00 92.00 443 VAL A C 1
ATOM 3548 O O . VAL A 1 443 ? 16.193 3.800 4.624 1.00 92.00 443 VAL A O 1
ATOM 3551 N N . LEU A 1 444 ? 14.149 4.694 4.837 1.00 92.75 444 LEU A N 1
ATOM 3552 C CA . LEU A 1 444 ? 14.634 6.054 5.086 1.00 92.75 444 LEU A CA 1
ATOM 3553 C C . LEU A 1 444 ? 15.493 6.155 6.349 1.00 92.75 444 LEU A C 1
ATOM 3555 O O . LEU A 1 444 ? 16.444 6.934 6.366 1.00 92.75 444 LEU A O 1
ATOM 3559 N N . ALA A 1 445 ? 15.231 5.345 7.379 1.00 92.12 445 ALA A N 1
ATOM 3560 C CA . ALA A 1 445 ? 16.081 5.286 8.569 1.00 92.12 445 ALA A CA 1
ATOM 3561 C C . ALA A 1 445 ? 17.499 4.761 8.280 1.00 92.12 445 ALA A C 1
ATOM 3563 O O . ALA A 1 445 ? 18.419 5.025 9.049 1.00 92.12 445 ALA A O 1
ATOM 3564 N N . LYS A 1 446 ? 17.692 4.010 7.190 1.00 90.75 446 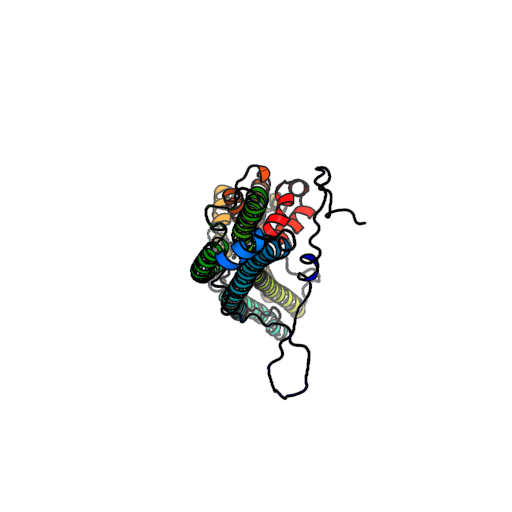LYS A N 1
ATOM 3565 C CA . LYS A 1 446 ? 19.015 3.535 6.757 1.00 90.75 446 LYS A CA 1
ATOM 3566 C C . LYS A 1 446 ? 19.681 4.512 5.795 1.00 90.75 446 LYS A C 1
ATOM 3568 O O . LYS A 1 446 ? 20.893 4.684 5.851 1.00 90.75 446 LYS A O 1
ATOM 3573 N N . GLU A 1 447 ? 18.897 5.126 4.913 1.00 88.06 447 GLU A N 1
ATOM 3574 C CA . GLU A 1 447 ? 19.404 5.980 3.832 1.00 88.06 447 GLU A CA 1
ATOM 3575 C C . GLU A 1 447 ? 19.603 7.448 4.235 1.00 88.06 447 GLU A C 1
ATOM 3577 O O . GLU A 1 447 ? 20.397 8.147 3.609 1.00 88.06 447 GLU A O 1
ATOM 3582 N N . SER A 1 448 ? 18.885 7.942 5.250 1.00 87.94 448 SER A N 1
ATOM 3583 C CA . SER A 1 448 ? 18.854 9.363 5.608 1.00 87.94 448 SER A CA 1
ATOM 3584 C C . SER A 1 448 ? 19.046 9.590 7.108 1.00 87.94 448 SER A C 1
ATOM 3586 O O . SER A 1 448 ? 18.191 9.270 7.943 1.00 87.94 448 SER A O 1
ATOM 3588 N N . SER A 1 449 ? 20.165 10.227 7.462 1.00 87.06 449 SER A N 1
ATOM 3589 C CA . SER A 1 449 ? 20.421 10.710 8.824 1.00 87.06 449 SER A CA 1
ATOM 3590 C C . SER A 1 449 ? 19.382 11.747 9.258 1.00 87.06 449 SER A C 1
ATOM 3592 O O . SER A 1 449 ? 18.927 11.715 10.400 1.00 87.06 449 SER A O 1
ATOM 3594 N N . ASN A 1 450 ? 18.949 12.608 8.330 1.00 88.38 450 ASN A N 1
ATOM 3595 C CA . ASN A 1 450 ? 17.921 13.616 8.581 1.00 88.38 450 ASN A CA 1
ATOM 3596 C C . ASN A 1 450 ? 16.599 12.967 8.994 1.00 88.38 450 ASN A C 1
ATOM 3598 O O . ASN A 1 450 ? 16.018 13.371 9.995 1.00 88.38 450 ASN A O 1
ATOM 3602 N N . TYR A 1 451 ? 16.148 11.936 8.269 1.00 92.56 451 TYR A N 1
ATOM 3603 C CA . TYR A 1 451 ? 14.924 11.211 8.620 1.00 92.56 451 TYR A CA 1
ATOM 3604 C C . TYR A 1 451 ? 15.045 10.486 9.965 1.00 92.56 451 TYR A C 1
ATOM 3606 O O . TYR A 1 451 ? 14.108 10.473 10.761 1.00 92.56 451 TYR A O 1
ATOM 3614 N N . SER A 1 452 ? 16.217 9.915 10.251 1.00 89.12 452 SER A N 1
ATOM 3615 C CA . SER A 1 452 ? 16.448 9.124 11.464 1.00 89.12 452 SER A CA 1
ATOM 3616 C C . SER A 1 452 ? 16.172 9.887 12.761 1.00 89.12 452 SER A C 1
ATOM 3618 O O . SER A 1 452 ? 15.766 9.254 13.737 1.00 89.12 452 SER A O 1
ATOM 3620 N N . GLY A 1 453 ? 16.368 11.212 12.759 1.00 87.38 453 GLY A N 1
ATOM 3621 C CA . GLY A 1 453 ? 16.097 12.108 13.886 1.00 87.38 453 GLY A CA 1
ATOM 3622 C C . GLY A 1 453 ? 14.712 12.768 13.889 1.00 87.38 453 GLY A C 1
ATOM 3623 O O . GLY A 1 453 ? 14.446 13.584 14.768 1.00 87.38 453 GLY A O 1
ATOM 3624 N N . MET A 1 454 ? 13.832 12.467 12.927 1.00 93.38 454 MET A N 1
ATOM 3625 C CA . MET A 1 454 ? 12.505 13.091 12.847 1.00 93.38 454 MET A CA 1
ATOM 3626 C C . MET A 1 454 ? 11.532 12.521 13.886 1.00 93.38 454 MET A C 1
ATOM 3628 O O . MET A 1 454 ? 11.469 11.313 14.120 1.00 93.38 454 MET A O 1
ATOM 3632 N N . ASN A 1 455 ? 10.707 13.402 14.458 1.00 92.69 455 ASN A N 1
ATOM 3633 C CA . ASN A 1 455 ? 9.738 13.067 15.505 1.00 92.69 455 ASN A CA 1
ATOM 3634 C C . ASN A 1 455 ? 8.694 12.021 15.063 1.00 92.69 455 ASN A C 1
ATOM 3636 O O . ASN A 1 455 ? 8.284 11.199 15.880 1.00 92.69 455 ASN A O 1
ATOM 3640 N N . ILE A 1 456 ? 8.338 11.969 13.771 1.00 92.38 456 ILE A N 1
ATOM 3641 C CA . ILE A 1 456 ? 7.395 10.984 13.212 1.00 92.38 456 ILE A CA 1
ATOM 3642 C C . ILE A 1 456 ? 7.739 9.531 13.588 1.00 92.38 456 ILE A C 1
ATOM 3644 O O . ILE A 1 456 ? 6.848 8.699 13.763 1.00 92.38 456 ILE A O 1
ATOM 3648 N N . ARG A 1 457 ? 9.025 9.219 13.787 1.00 92.50 457 ARG A N 1
ATOM 3649 C CA . ARG A 1 457 ? 9.484 7.872 14.147 1.00 92.50 457 ARG A CA 1
ATOM 3650 C C . ARG A 1 457 ? 8.997 7.426 15.526 1.00 92.50 457 ARG A C 1
ATOM 3652 O O . ARG A 1 457 ? 8.711 6.247 15.713 1.00 92.50 457 ARG A O 1
ATOM 3659 N N . ASN A 1 458 ? 8.797 8.368 16.449 1.00 92.31 458 ASN A N 1
ATOM 3660 C CA . ASN A 1 458 ? 8.203 8.103 17.763 1.00 92.31 458 ASN A CA 1
ATOM 3661 C C . ASN A 1 458 ? 6.712 7.734 17.656 1.00 92.31 458 ASN A C 1
ATOM 3663 O O . ASN A 1 458 ? 6.159 7.107 18.555 1.00 92.31 458 ASN A O 1
ATOM 3667 N N . TYR A 1 459 ? 6.065 8.094 16.544 1.00 91.75 459 TYR A N 1
ATOM 3668 C CA . TYR A 1 459 ? 4.652 7.830 16.285 1.00 91.75 459 TYR A CA 1
ATOM 3669 C C . TYR A 1 459 ? 4.401 6.559 15.469 1.00 91.75 459 TYR A C 1
ATOM 3671 O O . TYR A 1 459 ? 3.255 6.121 15.388 1.00 91.75 459 TYR A O 1
ATOM 3679 N N . MET A 1 460 ? 5.436 5.912 14.921 1.00 90.56 460 MET A N 1
ATOM 3680 C CA . MET A 1 460 ? 5.279 4.686 14.123 1.00 90.56 460 MET A CA 1
ATOM 3681 C C . MET A 1 460 ? 4.560 3.569 14.886 1.00 90.56 460 MET A C 1
ATOM 3683 O O . MET A 1 460 ? 3.716 2.871 14.323 1.00 90.56 460 MET A O 1
ATOM 3687 N N . GLU A 1 461 ? 4.851 3.414 16.179 1.00 88.44 461 GLU A N 1
ATOM 3688 C CA . GLU A 1 461 ? 4.159 2.442 17.029 1.00 88.44 461 GLU A CA 1
ATOM 3689 C C . GLU A 1 461 ? 2.686 2.818 17.239 1.00 88.44 461 GLU A C 1
ATOM 3691 O O . GLU A 1 461 ? 1.806 1.959 17.165 1.00 88.44 461 GLU A O 1
ATOM 3696 N N . ILE A 1 462 ? 2.392 4.109 17.422 1.00 89.62 462 ILE A N 1
ATOM 3697 C CA . ILE A 1 462 ? 1.020 4.611 17.556 1.00 89.62 462 ILE A CA 1
ATOM 3698 C C . ILE A 1 462 ? 0.231 4.340 16.273 1.00 89.62 462 ILE A C 1
ATOM 3700 O O . ILE A 1 462 ? -0.898 3.854 16.354 1.00 89.62 462 ILE A O 1
ATOM 3704 N N . PHE A 1 463 ? 0.814 4.607 15.104 1.00 89.50 463 PHE A N 1
ATOM 3705 C CA . PHE A 1 463 ? 0.172 4.350 13.815 1.00 89.50 463 PHE A CA 1
ATOM 3706 C C . PHE A 1 463 ? -0.105 2.857 13.627 1.00 89.50 463 PHE A C 1
ATOM 3708 O O . PHE A 1 463 ? -1.242 2.470 13.357 1.00 89.50 463 PHE A O 1
ATOM 3715 N N . ARG A 1 464 ? 0.891 2.004 13.901 1.00 85.12 464 ARG A N 1
ATOM 3716 C CA . ARG A 1 464 ? 0.759 0.542 13.811 1.00 85.12 464 ARG A CA 1
ATOM 3717 C C . ARG A 1 464 ? -0.323 -0.018 14.735 1.00 85.12 464 ARG A C 1
ATOM 3719 O O . ARG A 1 464 ? -1.043 -0.934 14.348 1.00 85.12 464 ARG A O 1
ATOM 3726 N N . ASN A 1 465 ? -0.443 0.528 15.942 1.00 85.44 465 ASN A N 1
ATOM 3727 C CA . ASN A 1 465 ? -1.395 0.054 16.945 1.00 85.44 465 ASN A CA 1
ATOM 3728 C C . ASN A 1 465 ? -2.822 0.595 16.737 1.00 85.44 465 ASN A C 1
ATOM 3730 O O . ASN A 1 465 ? -3.742 0.138 17.416 1.00 85.44 465 ASN A O 1
ATOM 3734 N N . ASN A 1 466 ? -3.027 1.547 15.818 1.00 86.69 466 ASN A N 1
ATOM 3735 C CA . ASN A 1 466 ? -4.331 2.165 15.547 1.00 86.69 466 ASN A CA 1
ATOM 3736 C C . ASN A 1 466 ? -4.637 2.221 14.031 1.00 86.69 466 ASN A C 1
ATOM 3738 O O . ASN A 1 466 ? -4.833 3.309 13.476 1.00 86.69 466 ASN A O 1
ATOM 3742 N N . PRO A 1 467 ? -4.686 1.065 13.338 1.00 83.69 467 PRO A N 1
ATOM 3743 C CA . PRO A 1 467 ? -4.912 0.999 11.889 1.00 83.69 467 PRO A CA 1
ATOM 3744 C C . PRO A 1 467 ? -6.331 1.416 11.474 1.00 83.69 467 PRO A C 1
ATOM 3746 O O . PRO A 1 467 ? -6.571 1.725 10.314 1.00 83.69 467 PRO A O 1
ATOM 3749 N N . ASP A 1 468 ? -7.274 1.458 12.413 1.00 80.00 468 ASP A N 1
ATOM 3750 C CA . ASP A 1 468 ? -8.616 2.016 12.234 1.00 80.00 468 ASP A CA 1
ATOM 3751 C C . ASP A 1 468 ? -8.614 3.548 12.075 1.00 80.00 468 ASP A C 1
ATOM 3753 O O . ASP A 1 468 ? -9.563 4.130 11.550 1.00 80.00 468 ASP A O 1
ATOM 3757 N N . ILE A 1 469 ? -7.531 4.206 12.499 1.00 82.62 469 ILE A N 1
ATOM 3758 C CA . ILE A 1 469 ? -7.338 5.656 12.389 1.00 82.62 469 ILE A CA 1
ATOM 3759 C C . ILE A 1 469 ? -6.295 5.988 11.314 1.00 82.62 469 ILE A C 1
ATOM 3761 O O . ILE A 1 469 ? -6.524 6.887 10.501 1.00 82.62 469 ILE A O 1
ATOM 3765 N N . TYR A 1 470 ? -5.171 5.266 11.312 1.00 80.56 470 TYR A N 1
ATOM 3766 C CA . TYR A 1 470 ? -3.936 5.604 10.594 1.00 80.56 470 TYR A CA 1
ATOM 3767 C C . TYR A 1 470 ? -3.526 4.546 9.567 1.00 80.56 470 TYR A C 1
ATOM 3769 O O . TYR A 1 470 ? -2.352 4.225 9.472 1.00 80.56 470 TYR A O 1
ATOM 3777 N N . PHE A 1 471 ? -4.463 3.976 8.816 1.00 65.94 471 PHE A N 1
ATOM 3778 C CA . PHE A 1 471 ? -4.214 2.856 7.895 1.00 65.94 471 PHE A CA 1
ATOM 3779 C C . PHE A 1 471 ? -3.070 3.023 6.856 1.00 65.94 471 PHE A C 1
ATOM 3781 O O . PHE A 1 471 ? -2.729 2.082 6.146 1.00 65.94 471 PHE A O 1
ATOM 3788 N N . PHE A 1 472 ? -2.491 4.207 6.741 1.00 58.53 472 PHE A N 1
ATOM 3789 C CA . PHE A 1 472 ? -1.527 4.599 5.726 1.00 58.53 472 PHE A CA 1
ATOM 3790 C C . PHE A 1 472 ? -0.125 4.038 6.012 1.00 58.53 472 PHE A C 1
ATOM 3792 O O . PHE A 1 472 ? 0.390 4.257 7.132 1.00 58.53 472 PHE A O 1
#

Secondary structure (DSSP, 8-state):
-----S-------------TTHHHHSS------------------------GGGGG-HHHHHHHHHTSGGGHHHHHHHHHHHHHHHHHHHHHHHHHHHHHHHHHHHHHHHHHHHHHHHT---TTHHHHGGGG-SSHHHHHHHHHHHHHHHHHT----HHHHHHHHHHHHHHHHHHHHHHHHHHHHHHHHHHTT-S----TT-GGGHHHHHHHHHHHHHHHHHHHHHHHHHHHHHHHHHHHHHHHHHHHHHHHHHHHHHHHHHHHHHHHHHHHHHHHT--TT----TT-PPPGGGGTTTGGGS--S--PPPHHHHHHTTT-HHHHHHHHS--TT--HHHHHHHHHHS-TTS-HHHHHHHHHHHHHHHHHHHHHH--S--THHHHHHHHHHHHHHHHHHHHHHHHHHHTS-GGG--HHHHHHHHHHHHHHHHHTT-SSHHHHHHHHHHH-HHHHT-THHHHHHHHHH-TTT---

Organism: NCBI:txid2682970

Radius of gyration: 35.27 Å; chains: 1; bounding box: 67×64×105 Å